Protein AF-A0A1T5C978-F1 (afdb_monomer)

Sequence (504 aa):
MSPKQQILIEYLIKQLGFEDDNFLKQYIDELEKTIPVFTPDRGPDFVMENIIDLLFLELNTMKNRRLESRLIGDFISATDIAAFTYCPVSYAIAKSFVLPKPESAIIGTSLHSKGYILNFTGNNNTLGNEQNSNQHNKKANLDYLINEENELLFDTLKKSELVYADFDGSGKPFKGKRGAFVGKPDYIFRDEVGNFFAVEEKYQYRQYSSSISPNFYDNHVNQIVSYIYGIPKPKIAYGFLVYWKYDFHNNDIYIQECQVKKINKTALNRQNILTVFRAIEHFMNEKLINFDKSSRNPKKCANCVYRLYCGHKTGYFTKIPLPYPPDVASRIKSVKLPKVLEVKNIGHNYNFIQMDVKKTWLCDKNRIFLFKLGDQERFEEVVIANYHQIEDFEKVYGVKFITHKKIVQIANLSKAEHQRDAFIDRTSIMEERLYYEELARQSFSGKDIIDPVYILRQYDDFRIIFWGAESFRKEGKIVFPFECLLPLNNIIMNKDSKFCFIST

Structure (mmCIF, N/CA/C/O backbone):
data_AF-A0A1T5C978-F1
#
_entry.id   AF-A0A1T5C978-F1
#
loop_
_atom_site.group_PDB
_atom_site.id
_atom_site.type_symbol
_atom_site.label_atom_id
_atom_site.label_alt_id
_atom_site.label_comp_id
_atom_site.label_asym_id
_atom_site.label_entity_id
_atom_site.label_seq_id
_atom_site.pdbx_PDB_ins_code
_atom_site.Cartn_x
_atom_site.Cartn_y
_atom_site.Cartn_z
_atom_site.occupancy
_atom_site.B_iso_or_equiv
_atom_site.auth_seq_id
_atom_site.auth_comp_id
_atom_site.auth_asym_id
_atom_site.auth_atom_id
_atom_site.pdbx_PDB_model_num
ATOM 1 N N . MET A 1 1 ? 22.682 17.430 -14.122 1.00 78.31 1 MET A N 1
ATOM 2 C CA . MET A 1 1 ? 22.682 16.231 -14.985 1.00 78.31 1 MET A CA 1
ATOM 3 C C . MET A 1 1 ? 23.484 16.538 -16.241 1.00 78.31 1 MET A C 1
ATOM 5 O O . MET A 1 1 ? 23.304 17.612 -16.801 1.00 78.31 1 MET A O 1
ATOM 9 N N . SER A 1 2 ? 24.417 15.675 -16.643 1.00 88.00 2 SER A N 1
ATOM 10 C CA . SER A 1 2 ? 25.221 15.888 -17.855 1.00 88.00 2 SER A CA 1
ATOM 11 C C 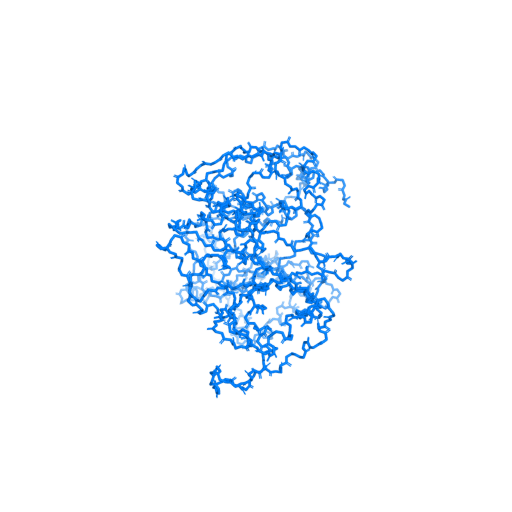. SER A 1 2 ? 24.420 15.561 -19.128 1.00 88.00 2 SER A C 1
ATOM 13 O O . SER A 1 2 ? 23.491 14.751 -19.066 1.00 88.00 2 SER A O 1
ATOM 15 N N . PRO A 1 3 ? 24.801 16.094 -20.307 1.00 89.44 3 PRO A N 1
ATOM 16 C CA . PRO A 1 3 ? 24.158 15.724 -21.571 1.00 89.44 3 PRO A CA 1
ATOM 17 C C . PRO A 1 3 ? 24.171 14.211 -21.841 1.00 89.44 3 PRO A C 1
ATOM 19 O O . PRO A 1 3 ? 23.200 13.659 -22.348 1.00 89.44 3 PRO A O 1
ATOM 22 N N . LYS A 1 4 ? 25.244 13.505 -21.451 1.00 87.38 4 LYS A N 1
ATOM 23 C CA . LYS A 1 4 ? 25.323 12.040 -21.586 1.00 87.38 4 LYS A CA 1
ATOM 24 C C . LYS A 1 4 ? 24.309 11.318 -20.696 1.00 87.38 4 LYS A C 1
ATOM 26 O O . LYS A 1 4 ? 23.701 10.354 -21.148 1.00 87.38 4 LYS A O 1
ATOM 31 N N . GLN A 1 5 ? 24.108 11.784 -19.462 1.00 87.12 5 GLN A N 1
ATOM 32 C CA . GLN A 1 5 ? 23.110 11.214 -18.550 1.00 87.12 5 GLN A CA 1
ATOM 33 C C . GLN A 1 5 ? 21.692 11.374 -19.106 1.00 87.12 5 GLN A C 1
ATOM 35 O O . GLN A 1 5 ? 20.932 10.413 -19.100 1.00 87.12 5 GLN A O 1
ATOM 40 N N . GLN A 1 6 ? 21.364 12.542 -19.662 1.00 87.31 6 GLN A N 1
ATOM 41 C CA . GLN A 1 6 ? 20.062 12.773 -20.292 1.00 87.31 6 GLN A CA 1
ATOM 42 C C . GLN A 1 6 ? 19.820 11.819 -21.473 1.00 87.31 6 GLN A C 1
ATOM 44 O O . GLN A 1 6 ? 18.774 11.178 -21.547 1.00 87.31 6 GLN A O 1
ATOM 49 N N . ILE A 1 7 ? 20.818 11.642 -22.346 1.00 88.56 7 ILE A N 1
ATOM 50 C CA . ILE A 1 7 ? 20.734 10.706 -23.480 1.00 88.56 7 ILE A CA 1
ATOM 51 C C . ILE A 1 7 ? 20.580 9.254 -22.999 1.00 88.56 7 ILE A C 1
ATOM 53 O O . ILE A 1 7 ? 19.856 8.469 -23.615 1.00 88.56 7 ILE A O 1
ATOM 57 N N . LEU A 1 8 ? 21.238 8.884 -21.896 1.00 90.75 8 LEU A N 1
ATOM 58 C CA . LEU A 1 8 ? 21.095 7.560 -21.292 1.00 90.75 8 LEU A CA 1
ATOM 59 C C . LEU A 1 8 ? 19.686 7.348 -20.729 1.00 90.75 8 LEU A C 1
ATOM 61 O O . LEU A 1 8 ? 19.074 6.325 -21.018 1.00 90.75 8 LEU A O 1
ATOM 65 N N . ILE A 1 9 ? 19.136 8.323 -20.006 1.00 88.56 9 ILE A N 1
ATOM 66 C CA . ILE A 1 9 ? 17.759 8.280 -19.495 1.00 88.56 9 ILE A CA 1
ATOM 67 C C . ILE A 1 9 ? 16.768 8.092 -20.646 1.00 88.56 9 ILE A C 1
ATOM 69 O O . ILE A 1 9 ? 15.965 7.160 -20.616 1.00 88.56 9 ILE A O 1
ATOM 73 N N . GLU A 1 10 ? 16.874 8.900 -21.705 1.00 87.75 10 GLU A N 1
ATOM 74 C CA . GLU A 1 10 ? 16.032 8.775 -22.900 1.00 87.75 10 GLU A CA 1
ATOM 75 C C . GLU A 1 10 ? 16.132 7.387 -23.547 1.00 87.75 10 GLU A C 1
ATOM 77 O O . GLU A 1 10 ? 15.128 6.823 -23.987 1.00 87.75 10 GLU A O 1
ATOM 82 N N . TYR A 1 11 ? 17.336 6.817 -23.605 1.00 92.12 11 TYR A N 1
ATOM 83 C CA . TYR A 1 11 ? 17.550 5.466 -24.113 1.00 92.12 11 TYR A CA 1
ATOM 84 C C . TYR A 1 11 ? 16.854 4.403 -23.250 1.00 92.12 11 TYR A C 1
ATOM 86 O O . TYR A 1 11 ? 16.127 3.565 -23.791 1.00 92.12 11 TYR A O 1
ATOM 94 N N . LEU A 1 12 ? 17.030 4.445 -21.926 1.00 91.25 12 LEU A N 1
ATOM 95 C CA . LEU A 1 12 ? 16.429 3.481 -20.995 1.00 91.25 12 LEU A CA 1
ATOM 96 C C . LEU A 1 12 ? 14.898 3.556 -21.031 1.00 91.25 12 LEU A C 1
ATOM 98 O O . LEU A 1 12 ? 14.209 2.540 -21.112 1.00 91.25 12 LEU A O 1
ATOM 102 N N . ILE A 1 13 ? 14.358 4.768 -21.074 1.00 88.75 13 ILE A N 1
ATOM 103 C CA . ILE A 1 13 ? 12.928 5.023 -21.229 1.00 88.75 13 ILE A CA 1
ATOM 104 C C . ILE A 1 13 ? 12.380 4.430 -22.528 1.00 88.75 13 ILE A C 1
ATOM 106 O O . ILE A 1 13 ? 11.337 3.769 -22.522 1.00 88.75 13 ILE A O 1
ATOM 110 N N . LYS A 1 14 ? 13.075 4.646 -23.653 1.00 89.31 14 LYS A N 1
ATOM 111 C CA . LYS A 1 14 ? 12.667 4.074 -24.942 1.00 89.31 14 LYS A CA 1
ATOM 112 C C . LYS A 1 14 ? 12.646 2.548 -24.877 1.00 89.31 14 LYS A C 1
ATOM 114 O O . LYS A 1 14 ? 11.745 1.950 -25.464 1.00 89.31 14 LYS A O 1
ATOM 119 N N . GLN A 1 15 ? 13.573 1.924 -24.141 1.00 91.19 15 GLN A N 1
ATOM 120 C CA . GLN A 1 15 ? 13.543 0.478 -23.900 1.00 91.19 15 GLN A CA 1
ATOM 121 C C . GLN A 1 15 ? 12.337 0.043 -23.060 1.00 91.19 15 GLN A C 1
ATOM 123 O O . GLN A 1 15 ? 11.706 -0.956 -23.402 1.00 91.19 15 GLN A O 1
ATOM 128 N N . LEU A 1 16 ? 11.971 0.797 -22.016 1.00 89.88 16 LEU A N 1
ATOM 129 C CA . LEU A 1 16 ? 10.773 0.522 -21.206 1.00 89.88 16 LEU A CA 1
ATOM 130 C C . LEU A 1 16 ? 9.474 0.614 -22.023 1.00 89.88 16 LEU A C 1
ATOM 132 O O . LEU A 1 16 ? 8.489 -0.037 -21.687 1.00 89.88 16 LEU A O 1
ATOM 136 N N . GLY A 1 17 ? 9.474 1.379 -23.117 1.00 90.31 17 GLY A N 1
ATOM 137 C CA . GLY A 1 17 ? 8.424 1.320 -24.131 1.00 90.31 17 GLY A CA 1
ATOM 138 C C . GLY A 1 17 ? 7.154 2.100 -23.790 1.00 90.31 17 GLY A C 1
ATOM 139 O O . GLY A 1 17 ? 6.068 1.668 -24.172 1.00 90.31 17 GLY A O 1
ATOM 140 N N . PHE A 1 18 ? 7.277 3.241 -23.106 1.00 91.25 18 PHE A N 1
ATOM 141 C CA . PHE A 1 18 ? 6.164 4.175 -22.901 1.00 91.25 18 PHE A CA 1
ATOM 142 C C . PHE A 1 18 ? 5.573 4.654 -24.244 1.00 91.25 18 PHE A C 1
ATOM 144 O O . PHE A 1 18 ? 6.314 4.920 -25.190 1.00 91.25 18 PHE A O 1
ATOM 151 N N . GLU A 1 19 ? 4.240 4.716 -24.339 1.00 90.75 19 GLU A N 1
ATOM 152 C CA . GLU A 1 19 ? 3.497 5.197 -25.522 1.00 90.75 19 GLU A CA 1
ATOM 153 C C . GLU A 1 19 ? 3.153 6.693 -25.456 1.00 90.75 19 GLU A C 1
ATOM 155 O O . GLU A 1 19 ? 2.841 7.297 -26.476 1.00 90.75 19 GLU A O 1
ATOM 160 N N . ASP A 1 20 ? 3.165 7.272 -24.256 1.00 92.06 20 ASP A N 1
ATOM 161 C CA . ASP A 1 20 ? 2.670 8.617 -23.966 1.00 92.06 20 ASP A CA 1
ATOM 162 C C . ASP A 1 20 ? 3.787 9.444 -23.323 1.00 92.06 20 ASP A C 1
ATOM 164 O O . ASP A 1 20 ? 4.120 9.248 -22.149 1.00 92.06 20 ASP A O 1
ATOM 168 N N . ASP A 1 21 ? 4.366 10.352 -24.109 1.00 90.81 21 ASP A N 1
ATOM 169 C CA . ASP A 1 21 ? 5.499 11.187 -23.703 1.00 90.81 21 ASP A CA 1
ATOM 170 C C . ASP A 1 21 ? 5.148 12.133 -22.545 1.00 90.81 21 ASP A C 1
ATOM 172 O O . ASP A 1 21 ? 5.988 12.401 -21.682 1.00 90.81 21 ASP A O 1
ATOM 176 N N . ASN A 1 22 ? 3.901 12.614 -22.475 1.00 94.19 22 ASN A N 1
ATOM 177 C CA . ASN A 1 22 ? 3.467 13.495 -21.393 1.00 94.19 22 ASN A CA 1
ATOM 178 C C . ASN A 1 22 ? 3.338 12.720 -20.077 1.00 94.19 22 ASN A C 1
ATOM 180 O O . ASN A 1 22 ? 3.844 13.163 -19.045 1.00 94.19 22 ASN A O 1
ATOM 184 N N . PHE A 1 23 ? 2.719 11.534 -20.115 1.00 94.62 23 PHE A N 1
ATOM 185 C CA . PHE A 1 23 ? 2.660 10.649 -18.950 1.00 94.62 23 PHE A CA 1
ATOM 186 C C . PHE A 1 23 ? 4.061 10.281 -18.456 1.00 94.62 23 PHE A C 1
ATOM 188 O O . PHE A 1 23 ? 4.332 10.319 -17.258 1.00 94.62 23 PHE A O 1
ATOM 195 N N . LEU A 1 24 ? 4.948 9.925 -19.384 1.00 91.56 24 LEU A N 1
ATOM 196 C CA . LEU A 1 24 ? 6.330 9.570 -19.101 1.00 91.56 24 LEU A CA 1
ATOM 197 C C . LEU A 1 24 ? 7.081 10.707 -18.402 1.00 91.56 24 LEU A C 1
ATOM 199 O O . LEU A 1 24 ? 7.710 10.462 -17.376 1.00 91.56 24 LEU A O 1
ATOM 203 N N . LYS A 1 25 ? 6.996 11.937 -18.923 1.00 92.19 25 LYS A N 1
ATOM 204 C CA . LYS A 1 25 ? 7.634 13.106 -18.305 1.00 92.19 25 LYS A CA 1
ATOM 205 C C . LYS A 1 25 ? 7.176 13.272 -16.856 1.00 92.19 25 LYS A C 1
ATOM 207 O O . LYS A 1 25 ? 7.998 13.320 -15.951 1.00 92.19 25 LYS A O 1
ATOM 212 N N . GLN A 1 26 ? 5.864 13.241 -16.632 1.00 95.00 26 GLN A N 1
ATOM 213 C CA . GLN A 1 26 ? 5.296 13.331 -15.287 1.00 95.00 26 GLN A CA 1
ATOM 214 C C . GLN A 1 26 ? 5.708 12.147 -14.396 1.00 95.00 26 GLN A C 1
ATOM 216 O O . GLN A 1 26 ? 5.871 12.307 -13.193 1.00 95.00 26 GLN A O 1
ATOM 221 N N . TYR A 1 27 ? 5.869 10.947 -14.959 1.00 93.56 27 TYR A N 1
ATOM 222 C CA . TYR A 1 27 ? 6.312 9.768 -14.213 1.00 93.56 27 TYR A CA 1
ATOM 223 C C . TYR A 1 27 ? 7.765 9.901 -13.754 1.00 93.56 27 TYR A C 1
ATOM 225 O O . TYR A 1 27 ? 8.060 9.548 -12.616 1.00 93.56 27 TYR A O 1
ATOM 233 N N . ILE A 1 28 ? 8.648 10.442 -14.597 1.00 91.12 28 ILE A N 1
ATOM 234 C CA . ILE A 1 28 ? 10.043 10.736 -14.239 1.00 91.12 28 ILE A CA 1
ATOM 235 C C . ILE A 1 28 ? 10.093 11.793 -13.139 1.00 91.12 28 ILE A C 1
ATOM 237 O O . ILE A 1 28 ? 10.730 11.550 -12.119 1.00 91.12 28 ILE A O 1
ATOM 241 N N . ASP A 1 29 ? 9.359 12.899 -13.301 1.00 91.69 29 ASP A N 1
ATOM 242 C CA . ASP A 1 29 ? 9.290 13.968 -12.297 1.00 91.69 29 ASP A CA 1
ATOM 243 C C . ASP A 1 29 ? 8.840 13.420 -10.929 1.00 91.69 29 ASP A C 1
ATOM 245 O O . ASP A 1 29 ? 9.310 13.850 -9.878 1.00 91.69 29 ASP A O 1
ATOM 249 N N . GLU A 1 30 ? 7.913 12.457 -10.916 1.00 91.69 30 GLU A N 1
ATOM 250 C CA . GLU A 1 30 ? 7.472 11.796 -9.687 1.00 91.69 30 GLU A CA 1
ATOM 251 C C . GLU A 1 30 ? 8.486 10.771 -9.165 1.00 91.69 30 GLU A C 1
ATOM 253 O O . GLU A 1 30 ? 8.648 10.667 -7.952 1.00 91.69 30 GLU A O 1
ATOM 258 N N . LEU A 1 31 ? 9.196 10.038 -10.030 1.00 88.50 31 LEU A N 1
ATOM 259 C CA . LEU A 1 31 ? 10.268 9.136 -9.600 1.00 88.50 31 LEU A CA 1
ATOM 260 C C . LEU A 1 31 ? 11.404 9.899 -8.923 1.00 88.50 31 LEU A C 1
ATOM 262 O O . LEU A 1 31 ? 11.854 9.466 -7.864 1.00 88.50 31 LEU A O 1
ATOM 266 N N . GLU A 1 32 ? 11.820 11.040 -9.473 1.00 87.88 32 GLU A N 1
ATOM 267 C CA . GLU A 1 32 ? 12.866 11.884 -8.887 1.00 87.88 32 GLU A CA 1
ATOM 268 C C . GLU A 1 32 ? 12.506 12.346 -7.470 1.00 87.88 32 GLU A C 1
ATOM 270 O O . GLU A 1 32 ? 13.364 12.359 -6.594 1.00 87.88 32 GLU A O 1
ATOM 275 N N . LYS A 1 33 ? 11.221 12.614 -7.201 1.00 85.00 33 LYS A N 1
ATOM 276 C CA . LYS A 1 33 ? 10.723 12.936 -5.850 1.00 85.00 33 LYS A CA 1
ATOM 277 C C . LYS A 1 33 ? 10.734 11.740 -4.894 1.00 85.00 33 LYS A C 1
ATOM 279 O O . LYS A 1 33 ? 10.672 11.937 -3.685 1.00 85.00 33 LYS A O 1
ATOM 284 N N . THR A 1 34 ? 10.732 10.512 -5.419 1.00 77.62 34 THR A N 1
ATOM 285 C CA . THR A 1 34 ? 10.756 9.277 -4.613 1.00 77.62 34 THR A CA 1
ATOM 286 C C . THR A 1 34 ? 12.153 8.734 -4.362 1.00 77.62 34 THR A C 1
ATOM 288 O O . THR A 1 34 ? 12.292 7.873 -3.494 1.00 77.62 34 THR A O 1
ATOM 291 N N . ILE A 1 35 ? 13.164 9.195 -5.108 1.00 76.00 35 ILE A N 1
ATOM 292 C CA . ILE A 1 35 ? 14.562 8.903 -4.795 1.00 76.00 35 ILE A CA 1
ATOM 293 C C . ILE A 1 35 ? 14.805 9.529 -3.424 1.00 76.00 35 ILE A C 1
ATOM 295 O O . ILE A 1 35 ? 14.697 10.753 -3.301 1.00 76.00 35 ILE A O 1
ATOM 299 N N . PRO A 1 36 ? 15.048 8.728 -2.374 1.00 61.44 36 PRO A N 1
ATOM 300 C CA . PRO A 1 36 ? 15.348 9.296 -1.078 1.00 61.44 36 PRO A CA 1
ATOM 301 C C . PRO A 1 36 ? 16.567 10.192 -1.269 1.00 61.44 36 PRO A C 1
ATOM 303 O O . PRO A 1 36 ? 17.563 9.755 -1.846 1.00 61.44 36 PRO A O 1
ATOM 306 N N . VAL A 1 37 ? 16.501 11.435 -0.796 1.00 49.41 37 VAL A N 1
ATOM 307 C CA . VAL A 1 37 ? 17.713 12.232 -0.596 1.00 49.41 37 VAL A CA 1
ATOM 308 C C . VAL A 1 37 ? 18.463 11.531 0.533 1.00 49.41 37 VAL A C 1
ATOM 310 O O . VAL A 1 37 ? 18.244 11.820 1.706 1.00 49.41 37 VAL A O 1
ATOM 313 N N . PHE A 1 38 ? 19.234 10.501 0.185 1.00 43.66 38 PHE A N 1
ATOM 314 C CA . PHE A 1 38 ? 19.983 9.714 1.146 1.00 43.66 38 PHE A CA 1
ATOM 315 C C . PHE A 1 38 ? 21.056 10.618 1.737 1.00 43.66 38 PHE A C 1
ATOM 317 O O . PHE A 1 38 ? 21.940 11.112 1.038 1.00 43.66 38 PHE A O 1
ATOM 324 N N . THR A 1 39 ? 20.950 10.857 3.038 1.00 39.38 39 THR A N 1
ATOM 325 C CA . THR A 1 39 ? 22.059 11.373 3.823 1.00 39.38 39 THR A CA 1
ATOM 326 C C . THR A 1 39 ? 23.083 10.238 4.010 1.00 39.38 39 THR A C 1
ATOM 328 O O . THR A 1 39 ? 22.666 9.099 4.235 1.00 39.38 39 THR A O 1
ATOM 331 N N . PRO A 1 40 ? 24.400 10.507 3.918 1.00 38.75 40 PRO A N 1
ATOM 332 C CA . PRO A 1 40 ? 25.479 9.501 3.885 1.00 38.75 40 PRO A CA 1
ATOM 333 C C . PRO A 1 40 ? 25.591 8.535 5.082 1.00 38.75 40 PRO A C 1
ATOM 335 O O . PRO A 1 40 ? 26.489 7.700 5.098 1.00 38.75 40 PRO A O 1
ATOM 338 N N . ASP A 1 41 ? 24.730 8.641 6.093 1.00 45.97 41 ASP A N 1
ATOM 339 C CA . ASP A 1 41 ? 24.922 7.981 7.390 1.00 45.97 41 ASP A CA 1
ATOM 340 C C . ASP A 1 41 ? 24.348 6.563 7.481 1.00 45.97 41 ASP A C 1
ATOM 342 O O . ASP A 1 41 ? 24.579 5.875 8.476 1.00 45.97 41 ASP A O 1
ATOM 346 N N . ARG A 1 42 ? 23.626 6.079 6.467 1.00 44.44 42 ARG A N 1
ATOM 347 C CA . ARG A 1 42 ? 23.206 4.673 6.417 1.00 44.44 42 ARG A CA 1
ATOM 348 C C . ARG A 1 42 ? 24.176 3.894 5.556 1.00 44.44 42 ARG A C 1
ATOM 350 O O . ARG A 1 42 ? 24.495 4.322 4.454 1.00 44.44 42 ARG A O 1
ATOM 357 N N . GLY A 1 43 ? 24.632 2.766 6.090 1.00 42.44 43 GLY A N 1
ATOM 358 C CA . GLY A 1 43 ? 25.649 1.912 5.487 1.00 42.44 43 GLY A CA 1
ATOM 359 C C . GLY A 1 43 ? 25.414 1.538 4.011 1.00 42.44 43 GLY A C 1
ATOM 360 O O . GLY A 1 43 ? 24.338 1.759 3.459 1.00 42.44 43 GLY A O 1
ATOM 361 N N . PRO A 1 44 ? 26.424 0.922 3.377 1.00 39.81 44 PRO A N 1
ATOM 362 C CA . PRO A 1 44 ? 26.616 0.843 1.920 1.00 39.81 44 PRO A CA 1
ATOM 363 C C . PRO A 1 44 ? 25.613 -0.039 1.150 1.00 39.81 44 PRO A C 1
ATOM 365 O O . PRO A 1 44 ? 25.811 -0.326 -0.031 1.00 39.81 44 PRO A O 1
ATOM 368 N N . ASP A 1 45 ? 24.537 -0.488 1.787 1.00 47.47 45 ASP A N 1
ATOM 369 C CA . ASP A 1 45 ? 23.597 -1.434 1.205 1.00 47.47 45 ASP A CA 1
ATOM 370 C C . ASP A 1 45 ? 22.564 -0.696 0.327 1.00 47.47 45 ASP A C 1
ATOM 372 O O . ASP A 1 45 ? 21.467 -0.347 0.751 1.00 47.47 45 ASP A O 1
ATOM 376 N N . PHE A 1 46 ? 22.937 -0.507 -0.943 1.00 48.84 46 PHE A N 1
ATOM 377 C CA . PHE A 1 46 ? 22.072 -0.127 -2.071 1.00 48.84 46 PHE A CA 1
ATOM 378 C C . PHE A 1 46 ? 21.575 1.332 -2.088 1.00 48.84 46 PHE A C 1
ATOM 380 O O . PHE A 1 46 ? 20.382 1.625 -1.982 1.00 48.84 46 PHE A O 1
ATOM 387 N N . VAL A 1 47 ? 22.495 2.269 -2.319 1.00 51.22 47 VAL A N 1
ATOM 388 C CA . VAL A 1 47 ? 22.136 3.663 -2.607 1.00 51.22 47 VAL A CA 1
ATOM 389 C C . VAL A 1 47 ? 21.679 3.761 -4.065 1.00 51.22 47 VAL A C 1
ATOM 391 O O . VAL A 1 47 ? 22.481 3.652 -4.987 1.00 51.22 47 VAL A O 1
ATOM 394 N N . MET A 1 48 ? 20.376 3.943 -4.295 1.00 61.16 48 MET A N 1
ATOM 395 C CA . MET A 1 48 ? 19.908 4.453 -5.588 1.00 61.16 48 MET A CA 1
ATOM 396 C C . MET A 1 48 ? 20.197 5.950 -5.610 1.00 61.16 48 MET A C 1
ATOM 398 O O . MET A 1 48 ? 19.431 6.735 -5.055 1.00 61.16 48 MET A O 1
ATOM 402 N N . GLU A 1 49 ? 21.334 6.329 -6.189 1.00 65.94 49 GLU A N 1
ATOM 403 C CA . GLU A 1 49 ? 21.836 7.703 -6.156 1.00 65.94 49 GLU A CA 1
ATOM 404 C C . GLU A 1 49 ? 21.065 8.609 -7.114 1.00 65.94 49 GLU A C 1
ATOM 406 O O . GLU A 1 49 ? 20.992 9.823 -6.915 1.00 65.94 49 GLU A O 1
ATOM 411 N N . ASN A 1 50 ? 20.498 8.038 -8.179 1.00 82.44 50 ASN A N 1
ATOM 412 C CA . ASN A 1 50 ? 19.829 8.823 -9.202 1.00 82.44 50 ASN A CA 1
ATOM 413 C C . ASN A 1 50 ? 18.782 8.024 -10.014 1.00 82.44 50 ASN A C 1
ATOM 415 O O . ASN A 1 50 ? 18.572 6.820 -9.860 1.00 82.44 50 ASN A O 1
ATOM 419 N N . ILE A 1 51 ? 18.097 8.735 -10.913 1.00 87.56 51 ILE A N 1
ATOM 420 C CA . ILE A 1 51 ? 17.035 8.192 -11.770 1.00 87.56 51 ILE A CA 1
ATOM 421 C C . ILE A 1 51 ? 17.528 7.116 -12.752 1.00 87.56 51 ILE A C 1
ATOM 423 O O . ILE A 1 51 ? 16.761 6.223 -13.111 1.00 87.56 51 ILE A O 1
ATOM 427 N N . ILE A 1 52 ? 18.793 7.160 -13.179 1.00 88.50 52 ILE A N 1
ATOM 428 C CA . ILE A 1 52 ? 19.385 6.154 -14.073 1.00 88.50 52 ILE A CA 1
ATOM 429 C C . ILE A 1 52 ? 19.430 4.799 -13.365 1.00 88.50 52 ILE A C 1
ATOM 431 O O . ILE A 1 52 ? 19.018 3.806 -13.963 1.00 88.50 52 ILE A O 1
ATOM 435 N N . ASP A 1 53 ? 19.821 4.766 -12.089 1.00 85.94 53 ASP A N 1
ATOM 436 C CA . ASP A 1 53 ? 19.883 3.531 -11.294 1.00 85.94 53 ASP A CA 1
ATOM 437 C C . ASP A 1 53 ? 18.495 2.897 -11.158 1.00 85.94 53 ASP A C 1
ATOM 439 O O . ASP A 1 53 ? 18.320 1.695 -11.368 1.00 85.94 53 ASP A O 1
ATOM 443 N N . LEU A 1 54 ? 17.473 3.723 -10.903 1.00 86.69 54 LEU A N 1
ATOM 444 C CA . LEU A 1 54 ? 16.074 3.290 -10.862 1.00 86.69 54 LEU A CA 1
ATOM 445 C C . LEU A 1 54 ? 15.607 2.696 -12.194 1.00 86.69 54 LEU A C 1
ATOM 447 O O . LEU A 1 54 ? 14.952 1.651 -12.209 1.00 86.69 54 LEU A O 1
ATOM 451 N N . LEU A 1 55 ? 15.920 3.357 -13.310 1.00 89.56 55 LEU A N 1
ATOM 452 C CA . LEU A 1 55 ? 15.523 2.904 -14.642 1.00 89.56 55 LEU A CA 1
ATOM 453 C C . LEU A 1 55 ? 16.257 1.620 -15.046 1.00 89.56 55 LEU A C 1
ATOM 455 O O . LEU A 1 55 ? 15.641 0.731 -15.637 1.00 89.56 55 LEU A O 1
ATOM 459 N N . PHE A 1 56 ? 17.540 1.484 -14.701 1.00 89.50 56 PHE A N 1
ATOM 460 C CA . PHE A 1 56 ? 18.282 0.238 -14.885 1.00 89.50 56 PHE A CA 1
ATOM 461 C C . PHE A 1 56 ? 17.712 -0.888 -14.036 1.00 89.50 56 PHE A C 1
ATOM 463 O O . PHE A 1 56 ? 17.486 -1.977 -14.561 1.00 89.50 56 PHE A O 1
ATOM 470 N N . LEU A 1 57 ? 17.436 -0.634 -12.754 1.00 86.75 57 LEU A N 1
ATOM 471 C CA . LEU A 1 57 ? 16.807 -1.609 -11.871 1.00 86.75 57 LEU A CA 1
ATOM 472 C C . LEU A 1 57 ? 15.471 -2.072 -12.450 1.00 86.75 57 LEU A C 1
ATOM 474 O O . LEU A 1 57 ? 15.201 -3.271 -12.496 1.00 86.75 57 LEU A O 1
ATOM 478 N N . GLU A 1 58 ? 14.650 -1.142 -12.935 1.00 88.56 58 GLU A N 1
ATOM 479 C CA . GLU A 1 58 ? 13.372 -1.455 -13.563 1.00 88.56 58 GLU A CA 1
ATOM 480 C C . GLU A 1 58 ? 13.548 -2.309 -14.826 1.00 88.56 58 GLU A C 1
ATOM 482 O O . GLU A 1 58 ? 12.941 -3.376 -14.934 1.00 88.56 58 GLU A O 1
ATOM 487 N N . LEU A 1 59 ? 14.424 -1.902 -15.747 1.00 87.94 59 LEU A N 1
ATOM 488 C CA . LEU A 1 59 ? 14.711 -2.657 -16.969 1.00 87.94 59 LEU A CA 1
ATOM 489 C C . LEU A 1 59 ? 15.260 -4.053 -16.678 1.00 87.94 59 LEU A C 1
ATOM 491 O O . LEU A 1 59 ? 14.809 -5.023 -17.284 1.00 87.94 59 LEU A O 1
ATOM 495 N N . ASN A 1 60 ? 16.210 -4.172 -15.754 1.00 86.50 60 ASN A N 1
ATOM 496 C CA . ASN A 1 60 ? 16.815 -5.445 -15.375 1.00 86.50 60 ASN A CA 1
ATOM 497 C C . ASN A 1 60 ? 15.797 -6.357 -14.686 1.00 86.50 60 ASN A C 1
ATOM 499 O O . ASN A 1 60 ? 15.737 -7.547 -14.998 1.00 86.50 60 ASN A O 1
ATOM 503 N N . THR A 1 61 ? 14.948 -5.794 -13.819 1.00 85.12 61 THR A N 1
ATOM 504 C CA . THR A 1 61 ? 13.846 -6.523 -13.173 1.00 85.12 61 THR A CA 1
ATOM 505 C C . THR A 1 61 ? 12.850 -7.040 -14.202 1.00 85.12 61 THR A C 1
ATOM 507 O O . THR A 1 61 ? 12.360 -8.161 -14.068 1.00 85.12 61 THR A O 1
ATOM 510 N N . MET A 1 62 ? 12.562 -6.259 -15.247 1.00 84.00 62 MET A N 1
ATOM 511 C CA . MET A 1 62 ? 11.722 -6.722 -16.343 1.00 84.00 62 MET A CA 1
ATOM 512 C C . MET A 1 62 ? 12.433 -7.802 -17.175 1.00 84.00 62 MET A C 1
ATOM 514 O O . MET A 1 62 ? 11.828 -8.841 -17.392 1.00 84.00 62 MET A O 1
ATOM 518 N N . LYS A 1 63 ? 13.702 -7.629 -17.583 1.00 82.19 63 LYS A N 1
ATOM 519 C CA . LYS A 1 63 ? 14.442 -8.592 -18.438 1.00 82.19 63 LYS A CA 1
ATOM 520 C C . LYS A 1 63 ? 14.668 -9.952 -17.778 1.00 82.19 63 LYS A C 1
ATOM 522 O O . LYS A 1 63 ? 14.440 -10.983 -18.399 1.00 82.19 63 LYS A O 1
ATOM 527 N N . ASN A 1 64 ? 15.123 -9.959 -16.529 1.00 74.94 64 ASN A N 1
ATOM 528 C CA . ASN A 1 64 ? 15.637 -11.160 -15.861 1.00 74.94 64 ASN A CA 1
ATOM 529 C C . ASN A 1 64 ? 14.616 -11.778 -14.897 1.00 74.94 64 ASN A C 1
ATOM 531 O O . ASN A 1 64 ? 14.971 -12.378 -13.881 1.00 74.94 64 ASN A O 1
ATOM 535 N N . ARG A 1 65 ? 13.325 -11.602 -15.189 1.00 73.38 65 ARG A N 1
ATOM 536 C CA . ARG A 1 65 ? 12.251 -11.871 -14.237 1.00 73.38 65 ARG A CA 1
ATOM 537 C C . ARG A 1 65 ? 12.051 -13.370 -14.004 1.00 73.38 65 ARG A C 1
ATOM 539 O O . ARG A 1 65 ? 11.424 -14.060 -14.801 1.00 73.38 65 ARG A O 1
ATOM 546 N N . ARG A 1 66 ? 12.514 -13.858 -12.852 1.00 80.44 66 ARG A N 1
ATOM 547 C CA . ARG A 1 66 ? 12.116 -15.151 -12.278 1.00 80.44 66 ARG A CA 1
ATOM 548 C C . ARG A 1 66 ? 11.345 -14.888 -10.995 1.00 80.44 66 ARG A C 1
ATOM 550 O O . ARG A 1 66 ? 11.946 -14.616 -9.963 1.00 80.44 66 ARG A O 1
ATOM 557 N N . LEU A 1 67 ? 10.019 -14.908 -11.083 1.00 85.94 67 LEU A N 1
ATOM 558 C CA . LEU A 1 67 ? 9.155 -14.761 -9.917 1.00 85.94 67 LEU A CA 1
ATOM 559 C C . LEU A 1 67 ? 8.487 -16.079 -9.582 1.00 85.94 67 LEU A C 1
ATOM 561 O O . LEU A 1 67 ? 7.973 -16.766 -10.463 1.00 85.94 67 LEU A O 1
ATOM 565 N N . GLU A 1 68 ? 8.445 -16.375 -8.293 1.00 91.75 68 GLU A N 1
ATOM 566 C CA . GLU A 1 68 ? 7.646 -17.466 -7.771 1.00 91.75 68 GLU A CA 1
ATOM 567 C C . GLU A 1 68 ? 6.158 -17.107 -7.875 1.00 91.75 68 GLU A C 1
ATOM 569 O O . GLU A 1 68 ? 5.718 -16.030 -7.453 1.00 91.75 68 GLU A O 1
ATOM 574 N N . SER A 1 69 ? 5.378 -18.004 -8.476 1.00 92.94 69 SER A N 1
ATOM 575 C CA . SER A 1 69 ? 3.929 -17.863 -8.581 1.00 92.94 69 SER A CA 1
ATOM 576 C C . SER A 1 69 ? 3.265 -18.061 -7.223 1.00 92.94 69 SER A C 1
ATOM 578 O O . SER A 1 69 ? 3.611 -18.977 -6.482 1.00 92.94 69 SER A O 1
ATOM 580 N N . ARG A 1 70 ? 2.244 -17.261 -6.932 1.00 94.56 70 ARG A N 1
ATOM 581 C CA . ARG A 1 70 ? 1.393 -17.415 -5.753 1.00 94.56 70 ARG A CA 1
ATOM 582 C C . ARG A 1 70 ? 0.098 -18.133 -6.133 1.00 94.56 70 ARG A C 1
ATOM 584 O O . ARG A 1 70 ? -0.514 -17.819 -7.150 1.00 94.56 70 ARG A O 1
ATOM 591 N N . LEU A 1 71 ? -0.350 -19.058 -5.283 1.00 94.06 71 LEU A N 1
ATOM 592 C CA . LEU A 1 71 ? -1.686 -19.642 -5.398 1.00 94.06 71 LEU A CA 1
ATOM 593 C C . LEU A 1 71 ? -2.748 -18.571 -5.119 1.00 94.06 71 LEU A C 1
ATOM 595 O O . LEU A 1 71 ? -2.747 -17.929 -4.065 1.00 94.06 71 LEU A O 1
ATOM 599 N N . ILE A 1 72 ? -3.659 -18.380 -6.069 1.00 93.62 72 ILE A N 1
ATOM 600 C CA . ILE A 1 72 ? -4.767 -17.433 -5.942 1.00 93.62 72 ILE A CA 1
ATOM 601 C C . ILE A 1 72 ? -5.874 -18.123 -5.144 1.00 93.62 72 ILE A C 1
ATOM 603 O O . ILE A 1 72 ? -6.484 -19.065 -5.635 1.00 93.62 72 ILE A O 1
ATOM 607 N N . GLY A 1 73 ? -6.106 -17.672 -3.910 1.00 91.62 73 GLY A N 1
ATOM 608 C CA . GLY A 1 73 ? -7.187 -18.192 -3.067 1.00 91.62 73 GLY A CA 1
ATOM 609 C C . GLY A 1 73 ? -8.577 -17.696 -3.481 1.00 91.62 73 GLY A C 1
ATOM 610 O O . GLY A 1 73 ? -8.697 -16.661 -4.132 1.00 91.62 73 GLY A O 1
ATOM 611 N N . ASP A 1 74 ? -9.615 -18.396 -3.015 1.00 93.19 74 ASP A N 1
ATOM 612 C CA . ASP A 1 74 ? -11.032 -18.167 -3.366 1.00 93.19 74 ASP A CA 1
ATOM 613 C C . ASP A 1 74 ? -11.763 -17.178 -2.440 1.00 93.19 74 ASP A C 1
ATOM 615 O O . ASP A 1 74 ? -12.990 -17.163 -2.353 1.00 93.19 74 ASP A O 1
ATOM 619 N N . PHE A 1 75 ? -11.018 -16.361 -1.698 1.00 95.69 75 PHE A N 1
ATOM 620 C CA . PHE A 1 75 ? -11.579 -15.361 -0.795 1.00 95.69 75 PHE A CA 1
ATOM 621 C C . PHE A 1 75 ? -11.029 -13.972 -1.102 1.00 95.69 75 PHE A C 1
ATOM 623 O O . PHE A 1 75 ? -9.900 -13.809 -1.573 1.00 95.69 75 PHE A O 1
ATOM 630 N N . ILE A 1 76 ? -11.825 -12.962 -0.761 1.00 97.69 76 ILE A N 1
ATOM 631 C CA . ILE A 1 76 ? -11.458 -11.553 -0.870 1.00 97.69 76 ILE A CA 1
ATOM 632 C C . ILE A 1 76 ? -11.122 -11.038 0.523 1.00 97.69 76 ILE A C 1
ATOM 634 O O . ILE A 1 76 ? -11.959 -11.033 1.425 1.00 97.69 76 ILE A O 1
ATOM 638 N N . SER A 1 77 ? -9.887 -10.597 0.720 1.00 97.88 77 SER A N 1
ATOM 639 C CA . SER A 1 77 ? -9.465 -9.990 1.978 1.00 97.88 77 SER A CA 1
ATOM 640 C C . SER A 1 77 ? -9.711 -8.478 2.031 1.00 97.88 77 SER A C 1
ATOM 642 O O . SER A 1 77 ? -9.882 -7.817 1.006 1.00 97.88 77 SER A O 1
ATOM 644 N N . ALA A 1 78 ? -9.667 -7.890 3.226 1.00 97.88 78 ALA A N 1
ATOM 645 C CA . ALA A 1 78 ? -9.630 -6.433 3.380 1.00 97.88 78 ALA A CA 1
ATOM 646 C C . ALA A 1 78 ? -8.441 -5.793 2.630 1.00 97.88 78 ALA A C 1
ATOM 648 O O . ALA A 1 78 ? -8.587 -4.750 1.990 1.00 97.88 78 ALA A O 1
ATOM 649 N N . THR A 1 79 ? -7.281 -6.456 2.643 1.00 96.81 79 THR A N 1
ATOM 650 C CA . THR A 1 79 ? -6.089 -6.048 1.886 1.00 96.81 79 THR A CA 1
ATOM 651 C C . THR A 1 79 ? -6.325 -6.114 0.379 1.00 96.81 79 THR A C 1
ATOM 653 O O . THR A 1 79 ? -5.842 -5.251 -0.347 1.00 96.81 79 THR A O 1
ATOM 656 N N . ASP A 1 80 ? -7.106 -7.084 -0.104 1.00 98.12 80 ASP A N 1
ATOM 657 C CA . ASP A 1 80 ? -7.471 -7.180 -1.522 1.00 98.12 80 ASP A CA 1
ATOM 658 C C . ASP A 1 80 ? -8.324 -5.998 -1.966 1.00 98.12 80 ASP A C 1
ATOM 660 O O . ASP A 1 80 ? -8.065 -5.408 -3.012 1.00 98.12 80 ASP A O 1
ATOM 664 N N . ILE A 1 81 ? -9.292 -5.603 -1.138 1.00 98.50 81 ILE A N 1
ATOM 665 C CA . ILE A 1 81 ? -10.101 -4.406 -1.371 1.00 98.50 81 ILE A CA 1
ATOM 666 C C . ILE A 1 81 ? -9.206 -3.165 -1.420 1.00 98.50 81 ILE A C 1
ATOM 668 O O . ILE A 1 81 ? -9.346 -2.351 -2.337 1.00 98.50 81 ILE A O 1
ATOM 672 N N . ALA A 1 82 ? -8.271 -3.022 -0.478 1.00 97.81 82 ALA A N 1
ATOM 673 C CA . ALA A 1 82 ? -7.330 -1.908 -0.473 1.00 97.81 82 ALA A CA 1
ATOM 674 C C . ALA A 1 82 ? -6.460 -1.903 -1.746 1.00 97.81 82 ALA A C 1
ATOM 676 O O . ALA A 1 82 ? -6.390 -0.897 -2.452 1.00 97.81 82 ALA A O 1
ATOM 677 N N . ALA A 1 83 ? -5.846 -3.033 -2.094 1.00 97.19 83 ALA A N 1
ATOM 678 C CA . ALA A 1 83 ? -4.985 -3.153 -3.268 1.00 97.19 83 ALA A CA 1
ATOM 679 C C . ALA A 1 83 ? -5.744 -2.883 -4.577 1.00 97.19 83 ALA A C 1
ATOM 681 O O . ALA A 1 83 ? -5.253 -2.149 -5.436 1.00 97.19 83 ALA A O 1
ATOM 682 N N . PHE A 1 84 ? -6.962 -3.413 -4.720 1.00 98.31 84 PHE A N 1
ATOM 683 C CA . PHE A 1 84 ? -7.783 -3.199 -5.910 1.00 98.31 84 PHE A CA 1
ATOM 684 C C . PHE A 1 84 ? -8.270 -1.749 -6.017 1.00 98.31 84 PHE A C 1
ATOM 686 O O . PHE A 1 84 ? -8.199 -1.166 -7.097 1.00 98.31 84 PHE A O 1
ATOM 693 N N . THR A 1 85 ? -8.679 -1.137 -4.895 1.00 97.88 85 THR A N 1
ATOM 694 C CA . THR A 1 85 ? -9.030 0.297 -4.830 1.00 97.88 85 THR A CA 1
ATOM 695 C C . THR A 1 85 ? -7.844 1.173 -5.235 1.00 97.88 85 THR A C 1
ATOM 697 O O . THR A 1 85 ? -8.016 2.179 -5.922 1.00 97.88 85 THR A O 1
ATOM 700 N N . TYR A 1 86 ? -6.629 0.809 -4.814 1.00 97.00 86 TYR A N 1
ATOM 701 C CA . TYR A 1 86 ? -5.423 1.544 -5.181 1.00 97.00 86 TYR A CA 1
ATOM 702 C C . TYR A 1 86 ? -5.153 1.450 -6.688 1.00 97.00 86 TYR A C 1
ATOM 704 O O . TYR A 1 86 ? -5.010 2.481 -7.354 1.00 97.00 86 TYR A O 1
ATOM 712 N N . CYS A 1 87 ? -5.082 0.221 -7.213 1.00 97.81 87 CYS A N 1
ATOM 713 C CA . CYS A 1 87 ? -4.936 -0.072 -8.635 1.00 97.81 87 CYS A CA 1
ATOM 714 C C . CYS A 1 87 ? -5.210 -1.566 -8.924 1.00 97.81 87 CYS A C 1
ATOM 716 O O . CYS A 1 87 ? -4.473 -2.419 -8.412 1.00 97.81 87 CYS A O 1
ATOM 718 N N . PRO A 1 88 ? -6.157 -1.914 -9.817 1.00 98.06 88 PRO A N 1
ATOM 719 C CA . PRO A 1 88 ? -6.443 -3.303 -10.197 1.00 98.06 88 PRO A CA 1
ATOM 720 C C . PRO A 1 88 ? -5.237 -4.078 -10.755 1.00 98.06 88 PRO A C 1
ATOM 722 O O . PRO A 1 88 ? -5.099 -5.277 -10.518 1.00 98.06 88 PRO A O 1
ATOM 725 N N . VAL A 1 89 ? -4.313 -3.394 -11.441 1.00 97.75 89 VAL A N 1
ATOM 726 C CA . VAL A 1 89 ? -3.069 -4.007 -11.944 1.00 97.75 89 VAL A CA 1
ATOM 727 C C . VAL A 1 89 ? -2.151 -4.400 -10.787 1.00 97.75 89 VAL A C 1
ATOM 729 O O . VAL A 1 89 ? -1.576 -5.486 -10.777 1.00 97.75 89 VAL A O 1
ATOM 732 N N . SER A 1 90 ? -2.035 -3.518 -9.793 1.00 96.19 90 SER A N 1
ATOM 733 C CA . SER A 1 90 ? -1.224 -3.739 -8.594 1.00 96.19 90 SER A CA 1
ATOM 734 C C . SER A 1 90 ? -1.749 -4.938 -7.793 1.00 96.19 90 SER A C 1
ATOM 736 O O . SER A 1 90 ? -0.973 -5.799 -7.384 1.00 96.19 90 SER A O 1
ATOM 738 N N . TYR A 1 91 ? -3.078 -5.051 -7.691 1.00 98.00 91 TYR A N 1
ATOM 739 C CA . TYR A 1 91 ? -3.769 -6.201 -7.120 1.00 98.00 91 TYR A CA 1
ATOM 740 C C . TYR A 1 91 ? -3.453 -7.493 -7.886 1.00 98.00 91 TYR A C 1
ATOM 742 O O . TYR A 1 91 ? -3.057 -8.482 -7.271 1.00 98.00 91 TYR A O 1
ATOM 750 N N . ALA A 1 92 ? -3.556 -7.482 -9.221 1.00 97.94 92 ALA A N 1
ATOM 751 C CA . ALA A 1 92 ? -3.271 -8.660 -10.037 1.00 97.94 92 ALA A CA 1
ATOM 752 C C . ALA A 1 92 ? -1.827 -9.149 -9.850 1.00 97.94 92 ALA A C 1
ATOM 754 O O . ALA A 1 92 ? -1.602 -10.341 -9.646 1.00 97.94 92 ALA A O 1
ATOM 755 N N . ILE A 1 93 ? -0.848 -8.237 -9.844 1.00 96.25 93 ILE A N 1
ATOM 756 C CA . ILE A 1 93 ? 0.562 -8.566 -9.585 1.00 96.25 93 ILE A CA 1
ATOM 757 C C . ILE A 1 93 ? 0.722 -9.191 -8.191 1.00 96.25 93 ILE A C 1
ATOM 759 O O . ILE A 1 93 ? 1.306 -10.267 -8.069 1.00 96.25 93 ILE A O 1
ATOM 763 N N . ALA A 1 94 ? 0.161 -8.561 -7.154 1.00 95.62 94 ALA A N 1
ATOM 764 C CA . ALA A 1 94 ? 0.251 -9.027 -5.769 1.00 95.62 94 ALA A CA 1
ATOM 765 C C . ALA A 1 94 ? -0.400 -10.402 -5.544 1.00 95.62 94 ALA A C 1
ATOM 767 O O . ALA A 1 94 ? 0.060 -11.190 -4.714 1.00 95.62 94 ALA A O 1
ATOM 768 N N . LYS A 1 95 ? -1.483 -10.700 -6.268 1.00 96.75 95 LYS A N 1
ATOM 769 C CA . LYS A 1 95 ? -2.150 -12.006 -6.227 1.00 96.75 95 LYS A CA 1
ATOM 770 C C . LYS A 1 95 ? -1.389 -13.094 -6.966 1.00 96.75 95 LYS A C 1
ATOM 772 O O . LYS A 1 95 ? -1.516 -14.253 -6.593 1.00 96.75 95 LYS A O 1
ATOM 777 N N . SER A 1 96 ? -0.613 -12.727 -7.980 1.00 96.81 96 SER A N 1
ATOM 778 C CA . SER A 1 96 ? 0.013 -13.690 -8.890 1.00 96.81 96 SER A CA 1
ATOM 779 C C . SER A 1 96 ? 1.408 -14.115 -8.460 1.00 96.81 96 SER A C 1
ATOM 781 O O . SER A 1 96 ? 1.843 -15.196 -8.846 1.00 96.81 96 SER A O 1
ATOM 783 N N . PHE A 1 97 ? 2.110 -13.298 -7.668 1.00 94.94 97 PHE A N 1
ATOM 784 C CA . PHE A 1 97 ? 3.517 -13.535 -7.345 1.00 94.94 97 PHE A CA 1
ATOM 785 C C . PHE A 1 97 ? 3.842 -13.388 -5.860 1.00 94.94 97 PHE A C 1
ATOM 787 O O . PHE A 1 97 ? 3.244 -12.584 -5.139 1.00 94.94 97 PHE A O 1
ATOM 794 N N . VAL A 1 98 ? 4.858 -14.131 -5.424 1.00 93.25 98 VAL A N 1
ATOM 795 C CA . VAL A 1 98 ? 5.609 -13.845 -4.200 1.00 93.25 98 VAL A CA 1
ATOM 796 C C . VAL A 1 98 ? 6.679 -12.818 -4.556 1.00 93.25 98 VAL A C 1
ATOM 798 O O . VAL A 1 98 ? 7.509 -13.046 -5.433 1.00 93.25 98 VAL A O 1
ATOM 801 N N . LEU A 1 99 ? 6.620 -11.650 -3.919 1.00 89.56 99 LEU A N 1
ATOM 802 C CA . LEU A 1 99 ? 7.509 -10.528 -4.208 1.00 89.56 99 LEU A CA 1
ATOM 803 C C . LEU A 1 99 ? 8.292 -10.124 -2.957 1.00 89.56 99 LEU A C 1
ATOM 805 O O . LEU A 1 99 ? 7.721 -10.172 -1.861 1.00 89.56 99 LEU A O 1
ATOM 809 N N . PRO A 1 100 ? 9.550 -9.666 -3.111 1.00 87.31 100 PRO A N 1
ATOM 810 C CA . PRO A 1 100 ? 10.288 -9.046 -2.020 1.00 87.31 100 PRO A CA 1
ATOM 811 C C . PRO A 1 100 ? 9.490 -7.887 -1.418 1.00 87.31 100 PRO A C 1
ATOM 813 O O . PRO A 1 100 ? 8.881 -7.093 -2.143 1.00 87.31 100 PRO A O 1
ATOM 816 N N . LYS A 1 101 ? 9.484 -7.787 -0.086 1.00 82.94 101 LYS A N 1
ATOM 817 C CA . LYS A 1 101 ? 8.890 -6.634 0.594 1.00 82.94 101 LYS A CA 1
ATOM 818 C C . LYS A 1 101 ? 9.783 -5.412 0.342 1.00 82.94 101 LYS A C 1
ATOM 820 O O . LYS A 1 101 ? 10.985 -5.515 0.575 1.00 82.94 101 LYS A O 1
ATOM 825 N N . PRO A 1 102 ? 9.235 -4.270 -0.107 1.00 82.69 102 PRO A N 1
ATOM 826 C CA . PRO A 1 102 ? 10.018 -3.041 -0.177 1.00 82.69 102 PRO A CA 1
ATOM 827 C C . PRO A 1 102 ? 10.424 -2.594 1.233 1.00 82.69 102 PRO A C 1
ATOM 829 O O . PRO A 1 102 ? 9.719 -2.889 2.202 1.00 82.69 102 PRO A O 1
ATOM 832 N N . GLU A 1 103 ? 11.514 -1.834 1.339 1.00 82.50 103 GLU A N 1
ATOM 833 C CA . GLU A 1 103 ? 12.044 -1.324 2.612 1.00 82.50 103 GLU A CA 1
ATOM 834 C C . GLU A 1 103 ? 10.968 -0.613 3.448 1.00 82.50 103 GLU A C 1
ATOM 836 O O . GLU A 1 103 ? 10.811 -0.897 4.632 1.00 82.50 103 GLU A O 1
ATOM 841 N N . SER A 1 104 ? 10.134 0.221 2.821 1.00 83.56 104 SER A N 1
ATOM 842 C CA . SER A 1 104 ? 9.024 0.907 3.496 1.00 83.56 104 SER A CA 1
ATOM 843 C C . SER A 1 104 ? 8.016 -0.051 4.141 1.00 83.56 104 SER A C 1
ATOM 845 O O . SER A 1 104 ? 7.499 0.232 5.219 1.00 83.56 104 SER A O 1
ATOM 847 N N . ALA A 1 105 ? 7.755 -1.211 3.529 1.00 85.12 105 ALA A N 1
ATOM 848 C CA . ALA A 1 105 ? 6.893 -2.235 4.113 1.00 85.12 105 ALA A CA 1
ATOM 849 C C . ALA A 1 105 ? 7.594 -2.999 5.246 1.00 85.12 105 ALA A C 1
ATOM 851 O O . ALA A 1 105 ? 6.929 -3.401 6.201 1.00 85.12 105 ALA A O 1
ATOM 852 N N . ILE A 1 106 ? 8.915 -3.194 5.163 1.00 88.44 106 ILE A N 1
ATOM 853 C CA . ILE A 1 106 ? 9.721 -3.791 6.240 1.00 88.44 106 ILE A CA 1
ATOM 854 C C . ILE A 1 106 ? 9.713 -2.864 7.460 1.00 88.44 106 ILE A C 1
ATOM 856 O O . ILE A 1 106 ? 9.352 -3.304 8.550 1.00 88.44 106 ILE A O 1
ATOM 860 N N . ILE A 1 107 ? 10.009 -1.577 7.261 1.00 89.88 107 ILE A N 1
ATOM 861 C CA . ILE A 1 107 ? 9.952 -0.543 8.301 1.00 89.88 107 ILE A CA 1
ATOM 862 C C . ILE A 1 107 ? 8.549 -0.465 8.896 1.00 89.88 107 ILE A C 1
ATOM 864 O O . ILE A 1 107 ? 8.404 -0.535 10.111 1.00 89.88 107 ILE A O 1
ATOM 868 N N . GLY A 1 108 ? 7.514 -0.387 8.056 1.00 90.56 108 GLY A N 1
ATOM 869 C CA . GLY A 1 108 ? 6.129 -0.360 8.518 1.00 90.56 108 GLY A CA 1
ATOM 870 C C . GLY A 1 108 ? 5.764 -1.586 9.356 1.00 90.56 108 GLY A C 1
ATOM 871 O O . GLY A 1 108 ? 5.158 -1.428 10.405 1.00 90.56 108 GLY A O 1
ATOM 872 N N . THR A 1 109 ? 6.191 -2.790 8.953 1.00 90.69 109 THR A N 1
ATOM 873 C CA . THR A 1 109 ? 5.975 -4.025 9.736 1.00 90.69 109 THR A CA 1
ATOM 874 C C . THR A 1 109 ? 6.710 -3.963 11.079 1.00 90.69 109 THR A C 1
ATOM 876 O O . THR A 1 109 ? 6.152 -4.334 12.107 1.00 90.69 109 THR A O 1
ATOM 879 N N . SER A 1 110 ? 7.952 -3.471 11.082 1.00 91.50 110 SER A N 1
ATOM 880 C CA . SER A 1 110 ? 8.750 -3.305 12.300 1.00 91.50 110 SER A CA 1
ATOM 881 C C . SER A 1 110 ? 8.105 -2.303 13.263 1.00 91.50 110 SER A C 1
ATOM 883 O O . SER A 1 110 ? 7.948 -2.596 14.445 1.00 91.50 110 SER A O 1
ATOM 885 N N . LEU A 1 111 ? 7.650 -1.150 12.770 1.00 92.25 111 LEU A N 1
ATOM 886 C CA . LEU A 1 111 ? 6.956 -0.154 13.589 1.00 92.25 111 LEU A CA 1
ATOM 887 C C . LEU A 1 111 ? 5.611 -0.662 14.108 1.00 92.25 111 LEU A C 1
ATOM 889 O O . LEU A 1 111 ? 5.311 -0.447 15.277 1.00 92.25 111 LEU A O 1
ATOM 893 N N . HIS A 1 112 ? 4.861 -1.388 13.277 1.00 91.69 112 HIS A N 1
ATOM 894 C CA . HIS A 1 112 ? 3.608 -2.031 13.671 1.00 91.69 112 HIS A CA 1
ATOM 895 C C . HIS A 1 112 ? 3.799 -2.968 14.860 1.00 91.69 112 HIS A C 1
ATOM 897 O O . HIS A 1 112 ? 3.067 -2.897 15.843 1.00 91.69 112 HIS A O 1
ATOM 903 N N . SER A 1 113 ? 4.867 -3.770 14.830 1.00 90.19 113 SER A N 1
ATOM 904 C CA . SER A 1 113 ? 5.195 -4.699 15.916 1.00 90.19 113 SER A CA 1
ATOM 905 C C . SER A 1 113 ? 5.495 -4.027 17.262 1.00 90.19 113 SER A C 1
ATOM 907 O O . SER A 1 113 ? 5.465 -4.696 18.293 1.00 90.19 113 SER A O 1
ATOM 909 N N . LYS A 1 114 ? 5.731 -2.705 17.287 1.00 90.50 114 LYS A N 1
ATOM 910 C CA . LYS A 1 114 ? 5.899 -1.935 18.530 1.00 90.50 114 LYS A CA 1
ATOM 911 C C . LYS A 1 114 ? 4.575 -1.643 19.243 1.00 90.50 114 LYS A C 1
ATOM 913 O O . LYS A 1 114 ? 4.611 -1.193 20.386 1.00 90.50 114 LYS A O 1
ATOM 918 N N . GLY A 1 115 ? 3.427 -1.865 18.595 1.00 89.56 115 GLY A N 1
ATOM 919 C CA . GLY A 1 115 ? 2.107 -1.774 19.219 1.00 89.56 115 GLY A CA 1
ATOM 920 C C . GLY A 1 115 ? 1.788 -0.400 19.813 1.00 89.56 115 GLY A C 1
ATOM 921 O O . GLY A 1 115 ? 1.248 -0.324 20.916 1.00 89.56 115 GLY A O 1
ATOM 922 N N . TYR A 1 116 ? 2.140 0.698 19.129 1.00 91.50 116 TYR A N 1
ATOM 923 C CA . TYR A 1 116 ? 2.057 2.053 19.694 1.00 91.50 116 TYR A CA 1
ATOM 924 C C . TYR A 1 116 ? 0.665 2.421 20.221 1.00 91.50 116 TYR A C 1
ATOM 926 O O . TYR A 1 116 ? 0.569 3.073 21.260 1.00 91.50 116 TYR A O 1
ATOM 934 N N . ILE A 1 117 ? -0.405 1.958 19.567 1.00 93.25 117 ILE A N 1
ATOM 935 C CA . ILE A 1 117 ? -1.792 2.147 20.023 1.00 93.25 117 ILE A CA 1
ATOM 936 C C . ILE A 1 117 ? -2.026 1.600 21.438 1.00 93.25 117 ILE A C 1
ATOM 938 O O . ILE A 1 117 ? -2.756 2.212 22.221 1.00 93.25 117 ILE A O 1
ATOM 942 N N . LEU A 1 118 ? -1.382 0.489 21.804 1.00 91.25 118 LEU A N 1
ATOM 943 C CA . LEU A 1 118 ? -1.570 -0.156 23.105 1.00 91.25 118 LEU A CA 1
ATOM 944 C C . LEU A 1 118 ? -1.040 0.694 24.267 1.00 91.25 118 LEU A C 1
ATOM 946 O O . LEU A 1 118 ? -1.571 0.604 25.376 1.00 91.25 118 LEU A O 1
ATOM 950 N N . ASN A 1 119 ? -0.072 1.586 24.015 1.00 87.81 119 ASN A N 1
ATOM 951 C CA . ASN A 1 119 ? 0.480 2.480 25.039 1.00 87.81 119 ASN A CA 1
ATOM 952 C C . ASN A 1 119 ? -0.567 3.434 25.637 1.00 87.81 119 ASN A C 1
ATOM 954 O O . ASN A 1 119 ? -0.373 3.905 26.762 1.00 87.81 119 ASN A O 1
ATOM 958 N N . PHE A 1 120 ? -1.659 3.684 24.911 1.00 89.25 120 PHE A N 1
ATOM 959 C CA . PHE A 1 120 ? -2.718 4.632 25.266 1.00 89.25 120 PHE A CA 1
ATOM 960 C C . PHE A 1 120 ? -3.967 3.975 25.865 1.00 89.25 120 PHE A C 1
ATOM 962 O O . PHE A 1 120 ? -4.963 4.653 26.116 1.00 89.25 120 PHE A O 1
ATOM 969 N N . THR A 1 121 ? -3.944 2.662 26.086 1.00 88.06 121 THR A N 1
ATOM 970 C CA . THR A 1 121 ? -5.072 1.949 26.695 1.00 88.06 121 THR A CA 1
ATOM 971 C C . THR A 1 121 ? -5.036 2.096 28.218 1.00 88.06 121 THR A C 1
ATOM 973 O O . THR A 1 121 ? -3.972 2.026 28.834 1.00 88.06 121 THR A O 1
ATOM 976 N N . GLY A 1 122 ? -6.195 2.339 28.842 1.00 68.50 122 GLY A N 1
ATOM 977 C CA . GLY A 1 122 ? -6.295 2.579 30.292 1.00 68.50 122 GLY A CA 1
ATOM 978 C C . GLY A 1 122 ? -5.974 1.352 31.154 1.00 68.50 122 GLY A C 1
ATOM 979 O O . GLY A 1 122 ? -5.638 1.485 32.330 1.00 68.50 122 GLY A O 1
ATOM 980 N N . ASN A 1 123 ? -6.013 0.157 30.561 1.00 58.69 123 ASN A N 1
ATOM 981 C CA . ASN A 1 123 ? -5.759 -1.105 31.243 1.00 58.69 123 ASN A CA 1
ATOM 982 C C . ASN A 1 123 ? -4.305 -1.554 31.032 1.00 58.69 123 ASN A C 1
ATOM 984 O O . ASN A 1 123 ? -4.024 -2.418 30.209 1.00 58.69 123 ASN A O 1
ATOM 988 N N . ASN A 1 124 ? -3.377 -1.026 31.839 1.00 51.34 124 ASN A N 1
ATOM 989 C CA . ASN A 1 124 ? -2.006 -1.563 31.966 1.00 51.34 124 ASN A CA 1
ATOM 990 C C . ASN A 1 124 ? -1.957 -2.988 32.572 1.00 51.34 124 ASN A C 1
ATOM 992 O O . ASN A 1 124 ? -0.875 -3.518 32.800 1.00 51.34 124 ASN A O 1
ATOM 996 N N . ASN A 1 125 ? -3.099 -3.618 32.845 1.00 45.31 125 ASN A N 1
ATOM 997 C CA . ASN A 1 125 ? -3.187 -4.935 33.455 1.00 45.31 125 ASN A CA 1
ATOM 998 C C . ASN A 1 125 ? -4.032 -5.839 32.552 1.00 45.31 125 ASN A C 1
ATOM 1000 O O . ASN A 1 125 ? -5.091 -5.417 32.112 1.00 45.31 125 ASN A O 1
ATOM 1004 N N . THR A 1 126 ? -3.586 -7.085 32.370 1.00 46.50 126 THR A N 1
ATOM 1005 C CA . THR A 1 126 ? -4.341 -8.261 31.878 1.00 46.50 126 THR A CA 1
ATOM 1006 C C . THR A 1 126 ? -4.206 -8.739 30.429 1.00 46.50 126 THR A C 1
ATOM 1008 O O . THR A 1 126 ? -5.084 -9.465 29.977 1.00 46.50 126 THR A O 1
ATOM 1011 N N . LEU A 1 127 ? -3.088 -8.507 29.733 1.00 46.41 127 LEU A N 1
ATOM 1012 C CA . LEU A 1 127 ? -2.697 -9.375 28.604 1.00 46.41 127 LEU A CA 1
ATOM 1013 C C . LEU A 1 127 ? -1.202 -9.751 28.665 1.00 46.41 127 LEU A C 1
ATOM 1015 O O . LEU A 1 127 ? -0.391 -9.260 27.894 1.00 46.41 127 LEU A O 1
ATOM 1019 N N . GLY A 1 128 ? -0.863 -10.668 29.581 1.00 42.03 128 GLY A N 1
ATOM 1020 C CA . GLY A 1 128 ? 0.192 -11.670 29.356 1.00 42.03 128 GLY A CA 1
ATOM 1021 C C . GLY A 1 128 ? 1.617 -11.383 29.857 1.00 42.03 128 GLY A C 1
ATOM 1022 O O . GLY A 1 128 ? 2.445 -10.867 29.121 1.00 42.03 128 GLY A O 1
ATOM 1023 N N . ASN A 1 129 ? 1.909 -11.887 31.062 1.00 40.22 129 ASN A N 1
ATOM 1024 C CA . ASN A 1 129 ? 3.146 -12.573 31.485 1.00 40.22 129 ASN A CA 1
ATOM 1025 C C . ASN A 1 129 ? 4.521 -11.896 31.282 1.00 40.22 129 ASN A C 1
ATOM 1027 O O . ASN A 1 129 ? 5.222 -12.133 30.302 1.00 40.22 129 ASN A O 1
ATOM 1031 N N . GLU A 1 130 ? 4.954 -11.157 32.307 1.00 43.56 130 GLU A N 1
ATOM 1032 C CA . GLU A 1 130 ? 6.098 -11.418 33.219 1.00 43.56 130 GLU A CA 1
ATOM 1033 C C . GLU A 1 130 ? 7.343 -12.259 32.826 1.00 43.56 130 GLU A C 1
ATOM 1035 O O . GLU A 1 130 ? 8.149 -12.527 33.711 1.00 43.56 130 GLU A O 1
ATOM 1040 N N . GLN A 1 131 ? 7.617 -12.653 31.576 1.00 40.00 131 GLN A N 1
ATOM 1041 C CA . GLN A 1 131 ? 8.805 -13.496 31.304 1.00 40.00 131 GLN A CA 1
ATOM 1042 C C . GLN A 1 131 ? 9.857 -12.982 30.321 1.00 40.00 131 GLN A C 1
ATOM 1044 O O . GLN A 1 131 ? 10.803 -13.711 30.066 1.00 40.00 131 GLN A O 1
ATOM 1049 N N . ASN A 1 132 ? 9.817 -11.727 29.861 1.00 39.81 132 ASN A N 1
ATOM 1050 C CA . ASN A 1 132 ? 10.955 -11.154 29.107 1.00 39.81 132 ASN A CA 1
ATOM 1051 C C . ASN A 1 132 ? 11.259 -9.676 29.421 1.00 39.81 132 ASN A C 1
ATOM 1053 O O . ASN A 1 132 ? 11.922 -8.981 28.652 1.00 39.81 132 ASN A O 1
ATOM 1057 N N . SER A 1 133 ? 10.808 -9.166 30.568 1.00 38.16 133 SER A N 1
ATOM 1058 C CA . SER A 1 133 ? 10.939 -7.755 30.947 1.00 38.16 133 SER A CA 1
ATOM 1059 C C . SER A 1 133 ? 12.304 -7.400 31.548 1.00 38.16 133 SER A C 1
ATOM 1061 O O . SER A 1 133 ? 12.356 -6.819 32.626 1.00 38.16 133 SER A O 1
ATOM 1063 N N . ASN A 1 134 ? 13.408 -7.727 30.871 1.00 36.62 134 ASN A N 1
ATOM 1064 C CA . ASN A 1 134 ? 14.727 -7.205 31.256 1.00 36.62 134 ASN A CA 1
ATOM 1065 C C . ASN A 1 134 ? 15.497 -6.493 30.141 1.00 36.62 134 ASN A C 1
ATOM 1067 O O . ASN A 1 134 ? 16.582 -5.986 30.402 1.00 36.62 134 ASN A O 1
ATOM 1071 N N . GLN A 1 135 ? 14.931 -6.325 28.943 1.00 38.16 135 GLN A N 1
ATOM 1072 C CA . GLN A 1 135 ? 15.529 -5.465 27.921 1.00 38.16 135 GLN A CA 1
ATOM 1073 C C . GLN A 1 135 ? 14.441 -4.724 27.119 1.00 38.16 135 GLN A C 1
ATOM 1075 O O . GLN A 1 135 ? 13.630 -5.331 26.435 1.00 38.16 135 GLN A O 1
ATOM 1080 N N . HIS A 1 136 ? 14.464 -3.389 27.210 1.00 38.97 136 HIS A N 1
ATOM 1081 C CA . HIS A 1 136 ? 13.962 -2.404 26.231 1.00 38.97 136 HIS A CA 1
ATOM 1082 C C . HIS A 1 136 ? 12.587 -1.721 26.311 1.00 38.97 136 HIS A C 1
ATOM 1084 O O . HIS A 1 136 ? 12.437 -0.711 25.625 1.00 38.97 136 HIS A O 1
ATOM 1090 N N . ASN A 1 137 ? 11.645 -2.059 27.190 1.00 42.09 137 ASN A N 1
ATOM 1091 C CA . ASN A 1 137 ? 10.381 -1.297 27.232 1.00 42.09 137 ASN A CA 1
ATOM 1092 C C . ASN A 1 137 ? 10.430 -0.078 28.170 1.00 42.09 137 ASN A C 1
ATOM 1094 O O . ASN A 1 137 ? 9.649 0.037 29.113 1.00 42.09 137 ASN A O 1
ATOM 1098 N N . LYS A 1 138 ? 11.299 0.900 27.867 1.00 51.06 138 LYS A N 1
ATOM 1099 C CA . LYS A 1 138 ? 10.943 2.291 28.189 1.00 51.06 138 LYS A CA 1
ATOM 1100 C C . LYS A 1 138 ? 9.714 2.593 27.339 1.00 51.06 138 LYS A C 1
ATOM 1102 O O . LYS A 1 138 ? 9.850 2.749 26.129 1.00 51.06 138 LYS A O 1
ATOM 1107 N N . LYS A 1 139 ? 8.526 2.611 27.955 1.00 59.00 139 LYS A N 1
ATOM 1108 C CA . LYS A 1 139 ? 7.281 3.058 27.316 1.00 59.00 139 LYS A CA 1
ATOM 1109 C C . LYS A 1 139 ? 7.600 4.388 26.635 1.00 59.00 139 LYS A C 1
ATOM 1111 O O . LYS A 1 139 ? 7.916 5.358 27.323 1.00 59.00 139 LYS A O 1
ATOM 1116 N N . ALA A 1 140 ? 7.662 4.398 25.303 1.00 64.81 140 ALA A N 1
ATOM 1117 C CA . ALA A 1 140 ? 7.946 5.619 24.569 1.00 64.81 140 ALA A CA 1
ATOM 1118 C C . ALA A 1 140 ? 6.855 6.612 24.972 1.00 64.81 140 ALA A C 1
ATOM 1120 O O . ALA A 1 140 ? 5.673 6.324 24.787 1.00 64.81 140 ALA A O 1
ATOM 1121 N N . ASN A 1 141 ? 7.236 7.719 25.611 1.00 76.62 141 ASN A N 1
ATOM 1122 C CA . ASN A 1 141 ? 6.275 8.759 25.930 1.00 76.62 141 ASN A CA 1
ATOM 1123 C C . ASN A 1 141 ? 5.873 9.397 24.600 1.00 76.62 141 ASN A C 1
ATOM 1125 O O . ASN A 1 141 ? 6.654 10.144 24.017 1.00 76.62 141 ASN A O 1
ATOM 1129 N N . LEU A 1 142 ? 4.696 9.024 24.107 1.00 84.44 142 LEU A N 1
ATOM 1130 C CA . LEU A 1 142 ? 4.119 9.502 22.856 1.00 84.44 142 LEU A CA 1
ATOM 1131 C C . LEU A 1 142 ? 3.004 10.524 23.107 1.00 84.44 142 LEU A C 1
ATOM 1133 O O . LEU A 1 142 ? 2.286 10.874 22.175 1.00 84.44 142 LEU A O 1
ATOM 1137 N N . ASP A 1 143 ? 2.865 11.028 24.337 1.00 88.56 143 ASP A N 1
ATOM 1138 C CA . ASP A 1 143 ? 1.822 11.999 24.685 1.00 88.56 143 ASP A CA 1
ATOM 1139 C C . ASP A 1 143 ? 1.994 13.308 23.898 1.00 88.56 143 ASP A C 1
ATOM 1141 O O . ASP A 1 143 ? 1.013 13.974 23.583 1.00 88.56 143 ASP A O 1
ATOM 1145 N N . TYR A 1 144 ? 3.227 13.631 23.483 1.00 91.12 144 TYR A N 1
ATOM 1146 C CA . TYR A 1 144 ? 3.528 14.780 22.623 1.00 91.12 144 TYR A CA 1
ATOM 1147 C C . TYR A 1 144 ? 2.905 14.690 21.217 1.00 91.12 144 TYR A C 1
ATOM 1149 O O . TYR A 1 144 ? 2.873 15.690 20.504 1.00 91.12 144 TYR A O 1
ATOM 1157 N N . LEU A 1 145 ? 2.440 13.507 20.794 1.00 91.81 145 LEU A N 1
ATOM 1158 C CA . LEU A 1 145 ? 1.753 13.315 19.515 1.00 91.81 145 LEU A CA 1
ATOM 1159 C C . LEU A 1 145 ? 0.252 13.620 19.598 1.00 91.81 145 LEU A C 1
ATOM 1161 O O . LEU A 1 145 ? -0.404 13.653 18.554 1.00 91.81 145 LEU A O 1
ATOM 1165 N N . ILE A 1 146 ? -0.298 13.807 20.803 1.00 94.50 146 ILE A N 1
ATOM 1166 C CA . ILE A 1 146 ? -1.720 14.087 21.008 1.00 94.50 146 ILE A CA 1
ATOM 1167 C C . ILE A 1 146 ? -1.981 15.578 20.776 1.00 94.50 146 ILE A C 1
ATOM 1169 O O . ILE A 1 146 ? -1.316 16.439 21.349 1.00 94.50 146 ILE A O 1
ATOM 1173 N N . ASN A 1 147 ? -2.964 15.881 19.934 1.00 94.50 147 ASN A N 1
ATOM 1174 C CA . ASN A 1 147 ? -3.433 17.229 19.629 1.00 94.50 147 ASN A CA 1
ATOM 1175 C C . ASN A 1 147 ? -4.954 17.226 19.393 1.00 94.50 147 ASN A C 1
ATOM 1177 O O . ASN A 1 147 ? -5.577 16.166 19.340 1.00 94.50 147 ASN A O 1
ATOM 1181 N N . GLU A 1 148 ? -5.551 18.404 19.207 1.00 94.62 148 GLU A N 1
ATOM 1182 C CA . GLU A 1 148 ? -7.004 18.559 19.022 1.00 94.62 148 GLU A CA 1
ATOM 1183 C C . GLU A 1 148 ? -7.573 17.712 17.864 1.00 94.62 148 GLU A C 1
ATOM 1185 O O . GLU A 1 148 ? -8.706 17.236 17.935 1.00 94.62 148 GLU A O 1
ATOM 1190 N N . GLU A 1 149 ? -6.799 17.472 16.798 1.00 93.75 149 GLU A N 1
ATOM 1191 C CA . GLU A 1 149 ? -7.266 16.716 15.628 1.00 93.75 149 GLU A CA 1
ATOM 1192 C C . GLU A 1 149 ? -7.354 15.202 15.882 1.00 93.75 149 GLU A C 1
ATOM 1194 O O . GLU A 1 149 ? -8.116 14.502 15.206 1.00 93.75 149 GLU A O 1
ATOM 1199 N N . ASN A 1 150 ? -6.579 14.671 16.834 1.00 95.69 150 ASN A N 1
ATOM 1200 C CA . ASN A 1 150 ? -6.484 13.234 17.098 1.00 95.69 150 ASN A CA 1
ATOM 1201 C C . ASN A 1 150 ? -6.900 12.814 18.523 1.00 95.69 150 ASN A C 1
ATOM 1203 O O . ASN A 1 150 ? -7.058 11.614 18.771 1.00 95.69 150 ASN A O 1
ATOM 1207 N N . GLU A 1 151 ? -7.162 13.771 19.418 1.00 96.44 151 GLU A N 1
ATOM 1208 C CA . GLU A 1 151 ? -7.537 13.557 20.823 1.00 96.44 151 GLU A CA 1
ATOM 1209 C C . GLU A 1 151 ? -8.713 12.584 20.980 1.00 96.44 151 GLU A C 1
ATOM 1211 O O . GLU A 1 151 ? -8.668 11.686 21.822 1.00 96.44 151 GLU A O 1
ATOM 1216 N N . LEU A 1 152 ? -9.715 12.673 20.094 1.00 97.06 152 LEU A N 1
ATOM 1217 C CA . LEU A 1 152 ? -10.888 11.794 20.115 1.00 97.06 152 LEU A CA 1
ATOM 1218 C C . LEU A 1 152 ? -10.516 10.303 20.131 1.00 97.06 152 LEU A C 1
ATOM 1220 O O . LEU A 1 152 ? -11.165 9.521 20.827 1.00 97.06 152 LEU A O 1
ATOM 1224 N N . LEU A 1 153 ? -9.507 9.882 19.358 1.00 97.00 153 LEU A N 1
ATOM 1225 C CA . LEU A 1 153 ? -9.063 8.486 19.370 1.00 97.00 153 LEU A CA 1
ATOM 1226 C C . LEU A 1 153 ? -8.474 8.129 20.728 1.00 97.00 153 LEU A C 1
ATOM 1228 O O . LEU A 1 153 ? -8.870 7.121 21.306 1.00 97.00 153 LEU A O 1
ATOM 1232 N N . PHE A 1 154 ? -7.541 8.933 21.227 1.00 96.06 154 PHE A N 1
ATOM 1233 C CA . PHE A 1 154 ? -6.810 8.625 22.451 1.00 96.06 154 PHE A CA 1
ATOM 1234 C C . PHE A 1 154 ? -7.723 8.608 23.675 1.00 96.06 154 PHE A C 1
ATOM 1236 O O . PHE A 1 154 ? -7.629 7.696 24.492 1.00 96.06 154 PHE A O 1
ATOM 1243 N N . ASP A 1 155 ? -8.674 9.532 23.764 1.00 95.56 155 ASP A N 1
ATOM 1244 C CA . ASP A 1 155 ? -9.681 9.519 24.823 1.00 95.56 155 ASP A CA 1
ATOM 1245 C C . ASP A 1 155 ? -10.621 8.322 24.729 1.00 95.56 155 ASP A C 1
ATOM 1247 O O . ASP A 1 155 ? -10.981 7.735 25.752 1.00 95.56 155 ASP A O 1
ATOM 1251 N N . THR A 1 156 ? -10.965 7.902 23.508 1.00 96.62 156 THR A N 1
ATOM 1252 C CA . THR A 1 156 ? -11.724 6.665 23.302 1.00 96.62 156 THR A CA 1
ATOM 1253 C C . THR A 1 156 ? -10.904 5.455 23.765 1.00 96.62 156 THR A C 1
ATOM 1255 O O . THR A 1 156 ? -11.419 4.628 24.514 1.00 96.62 156 THR A O 1
ATOM 1258 N N . LEU A 1 157 ? -9.624 5.352 23.386 1.00 96.12 157 LEU A N 1
ATOM 1259 C CA . LEU A 1 157 ? -8.735 4.238 23.751 1.00 96.12 157 LEU A CA 1
ATOM 1260 C C . LEU A 1 157 ? -8.543 4.104 25.267 1.00 96.12 157 LEU A C 1
ATOM 1262 O O . LEU A 1 157 ? -8.615 2.991 25.787 1.00 96.12 157 LEU A O 1
ATOM 1266 N N . LYS A 1 158 ? -8.366 5.220 25.988 1.00 94.88 158 LYS A N 1
ATOM 1267 C CA . LYS A 1 158 ? -8.227 5.229 27.457 1.00 94.88 158 LYS A CA 1
ATOM 1268 C C . LYS A 1 158 ? -9.425 4.588 28.163 1.00 94.88 158 LYS A C 1
ATOM 1270 O O . LYS A 1 158 ? -9.257 3.987 29.220 1.00 94.88 158 LYS A O 1
ATOM 1275 N N . LYS A 1 159 ? -10.619 4.710 27.577 1.00 95.56 159 LYS A N 1
ATOM 1276 C CA . LYS A 1 159 ? -11.895 4.223 28.126 1.00 95.56 159 LYS A CA 1
ATOM 1277 C C . LYS A 1 159 ? -12.379 2.916 27.492 1.00 95.56 159 LYS A C 1
ATOM 1279 O O . LYS A 1 159 ? -13.505 2.496 27.746 1.00 95.56 159 LYS A O 1
ATOM 1284 N N . SER A 1 160 ? -11.569 2.299 26.635 1.00 96.31 160 SER A N 1
ATOM 1285 C CA . SER A 1 160 ? -11.958 1.111 25.876 1.00 96.31 160 SER A CA 1
ATOM 1286 C C . SER A 1 160 ? -11.251 -0.151 26.359 1.00 96.31 160 SER A C 1
ATOM 1288 O O . SER A 1 160 ? -10.120 -0.123 26.838 1.00 96.31 160 SER A O 1
ATOM 1290 N N . GLU A 1 161 ? -11.913 -1.287 26.164 1.00 95.69 161 GLU A N 1
ATOM 1291 C CA . GLU A 1 161 ? -11.375 -2.628 26.382 1.00 95.69 161 GLU A CA 1
ATOM 1292 C C . GLU A 1 161 ? -10.791 -3.169 25.066 1.00 95.69 161 GLU A C 1
ATOM 1294 O O . GLU A 1 161 ? -11.455 -3.128 24.028 1.00 95.69 161 GLU A O 1
ATOM 1299 N N . LEU A 1 162 ? -9.558 -3.687 25.084 1.00 95.94 162 LEU A N 1
ATOM 1300 C CA . LEU A 1 162 ? -8.972 -4.375 23.930 1.00 95.94 162 LEU A CA 1
ATOM 1301 C C . LEU A 1 162 ? -9.619 -5.758 23.760 1.00 95.94 162 LEU A C 1
ATOM 1303 O O . LEU A 1 162 ? -9.582 -6.582 24.666 1.00 95.94 162 LEU A O 1
ATOM 1307 N N . VAL A 1 163 ? -10.175 -6.025 22.579 1.00 96.31 163 VAL A N 1
ATOM 1308 C CA . VAL A 1 163 ? -10.887 -7.277 22.256 1.00 96.31 163 VAL A CA 1
ATOM 1309 C C . VAL A 1 163 ? -10.065 -8.165 21.323 1.00 96.31 163 VAL A C 1
ATOM 1311 O O . VAL A 1 163 ? -10.161 -9.390 21.370 1.00 96.31 163 VAL A O 1
ATOM 1314 N N . TYR A 1 164 ? -9.282 -7.553 20.437 1.00 96.25 164 TYR A N 1
ATOM 1315 C CA . TYR A 1 164 ? -8.456 -8.239 19.449 1.00 96.25 164 TYR A CA 1
ATOM 1316 C C . TYR A 1 164 ? -7.241 -7.379 19.103 1.00 96.25 164 TYR A C 1
ATOM 1318 O O . TYR A 1 164 ? -7.388 -6.164 18.969 1.00 96.25 164 TYR A O 1
ATOM 1326 N N . ALA A 1 165 ? -6.087 -8.010 18.882 1.00 94.69 165 ALA A N 1
ATOM 1327 C CA . ALA A 1 165 ? -4.884 -7.366 18.370 1.00 94.69 165 ALA A CA 1
ATOM 1328 C C . ALA A 1 165 ? -4.117 -8.299 17.415 1.00 94.69 165 ALA A C 1
ATOM 1330 O O . ALA A 1 165 ? -4.122 -9.516 17.600 1.00 94.69 165 ALA A O 1
ATOM 1331 N N . ASP A 1 166 ? -3.461 -7.722 16.409 1.00 93.12 166 ASP A N 1
ATOM 1332 C CA . ASP A 1 166 ? -2.609 -8.410 15.430 1.00 93.12 166 ASP A CA 1
ATOM 1333 C C . ASP A 1 166 ? -1.331 -7.613 15.116 1.00 93.12 166 ASP A C 1
ATOM 1335 O O . ASP A 1 166 ? -0.925 -7.461 13.966 1.00 93.12 166 ASP A O 1
ATOM 1339 N N . PHE A 1 167 ? -0.686 -7.060 16.141 1.00 83.69 167 PHE A N 1
ATOM 1340 C CA . PHE A 1 167 ? 0.550 -6.291 15.955 1.00 83.69 167 PHE A CA 1
ATOM 1341 C C . PHE A 1 167 ? 1.781 -7.188 15.729 1.00 83.69 167 PHE A C 1
ATOM 1343 O O . PHE A 1 167 ? 2.723 -6.795 15.045 1.00 83.69 167 PHE A O 1
ATOM 1350 N N . ASP A 1 168 ? 1.757 -8.422 16.240 1.00 82.62 168 ASP A N 1
ATOM 1351 C CA . ASP A 1 168 ? 2.818 -9.430 16.098 1.00 82.62 168 ASP A CA 1
ATOM 1352 C C . ASP A 1 168 ? 2.553 -10.444 14.964 1.00 82.62 168 ASP A C 1
ATOM 1354 O O . ASP A 1 168 ? 3.339 -11.364 14.732 1.00 82.62 168 ASP A O 1
ATOM 1358 N N . GLY A 1 169 ? 1.438 -10.289 14.242 1.00 85.00 169 GLY A N 1
ATOM 1359 C CA . GLY A 1 169 ? 1.009 -11.188 13.172 1.00 85.00 169 GLY A CA 1
ATOM 1360 C C . GLY A 1 169 ? 0.305 -12.470 13.639 1.00 85.00 169 GLY A C 1
ATOM 1361 O O . GLY A 1 169 ? -0.139 -13.248 12.783 1.00 85.00 169 GLY A O 1
ATOM 1362 N N . SER A 1 170 ? 0.162 -12.699 14.949 1.00 87.88 170 SER A N 1
ATOM 1363 C CA . SER A 1 170 ? -0.434 -13.915 15.525 1.00 87.88 170 SER A CA 1
ATOM 1364 C C . SER A 1 170 ? -1.970 -13.930 15.518 1.00 87.88 170 SER A C 1
ATOM 1366 O O . SER A 1 170 ? -2.588 -14.985 15.709 1.00 87.88 170 SER A O 1
ATOM 1368 N N . GLY A 1 171 ? -2.605 -12.785 15.262 1.00 89.56 171 GLY A N 1
ATOM 1369 C CA . GLY A 1 171 ? -4.050 -12.622 15.292 1.00 89.56 171 GLY A CA 1
ATOM 1370 C C . GLY A 1 171 ? -4.761 -13.551 14.306 1.00 89.56 171 GLY A C 1
ATOM 1371 O O . GLY A 1 171 ? -4.319 -13.781 13.178 1.00 89.56 171 GLY A O 1
ATOM 1372 N N . LYS A 1 172 ? -5.898 -14.123 14.712 1.00 95.00 172 LYS A N 1
ATOM 1373 C CA . LYS A 1 172 ? -6.702 -14.970 13.818 1.00 95.00 172 LYS A CA 1
ATOM 1374 C C . LYS A 1 172 ? -7.590 -14.103 12.924 1.00 95.00 172 LYS A C 1
ATOM 1376 O O . LYS A 1 172 ? -8.335 -13.276 13.441 1.00 95.00 172 LYS A O 1
ATOM 1381 N N . PRO A 1 173 ? -7.608 -14.331 11.601 1.00 96.44 173 PRO A N 1
ATOM 1382 C CA . PRO A 1 173 ? -8.458 -13.552 10.720 1.00 96.44 173 PRO A CA 1
ATOM 1383 C C . PRO A 1 173 ? -9.945 -13.858 10.951 1.00 96.44 173 PRO A C 1
ATOM 1385 O O . PRO A 1 173 ? -10.353 -15.008 11.141 1.00 96.44 173 PRO A O 1
ATOM 1388 N N . PHE A 1 174 ? -10.773 -12.825 10.851 1.00 97.25 174 PHE A N 1
ATOM 1389 C CA . PHE A 1 174 ? -12.225 -12.915 10.863 1.00 97.25 174 PHE A CA 1
ATOM 1390 C C . PHE A 1 174 ? -12.738 -13.326 9.488 1.00 97.25 174 PHE A C 1
ATOM 1392 O O . PHE A 1 174 ? -12.350 -12.761 8.466 1.00 97.25 174 PHE A O 1
ATOM 1399 N N . LYS A 1 175 ? -13.661 -14.287 9.459 1.00 96.31 175 LYS A N 1
ATOM 1400 C CA . LYS A 1 175 ? -14.317 -14.733 8.228 1.00 96.31 175 LYS A CA 1
ATOM 1401 C C . LYS A 1 175 ? -15.714 -14.130 8.133 1.00 96.31 175 LYS A C 1
ATOM 1403 O O . LYS A 1 175 ? -16.492 -14.178 9.087 1.00 96.31 175 LYS A O 1
ATOM 1408 N N . GLY A 1 176 ? -16.027 -13.567 6.971 1.00 92.62 176 GLY A N 1
ATOM 1409 C CA . GLY A 1 176 ? -17.360 -13.083 6.637 1.00 92.62 176 GLY A CA 1
ATOM 1410 C C . GLY A 1 176 ? -18.372 -14.221 6.494 1.00 92.62 176 GLY A C 1
ATOM 1411 O O . GLY A 1 176 ? -18.048 -15.410 6.591 1.00 92.62 176 GLY A O 1
ATOM 1412 N N . LYS A 1 177 ? -19.631 -13.865 6.214 1.00 84.44 177 LYS A N 1
ATOM 1413 C CA . LYS A 1 177 ? -20.676 -14.861 5.926 1.00 84.44 177 LYS A CA 1
ATOM 1414 C C . LYS A 1 177 ? -20.243 -15.736 4.743 1.00 84.44 177 LYS A C 1
ATOM 1416 O O . LYS A 1 177 ? -19.848 -15.211 3.708 1.00 84.44 177 LYS A O 1
ATOM 1421 N N . ARG A 1 178 ? -20.335 -17.062 4.904 1.00 82.56 178 ARG A N 1
ATOM 1422 C CA . ARG A 1 178 ? -19.924 -18.076 3.908 1.00 82.56 178 ARG A CA 1
ATOM 1423 C C . ARG A 1 178 ? -18.427 -18.074 3.545 1.00 82.56 178 ARG A C 1
ATOM 1425 O O . ARG A 1 178 ? -18.051 -18.740 2.595 1.00 82.56 178 ARG A O 1
ATOM 1432 N N . GLY A 1 179 ? -17.573 -17.353 4.278 1.00 84.88 179 GLY A N 1
ATOM 1433 C CA . GLY A 1 179 ? -16.119 -17.368 4.063 1.00 84.88 179 GLY A CA 1
ATOM 1434 C C . GLY A 1 179 ? -15.608 -16.604 2.835 1.00 84.88 179 GLY A C 1
ATOM 1435 O O . GLY A 1 179 ? -14.400 -16.568 2.635 1.00 84.88 179 GLY A O 1
ATOM 1436 N N . ALA A 1 180 ? -16.481 -15.948 2.063 1.00 91.50 180 ALA A N 1
ATOM 1437 C CA . ALA A 1 180 ? -16.094 -15.189 0.865 1.00 91.50 180 ALA A CA 1
ATOM 1438 C C . ALA A 1 180 ? -15.243 -13.941 1.175 1.00 91.50 180 ALA A C 1
ATOM 1440 O O . ALA A 1 180 ? -14.494 -13.465 0.324 1.00 91.50 180 ALA A O 1
ATOM 1441 N N . PHE A 1 181 ? -15.347 -13.419 2.402 1.00 97.00 181 PHE A N 1
ATOM 1442 C CA . PHE A 1 181 ? -14.560 -12.291 2.892 1.00 97.00 181 PHE A CA 1
ATOM 1443 C C . PHE A 1 181 ? -13.659 -12.698 4.060 1.00 97.00 181 PHE A C 1
ATOM 1445 O O . PHE A 1 181 ? -14.089 -13.454 4.936 1.00 97.00 181 PHE A O 1
ATOM 1452 N N . VAL A 1 182 ? -12.448 -12.137 4.113 1.00 97.62 182 VAL A N 1
ATOM 1453 C CA . VAL A 1 182 ? -11.506 -12.306 5.228 1.00 97.62 182 VAL A CA 1
ATOM 1454 C C . VAL A 1 182 ? -10.966 -10.950 5.699 1.00 97.62 182 VAL A C 1
ATOM 1456 O O . VAL A 1 182 ? -10.323 -10.222 4.949 1.00 97.62 182 VAL A O 1
ATOM 1459 N N . GLY A 1 183 ? -11.196 -10.605 6.963 1.00 97.06 183 GLY A N 1
ATOM 1460 C CA . GLY A 1 183 ? -10.696 -9.375 7.580 1.00 97.06 183 GLY A CA 1
ATOM 1461 C C . GLY A 1 183 ? -9.711 -9.679 8.701 1.00 97.06 183 GLY A C 1
ATOM 1462 O O . GLY A 1 183 ? -9.978 -10.541 9.531 1.00 97.06 183 GLY A O 1
ATOM 1463 N N . LYS A 1 184 ? -8.591 -8.963 8.749 1.00 97.38 184 LYS A N 1
ATOM 1464 C CA . LYS A 1 184 ? -7.603 -9.051 9.828 1.00 97.38 184 LYS A CA 1
ATOM 1465 C C . LYS A 1 184 ? -7.227 -7.614 10.229 1.00 97.38 184 LYS A C 1
ATOM 1467 O O . LYS A 1 184 ? -6.248 -7.106 9.701 1.00 97.38 184 LYS A O 1
ATOM 1472 N N . PRO A 1 185 ? -8.088 -6.914 10.995 1.00 97.56 185 PRO A N 1
ATOM 1473 C CA . PRO A 1 185 ? -7.784 -5.559 11.457 1.00 97.56 185 PRO A CA 1
ATOM 1474 C C . PRO A 1 185 ? -6.580 -5.594 12.393 1.00 97.56 185 PRO A C 1
ATOM 1476 O O . PRO A 1 185 ? -6.338 -6.630 13.001 1.00 97.56 185 PRO A O 1
ATOM 1479 N N . ASP A 1 186 ? -5.884 -4.477 12.571 1.00 97.44 186 ASP A N 1
ATOM 1480 C CA . ASP A 1 186 ? -4.769 -4.437 13.521 1.00 97.44 186 ASP A CA 1
ATOM 1481 C C . ASP A 1 186 ? -5.261 -4.547 14.965 1.00 97.44 186 ASP A C 1
ATOM 1483 O O . ASP A 1 186 ? -4.704 -5.303 15.759 1.00 97.44 186 ASP A O 1
ATOM 1487 N N . TYR A 1 187 ? -6.358 -3.854 15.288 1.00 98.00 187 TYR A N 1
ATOM 1488 C CA . TYR A 1 187 ? -7.006 -3.952 16.594 1.00 98.00 187 TYR A CA 1
ATOM 1489 C C . TYR A 1 187 ? -8.525 -3.894 16.486 1.00 98.00 187 TYR A C 1
ATOM 1491 O O . TYR A 1 187 ? -9.092 -3.269 15.583 1.00 98.00 187 TYR A O 1
ATOM 1499 N N . ILE A 1 188 ? -9.189 -4.497 17.469 1.00 98.31 188 ILE A N 1
ATOM 1500 C CA . ILE A 1 188 ? -10.593 -4.238 17.778 1.00 98.31 188 ILE A CA 1
ATOM 1501 C C . ILE A 1 188 ? -10.689 -3.906 19.258 1.00 98.31 188 ILE A C 1
ATOM 1503 O O . ILE A 1 188 ? -10.205 -4.654 20.106 1.00 98.31 188 ILE A O 1
ATOM 1507 N N . PHE A 1 189 ? -11.378 -2.816 19.547 1.00 98.06 189 PHE A N 1
ATOM 1508 C CA . PHE A 1 189 ? -11.691 -2.362 20.890 1.00 98.06 189 PHE A CA 1
ATOM 1509 C C . PHE A 1 189 ? -13.197 -2.374 21.114 1.00 98.06 189 PHE A C 1
ATOM 1511 O O . PHE A 1 189 ? -13.980 -2.377 20.160 1.00 98.06 189 PHE A O 1
ATOM 1518 N N . ARG A 1 190 ? -13.595 -2.356 22.380 1.00 98.12 190 ARG A N 1
ATOM 1519 C CA . ARG A 1 190 ? -14.960 -2.123 22.837 1.00 98.12 190 ARG A CA 1
ATOM 1520 C C . ARG A 1 190 ? -14.980 -0.843 23.667 1.00 98.12 190 ARG A C 1
ATOM 1522 O O . ARG A 1 190 ? -14.276 -0.771 24.668 1.00 98.12 190 ARG A O 1
ATOM 1529 N N . ASP A 1 191 ? -15.764 0.143 23.242 1.00 97.31 191 ASP A N 1
ATOM 1530 C CA . ASP A 1 191 ? -15.896 1.416 23.956 1.00 97.31 191 ASP A CA 1
ATOM 1531 C C . ASP A 1 191 ? -16.737 1.299 25.238 1.00 97.31 191 ASP A C 1
ATOM 1533 O O . ASP A 1 191 ? -17.349 0.262 25.514 1.00 97.31 191 ASP A O 1
ATOM 1537 N N . GLU A 1 192 ? -16.775 2.380 26.022 1.00 96.12 192 GLU A N 1
ATOM 1538 C CA . GLU A 1 192 ? -17.488 2.455 27.306 1.00 96.12 192 GLU A CA 1
ATOM 1539 C C . GLU A 1 192 ? -19.003 2.199 27.190 1.00 96.12 192 GLU A C 1
ATOM 1541 O O . GLU A 1 192 ? -19.641 1.769 28.149 1.00 96.12 192 GLU A O 1
ATOM 1546 N N . VAL A 1 193 ? -19.577 2.396 25.997 1.00 96.81 193 VAL A N 1
ATOM 1547 C CA . VAL A 1 193 ? -21.001 2.162 25.697 1.00 96.81 193 VAL A CA 1
ATOM 1548 C C . VAL A 1 193 ? -21.232 0.742 25.146 1.00 96.81 193 VAL A C 1
ATOM 1550 O O . VAL A 1 193 ? -22.365 0.325 24.909 1.00 96.81 193 VAL A O 1
ATOM 1553 N N . GLY A 1 194 ? -20.169 -0.045 24.963 1.00 97.38 194 GLY A N 1
ATOM 1554 C CA . GLY A 1 194 ? -20.223 -1.425 24.491 1.00 97.38 194 GLY A CA 1
ATOM 1555 C C . GLY A 1 194 ? -20.201 -1.586 22.969 1.00 97.38 194 GLY A C 1
ATOM 1556 O O . GLY A 1 194 ? -20.414 -2.699 22.479 1.00 97.38 194 GLY A O 1
ATOM 1557 N N . ASN A 1 195 ? -19.933 -0.525 22.202 1.00 98.38 195 ASN A N 1
ATOM 1558 C CA . ASN A 1 195 ? -19.749 -0.650 20.759 1.00 98.38 195 ASN A CA 1
ATOM 1559 C C . ASN A 1 195 ? -18.342 -1.146 20.439 1.00 98.38 195 ASN A C 1
ATOM 1561 O O . ASN A 1 195 ? -17.357 -0.692 21.013 1.00 98.38 195 ASN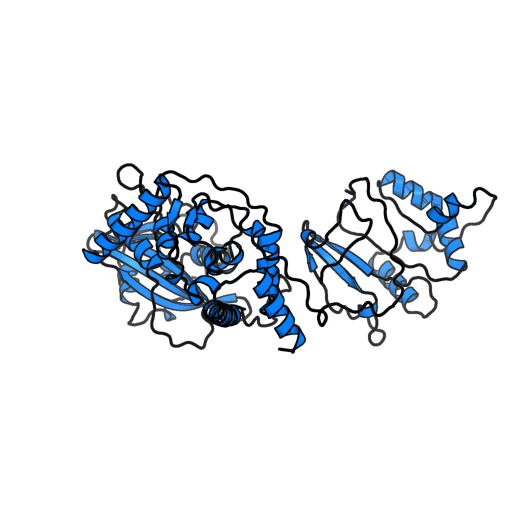 A O 1
ATOM 1565 N N . PHE A 1 196 ? -18.239 -2.028 19.447 1.00 98.69 196 PHE A N 1
ATOM 1566 C CA . PHE A 1 196 ? -16.944 -2.454 18.931 1.00 98.69 196 PHE A CA 1
ATOM 1567 C C . PHE A 1 196 ? -16.455 -1.503 17.843 1.00 98.69 196 PHE A C 1
ATOM 1569 O O . PHE A 1 196 ? -17.232 -1.140 16.956 1.00 98.69 196 PHE A O 1
ATOM 1576 N N . PHE A 1 197 ? -15.172 -1.163 17.838 1.00 98.75 197 PHE A N 1
ATOM 1577 C CA . PHE A 1 197 ? -14.552 -0.397 16.762 1.00 98.75 197 PHE A CA 1
ATOM 1578 C C . PHE A 1 197 ? -13.207 -0.987 16.352 1.00 98.75 197 PHE A C 1
ATOM 1580 O O . PHE A 1 197 ? -12.488 -1.550 17.173 1.00 98.75 197 PHE A O 1
ATOM 1587 N N . ALA A 1 198 ? -12.892 -0.886 15.062 1.00 98.50 198 ALA A N 1
ATOM 1588 C CA . ALA A 1 198 ? -11.622 -1.355 14.515 1.00 98.50 198 ALA A CA 1
ATOM 1589 C C . ALA A 1 198 ? -10.611 -0.205 14.438 1.00 98.50 198 ALA A C 1
ATOM 1591 O O . ALA A 1 198 ? -10.994 0.931 14.155 1.00 98.50 198 ALA A O 1
ATOM 1592 N N . VAL A 1 199 ? -9.332 -0.498 14.632 1.00 98.50 199 VAL A N 1
ATOM 1593 C CA . VAL A 1 199 ? -8.229 0.447 14.412 1.00 98.50 199 VAL A CA 1
ATOM 1594 C C . VAL A 1 199 ? -7.274 -0.175 13.399 1.00 98.50 199 VAL A C 1
ATOM 1596 O O . VAL A 1 199 ? -6.979 -1.363 13.497 1.00 98.50 199 VAL A O 1
ATOM 1599 N N . GLU A 1 200 ? -6.833 0.616 12.423 1.00 98.12 200 GLU A N 1
ATOM 1600 C CA . GLU A 1 200 ? -5.803 0.233 11.451 1.00 98.12 200 GLU A CA 1
ATOM 1601 C C . GLU A 1 200 ? -4.699 1.298 11.442 1.00 98.12 200 GLU A C 1
ATOM 1603 O O . GLU A 1 200 ? -4.977 2.491 11.270 1.00 98.12 200 GLU A O 1
ATOM 1608 N N . GLU A 1 201 ? -3.454 0.862 11.602 1.00 97.38 201 GLU A N 1
ATOM 1609 C CA . GLU A 1 201 ? -2.254 1.692 11.602 1.00 97.38 201 GLU A CA 1
ATOM 1610 C C . GLU A 1 201 ? -1.596 1.684 10.214 1.00 97.38 201 GLU A C 1
ATOM 1612 O O . GLU A 1 201 ? -1.492 0.662 9.537 1.00 97.38 201 GLU A O 1
ATOM 1617 N N . LYS A 1 202 ? -1.111 2.842 9.760 1.00 95.81 202 LYS A N 1
ATOM 1618 C CA . LYS A 1 202 ? -0.240 2.961 8.585 1.00 95.81 202 LYS A CA 1
ATOM 1619 C C . LYS A 1 202 ? 0.940 3.856 8.918 1.00 95.81 202 LYS A C 1
ATOM 1621 O O . LYS A 1 202 ? 0.766 4.969 9.405 1.00 95.81 202 LYS A O 1
ATOM 1626 N N . TYR A 1 203 ? 2.133 3.403 8.564 1.00 94.75 203 TYR A N 1
ATOM 1627 C CA . TYR A 1 203 ? 3.368 4.156 8.751 1.00 94.75 203 TYR A CA 1
ATOM 1628 C C . TYR A 1 203 ? 3.779 4.802 7.437 1.00 94.75 203 TYR A C 1
ATOM 1630 O O . TYR A 1 203 ? 3.823 4.144 6.396 1.00 94.75 203 TYR A O 1
ATOM 1638 N N . GLN A 1 204 ? 4.038 6.104 7.472 1.00 91.38 204 GLN A N 1
ATOM 1639 C CA . GLN A 1 204 ? 4.369 6.883 6.286 1.00 91.38 204 GLN A CA 1
ATOM 1640 C C . GLN A 1 204 ? 5.617 7.705 6.544 1.00 91.38 204 GLN A C 1
ATOM 1642 O O . GLN A 1 204 ? 5.657 8.510 7.472 1.00 91.38 204 GLN A O 1
ATOM 1647 N N . TYR A 1 205 ? 6.613 7.521 5.686 1.00 88.50 205 TYR A N 1
ATOM 1648 C CA . TYR A 1 205 ? 7.787 8.372 5.688 1.00 88.50 205 TYR A CA 1
ATOM 1649 C C . TYR A 1 205 ? 7.385 9.809 5.322 1.00 88.50 205 TYR A C 1
ATOM 1651 O O . TYR A 1 205 ? 6.678 10.017 4.329 1.00 88.50 205 TYR A O 1
ATOM 1659 N N . ARG A 1 206 ? 7.814 10.791 6.117 1.00 82.38 206 ARG A N 1
ATOM 1660 C CA . ARG A 1 206 ? 7.616 12.219 5.844 1.00 82.38 206 ARG A CA 1
ATOM 1661 C C . ARG A 1 206 ? 8.929 12.950 6.079 1.00 82.38 206 ARG A C 1
ATOM 1663 O O . ARG A 1 206 ? 9.419 12.996 7.196 1.00 82.38 206 ARG A O 1
ATOM 1670 N N . GLN A 1 207 ? 9.456 13.563 5.026 1.00 65.88 207 GLN A N 1
ATOM 1671 C CA . GLN A 1 207 ? 10.577 14.488 5.148 1.00 65.88 207 GLN A CA 1
ATOM 1672 C C . GLN A 1 207 ? 10.050 15.854 5.632 1.00 65.88 207 GLN A C 1
ATOM 1674 O O . GLN A 1 207 ? 8.993 16.304 5.178 1.00 65.88 207 GLN A O 1
ATOM 1679 N N . TYR A 1 208 ? 10.782 16.485 6.554 1.00 56.34 208 TYR A N 1
ATOM 1680 C CA . TYR A 1 208 ? 10.411 17.609 7.440 1.00 56.34 208 TYR A CA 1
ATOM 1681 C C . TYR A 1 208 ? 9.718 18.871 6.850 1.00 56.34 208 TYR A C 1
ATOM 1683 O O . TYR A 1 208 ? 9.438 19.795 7.607 1.00 56.34 208 TYR A O 1
ATOM 1691 N N . SER A 1 209 ? 9.409 18.983 5.552 1.00 52.59 209 SER A N 1
ATOM 1692 C CA . SER A 1 209 ? 9.097 20.281 4.913 1.00 52.59 209 SER A CA 1
ATOM 1693 C C . SER A 1 209 ? 7.715 20.453 4.272 1.00 52.59 209 SER A C 1
ATOM 1695 O O . SER A 1 209 ? 7.426 21.527 3.747 1.00 52.59 209 SER A O 1
ATOM 1697 N N . SER A 1 210 ? 6.829 19.457 4.291 1.00 56.09 210 SER A N 1
ATOM 1698 C CA . SER A 1 210 ? 5.540 19.577 3.591 1.00 56.09 210 SER A CA 1
ATOM 1699 C C . SER A 1 210 ? 4.383 19.774 4.565 1.00 56.09 210 SER A C 1
ATOM 1701 O O . SER A 1 210 ? 3.895 18.803 5.120 1.00 56.09 210 SER A O 1
ATOM 1703 N N . SER A 1 211 ? 3.908 21.003 4.789 1.00 50.53 211 SER A N 1
ATOM 1704 C CA . SER A 1 211 ? 2.674 21.314 5.539 1.00 50.53 211 SER A CA 1
ATOM 1705 C C . SER A 1 211 ? 1.424 20.936 4.730 1.00 50.53 211 SER A C 1
ATOM 1707 O O . SER A 1 211 ? 0.653 21.779 4.282 1.00 50.53 211 SER A O 1
ATOM 1709 N N . ILE A 1 212 ? 1.233 19.642 4.473 1.00 60.44 212 ILE A N 1
ATOM 1710 C CA . ILE A 1 212 ? 0.078 19.155 3.718 1.00 60.44 212 ILE A CA 1
ATOM 1711 C C . ILE A 1 212 ? -0.985 18.680 4.707 1.00 60.44 212 ILE A C 1
ATOM 1713 O O . ILE A 1 212 ? -0.709 17.843 5.568 1.00 60.44 212 ILE A O 1
ATOM 1717 N N . SER A 1 213 ? -2.197 19.220 4.543 1.00 61.19 213 SER A N 1
ATOM 1718 C CA . SER A 1 213 ? -3.428 18.763 5.197 1.00 61.19 213 SER A CA 1
ATOM 1719 C C . SER A 1 213 ? -3.533 17.227 5.181 1.00 61.19 213 SER A C 1
ATOM 1721 O O . SER A 1 213 ? -3.125 16.605 4.191 1.00 61.19 213 SER A O 1
ATOM 1723 N N . PRO A 1 214 ? -4.054 16.589 6.245 1.00 69.38 214 PRO A N 1
ATOM 1724 C CA . PRO A 1 214 ? -4.146 15.136 6.337 1.00 69.38 214 PRO A CA 1
ATOM 1725 C C . PRO A 1 214 ? -4.994 14.542 5.200 1.00 69.38 214 PRO A C 1
ATOM 1727 O O . PRO A 1 214 ? -6.220 14.459 5.262 1.00 69.38 214 PRO A O 1
ATOM 1730 N N . ASN A 1 215 ? -4.323 14.069 4.149 1.00 86.19 215 ASN A N 1
ATOM 1731 C CA . ASN A 1 215 ? -4.950 13.353 3.046 1.00 86.19 215 ASN A CA 1
ATOM 1732 C C . ASN A 1 215 ? -4.933 11.849 3.329 1.00 86.19 215 ASN A C 1
ATOM 1734 O O . ASN A 1 215 ? -3.934 11.156 3.122 1.00 86.19 215 ASN A O 1
ATOM 1738 N N . PHE A 1 216 ? -6.066 11.332 3.802 1.00 93.44 216 PHE A N 1
ATOM 1739 C CA . PHE A 1 216 ? -6.283 9.894 3.948 1.00 93.44 216 PHE A CA 1
ATOM 1740 C C . PHE A 1 216 ? -6.574 9.261 2.588 1.00 93.44 216 PHE A C 1
ATOM 1742 O O . PHE A 1 216 ? -7.371 9.780 1.813 1.00 93.44 216 PHE A O 1
ATOM 1749 N N . TYR A 1 217 ? -5.944 8.121 2.310 1.00 94.56 217 TYR A N 1
ATOM 1750 C CA . TYR A 1 217 ? -6.060 7.458 1.019 1.00 94.56 217 TYR A CA 1
ATOM 1751 C C . TYR A 1 217 ? -7.300 6.564 0.996 1.00 94.56 217 TYR A C 1
ATOM 1753 O O . TYR A 1 217 ? -7.516 5.774 1.920 1.00 94.56 217 TYR A O 1
ATOM 1761 N N . ASP A 1 218 ? -8.084 6.641 -0.080 1.00 96.06 218 ASP A N 1
ATOM 1762 C CA . ASP A 1 218 ? -9.343 5.897 -0.211 1.00 96.06 218 ASP A CA 1
ATOM 1763 C C . ASP A 1 218 ? -9.165 4.382 -0.091 1.00 96.06 218 ASP A C 1
ATOM 1765 O O . ASP A 1 218 ? -10.028 3.702 0.454 1.00 96.06 218 ASP A O 1
ATOM 1769 N N . ASN A 1 219 ? -8.031 3.831 -0.534 1.00 97.06 219 ASN A N 1
ATOM 1770 C CA . ASN A 1 219 ? -7.745 2.409 -0.364 1.00 97.06 219 ASN A CA 1
ATOM 1771 C C . ASN A 1 219 ? -7.610 2.004 1.111 1.00 97.06 219 ASN A C 1
ATOM 1773 O O . ASN A 1 219 ? -8.065 0.924 1.480 1.00 97.06 219 ASN A O 1
ATOM 1777 N N . HIS A 1 220 ? -7.037 2.858 1.962 1.00 97.75 220 HIS A N 1
ATOM 1778 C CA . HIS A 1 220 ? -6.938 2.595 3.401 1.00 97.75 220 HIS A CA 1
ATOM 1779 C C . HIS A 1 220 ? -8.286 2.804 4.100 1.00 97.75 220 HIS A C 1
ATOM 1781 O O . HIS A 1 220 ? -8.666 2.016 4.964 1.00 97.75 220 HIS A O 1
ATOM 1787 N N . VAL A 1 221 ? -9.055 3.815 3.679 1.00 98.12 221 VAL A N 1
ATOM 1788 C CA . VAL A 1 221 ? -10.435 4.012 4.150 1.00 98.12 221 VAL A CA 1
ATOM 1789 C C . VAL A 1 221 ? -11.288 2.787 3.812 1.00 98.12 221 VAL A C 1
ATOM 1791 O O . VAL A 1 221 ? -11.948 2.241 4.694 1.00 98.12 221 VAL A O 1
ATOM 1794 N N . ASN A 1 222 ? -11.232 2.303 2.568 1.00 98.38 222 ASN A N 1
ATOM 1795 C CA . ASN A 1 222 ? -11.974 1.123 2.127 1.00 98.38 222 ASN A CA 1
ATOM 1796 C C . ASN A 1 222 ? -11.555 -0.145 2.879 1.00 98.38 222 ASN A C 1
ATOM 1798 O O . ASN A 1 222 ? -12.411 -0.987 3.148 1.00 98.38 222 ASN A O 1
ATOM 1802 N N . GLN A 1 223 ? -10.288 -0.269 3.284 1.00 98.44 223 GLN A N 1
ATOM 1803 C CA . GLN A 1 223 ? -9.842 -1.370 4.139 1.00 98.44 223 GLN A CA 1
ATOM 1804 C C . GLN A 1 223 ? -10.623 -1.389 5.462 1.00 98.44 223 GLN A C 1
ATOM 1806 O O . GLN A 1 223 ? -11.224 -2.406 5.807 1.00 98.44 223 GLN A O 1
ATOM 1811 N N . ILE A 1 224 ? -10.731 -0.252 6.152 1.00 98.50 224 ILE A N 1
ATOM 1812 C CA . ILE A 1 224 ? -11.480 -0.164 7.416 1.00 98.50 224 ILE A CA 1
ATOM 1813 C C . ILE A 1 224 ? -12.982 -0.325 7.196 1.00 98.50 224 ILE A C 1
ATOM 1815 O O . ILE A 1 224 ? -13.645 -1.049 7.938 1.00 98.50 224 ILE A O 1
ATOM 1819 N N . VAL A 1 225 ? -13.535 0.300 6.153 1.00 98.56 225 VAL A N 1
ATOM 1820 C CA . VAL A 1 225 ? -14.947 0.124 5.779 1.00 98.56 225 VAL A CA 1
ATOM 1821 C C . VAL A 1 225 ? -15.261 -1.358 5.546 1.00 98.56 225 VAL A C 1
ATOM 1823 O O . VAL A 1 225 ? -16.331 -1.829 5.941 1.00 98.56 225 VAL A O 1
ATOM 1826 N N . SER A 1 226 ? -14.324 -2.122 4.978 1.00 98.25 226 SER A N 1
ATOM 1827 C CA . SER A 1 226 ? -14.484 -3.566 4.820 1.00 98.25 226 SER A CA 1
ATOM 1828 C C . SER A 1 226 ? -14.544 -4.310 6.154 1.00 98.25 226 SER A C 1
ATOM 1830 O O . SER A 1 226 ? -15.334 -5.239 6.271 1.00 98.25 226 SER A O 1
ATOM 1832 N N . TYR A 1 227 ? -13.824 -3.883 7.196 1.00 98.44 227 TYR A N 1
ATOM 1833 C CA . TYR A 1 227 ? -13.990 -4.453 8.538 1.00 98.44 227 TYR A CA 1
ATOM 1834 C C . TYR A 1 227 ? -15.356 -4.104 9.131 1.00 98.44 227 TYR A C 1
ATOM 1836 O O . TYR A 1 227 ? -16.054 -4.986 9.633 1.00 98.44 227 TYR A O 1
ATOM 1844 N N . ILE A 1 228 ? -15.767 -2.836 9.003 1.00 98.38 228 ILE A N 1
ATOM 1845 C CA . ILE A 1 228 ? -17.041 -2.305 9.514 1.00 98.38 228 ILE A CA 1
ATOM 1846 C C . ILE A 1 228 ? -18.249 -3.111 9.002 1.00 98.38 228 ILE A C 1
ATOM 1848 O O . ILE A 1 228 ? -19.217 -3.327 9.740 1.00 98.38 228 ILE A O 1
ATOM 1852 N N . TYR A 1 229 ? -18.212 -3.538 7.737 1.00 97.69 229 TYR A N 1
ATOM 1853 C CA . TYR A 1 229 ? -19.314 -4.264 7.096 1.00 97.69 229 TYR A CA 1
ATOM 1854 C C . TYR A 1 229 ? -19.073 -5.768 6.918 1.00 97.69 229 TYR A C 1
ATOM 1856 O O . TYR A 1 229 ? -20.041 -6.524 6.825 1.00 97.69 229 TYR A O 1
ATOM 1864 N N . GLY A 1 230 ? -17.817 -6.201 6.845 1.00 96.50 230 GLY A N 1
ATOM 1865 C CA . GLY A 1 230 ? -17.424 -7.565 6.494 1.00 96.50 230 GLY A CA 1
ATOM 1866 C C . GLY A 1 230 ? -17.202 -8.490 7.689 1.00 96.50 230 GLY A C 1
ATOM 1867 O O . GLY A 1 230 ? -17.341 -9.702 7.528 1.00 96.50 230 GLY A O 1
ATOM 1868 N N . ILE A 1 231 ? -16.915 -7.955 8.883 1.00 97.00 231 ILE A N 1
ATOM 1869 C CA . ILE A 1 231 ? -16.753 -8.752 10.110 1.00 97.00 231 ILE A CA 1
ATOM 1870 C C . ILE A 1 231 ? -18.121 -8.907 10.798 1.00 97.00 231 ILE A C 1
ATOM 1872 O O . ILE A 1 231 ? -18.684 -7.922 11.283 1.00 97.00 231 ILE A O 1
ATOM 1876 N N . PRO A 1 232 ? -18.700 -10.125 10.851 1.00 94.88 232 PRO A N 1
ATOM 1877 C CA . PRO A 1 232 ? -20.036 -10.323 11.408 1.00 94.88 232 PRO A CA 1
ATOM 1878 C C . PRO A 1 232 ? -20.048 -10.356 12.942 1.00 94.88 232 PRO A C 1
ATOM 1880 O O . PRO A 1 232 ? -21.059 -9.996 13.546 1.00 94.88 232 PRO A O 1
ATOM 1883 N N . LYS A 1 233 ? -18.954 -10.811 13.570 1.00 95.25 233 LYS A N 1
ATOM 1884 C CA . LYS A 1 233 ? -18.806 -10.914 15.025 1.00 95.25 233 LYS A CA 1
ATOM 1885 C C . LYS A 1 233 ? -17.333 -10.680 15.422 1.00 95.25 233 LYS A C 1
ATOM 1887 O O . LYS A 1 233 ? -16.490 -11.429 14.933 1.00 95.25 233 LYS A O 1
ATOM 1892 N N . PRO A 1 234 ? -17.033 -9.705 16.302 1.00 96.50 234 PRO A N 1
ATOM 1893 C CA . PRO A 1 234 ? -17.963 -8.697 16.821 1.00 96.50 234 PRO A CA 1
ATOM 1894 C C . PRO A 1 234 ? -18.481 -7.762 15.712 1.00 96.50 234 PRO A C 1
ATOM 1896 O O . PRO A 1 234 ? -17.836 -7.583 14.683 1.00 96.50 234 PRO A O 1
ATOM 1899 N N . LYS A 1 235 ? -19.671 -7.175 15.901 1.00 97.25 235 LYS A N 1
ATOM 1900 C CA . LYS A 1 235 ? -20.243 -6.225 14.933 1.00 97.25 235 LYS A CA 1
ATOM 1901 C C . LYS A 1 235 ? -19.584 -4.860 15.121 1.00 97.25 235 LYS A C 1
ATOM 1903 O O . LYS A 1 235 ? -19.963 -4.110 16.014 1.00 97.25 235 LYS A O 1
ATOM 1908 N N . ILE A 1 236 ? -18.645 -4.534 14.244 1.00 98.38 236 ILE A N 1
ATOM 1909 C CA . ILE A 1 236 ? -17.908 -3.267 14.263 1.00 98.38 236 ILE A CA 1
ATOM 1910 C C . ILE A 1 236 ? -18.856 -2.102 13.943 1.00 98.38 236 ILE A C 1
ATOM 1912 O O . ILE A 1 236 ? -19.540 -2.126 12.919 1.00 98.38 236 ILE A O 1
ATOM 1916 N N . ALA A 1 237 ? -18.951 -1.101 14.816 1.00 98.38 237 ALA A N 1
ATOM 1917 C CA . ALA A 1 237 ? -19.827 0.063 14.691 1.00 98.38 237 ALA A CA 1
ATOM 1918 C C . ALA A 1 237 ? -19.189 1.193 13.868 1.00 98.38 237 ALA A C 1
ATOM 1920 O O . ALA A 1 237 ? -19.858 1.773 13.012 1.00 98.38 237 ALA A O 1
ATOM 1921 N N . TYR A 1 238 ? -17.902 1.454 14.090 1.00 98.75 238 TYR A N 1
ATOM 1922 C CA . TYR A 1 238 ? -17.075 2.450 13.403 1.00 98.75 238 TYR A CA 1
ATOM 1923 C C . TYR A 1 238 ? -15.609 1.986 13.405 1.00 98.75 238 TYR A C 1
ATOM 1925 O O . TYR A 1 238 ? -15.294 0.923 13.940 1.00 98.75 238 TYR A O 1
ATOM 1933 N N . GLY A 1 239 ? -14.706 2.750 12.798 1.00 98.69 239 GLY A N 1
ATOM 1934 C CA . GLY A 1 239 ? -13.275 2.477 12.907 1.00 98.69 239 GLY A CA 1
ATOM 1935 C C . GLY A 1 239 ? -12.415 3.730 12.844 1.00 98.69 239 GLY A C 1
ATOM 1936 O O . GLY A 1 239 ? -12.897 4.793 12.456 1.00 98.69 239 GLY A O 1
ATOM 1937 N N . PHE A 1 240 ? -11.149 3.595 13.219 1.00 98.69 240 PHE A N 1
ATOM 1938 C CA . PHE A 1 240 ? -10.143 4.646 13.130 1.00 98.69 240 PHE A CA 1
ATOM 1939 C C . PHE A 1 240 ? -9.024 4.235 12.176 1.00 98.69 240 PHE A C 1
ATOM 1941 O O . PHE A 1 240 ? -8.480 3.137 12.279 1.00 98.69 240 PHE A O 1
ATOM 1948 N N . LEU A 1 241 ? -8.687 5.136 11.254 1.00 98.44 241 LEU A N 1
ATOM 1949 C CA . LEU A 1 241 ? -7.469 5.059 10.456 1.00 98.44 241 LEU A CA 1
ATOM 1950 C C . LEU A 1 241 ? -6.409 5.930 11.109 1.00 98.44 241 LEU A C 1
ATOM 1952 O O . LEU A 1 241 ? -6.642 7.128 11.270 1.00 98.44 241 LEU A O 1
ATOM 1956 N N . VAL A 1 242 ? -5.267 5.342 11.445 1.00 97.88 242 VAL A N 1
ATOM 1957 C CA . VAL A 1 242 ? -4.172 6.028 12.129 1.00 97.88 242 VAL A CA 1
ATOM 1958 C C . VAL A 1 242 ? -2.965 6.066 11.210 1.00 97.88 242 VAL A C 1
ATOM 1960 O O . VAL A 1 242 ? -2.459 5.030 10.789 1.00 97.88 242 VAL A O 1
ATOM 1963 N N . TYR A 1 243 ? -2.516 7.263 10.854 1.00 96.88 243 TYR A N 1
ATOM 1964 C CA . TYR A 1 243 ? -1.294 7.479 10.093 1.00 96.88 243 TYR A CA 1
ATOM 1965 C C . TYR A 1 243 ? -0.203 7.998 11.017 1.00 96.88 243 TYR A C 1
ATOM 1967 O O . TYR A 1 243 ? -0.239 9.151 11.442 1.00 96.88 243 TYR A O 1
ATOM 1975 N N . TRP A 1 244 ? 0.803 7.167 11.249 1.00 95.62 244 TRP A N 1
ATOM 1976 C CA . TRP A 1 244 ? 2.022 7.557 11.939 1.00 95.62 244 TRP A CA 1
ATOM 1977 C C . TRP A 1 244 ? 3.025 8.079 10.917 1.00 95.62 244 TRP A C 1
ATOM 1979 O O . TRP A 1 244 ? 3.489 7.334 10.045 1.00 95.62 244 TRP A O 1
ATOM 1989 N N . LYS A 1 245 ? 3.349 9.369 10.998 1.00 93.56 245 LYS A N 1
ATOM 1990 C CA . LYS A 1 245 ? 4.411 9.964 10.187 1.00 93.56 245 LYS A CA 1
ATOM 1991 C C . LYS A 1 245 ? 5.731 9.746 10.892 1.00 93.56 245 LYS A C 1
ATOM 1993 O O . LYS A 1 245 ? 5.858 10.080 12.070 1.00 93.56 245 LYS A O 1
ATOM 1998 N N . TYR A 1 246 ? 6.691 9.190 10.174 1.00 92.44 246 TYR A N 1
ATOM 1999 C CA . TYR A 1 246 ? 8.015 8.948 10.712 1.00 92.44 246 TYR A CA 1
ATOM 2000 C C . TYR A 1 246 ? 9.092 9.555 9.827 1.00 92.44 246 TYR A C 1
ATOM 2002 O O . TYR A 1 246 ? 8.919 9.707 8.615 1.00 92.44 246 TYR A O 1
ATOM 2010 N N . ASP A 1 247 ? 10.217 9.838 10.459 1.00 90.56 247 ASP A N 1
ATOM 2011 C CA . ASP A 1 247 ? 11.464 10.226 9.817 1.00 90.56 247 ASP A CA 1
ATOM 2012 C C . ASP A 1 247 ? 12.619 9.518 10.529 1.00 90.56 247 ASP A C 1
ATOM 2014 O O . ASP A 1 247 ? 12.404 8.705 11.435 1.00 90.56 247 ASP A O 1
ATOM 2018 N N . PHE A 1 248 ? 13.842 9.804 10.108 1.00 86.12 248 PHE A N 1
ATOM 2019 C CA . PHE A 1 248 ? 15.041 9.236 10.686 1.00 86.12 248 PHE A CA 1
ATOM 2020 C C . PHE A 1 248 ? 15.888 10.322 11.331 1.00 86.12 248 PHE A C 1
ATOM 2022 O O . PHE A 1 248 ? 16.236 11.316 10.698 1.00 86.12 248 PHE A O 1
ATOM 2029 N N . HIS A 1 249 ? 16.254 10.105 12.589 1.00 83.50 249 HIS A N 1
ATOM 2030 C CA . HIS A 1 249 ? 17.160 10.961 13.337 1.00 83.50 249 HIS A CA 1
ATOM 2031 C C . HIS A 1 249 ? 18.329 10.106 13.824 1.00 83.50 249 HIS A C 1
ATOM 2033 O O . HIS A 1 249 ? 18.114 9.154 14.564 1.00 83.50 249 HIS A O 1
ATOM 2039 N N . ASN A 1 250 ? 19.553 10.406 13.379 1.00 82.50 250 ASN A N 1
ATOM 2040 C CA . ASN A 1 250 ? 20.749 9.596 13.665 1.00 82.50 250 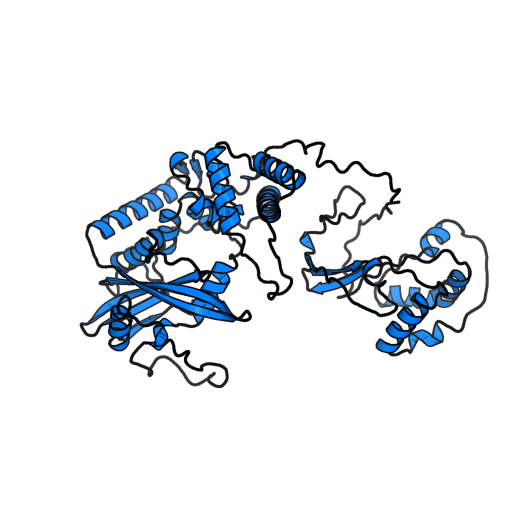ASN A CA 1
ATOM 2041 C C . ASN A 1 250 ? 20.557 8.102 13.332 1.00 82.50 250 ASN A C 1
ATOM 2043 O O . ASN A 1 250 ? 20.907 7.234 14.122 1.00 82.50 250 ASN A O 1
ATOM 2047 N N . ASN A 1 251 ? 19.962 7.809 12.169 1.00 81.00 251 ASN A N 1
ATOM 2048 C CA . ASN A 1 251 ? 19.568 6.468 11.702 1.00 81.00 251 ASN A CA 1
ATOM 2049 C C . ASN A 1 251 ? 18.452 5.762 12.487 1.00 81.00 251 ASN A C 1
ATOM 2051 O O . ASN A 1 251 ? 17.945 4.745 12.012 1.00 81.00 251 ASN A O 1
ATOM 2055 N N . ASP A 1 252 ? 17.994 6.324 13.601 1.00 83.88 252 ASP A N 1
ATOM 2056 C CA . ASP A 1 252 ? 16.859 5.794 14.343 1.00 83.88 252 ASP A CA 1
ATOM 2057 C C . ASP A 1 252 ? 15.539 6.318 13.783 1.00 83.88 252 ASP A C 1
ATOM 2059 O O . ASP A 1 252 ? 15.396 7.494 13.441 1.00 83.88 252 ASP A O 1
ATOM 2063 N N . ILE A 1 253 ? 14.542 5.436 13.705 1.00 88.62 253 ILE A N 1
ATOM 2064 C CA . ILE A 1 253 ? 13.199 5.820 13.273 1.00 88.62 253 ILE A CA 1
ATOM 2065 C C . ILE A 1 253 ? 12.488 6.554 14.409 1.00 88.62 253 ILE A C 1
ATOM 2067 O O . ILE A 1 253 ? 12.285 5.995 15.491 1.00 88.62 253 ILE A O 1
ATOM 2071 N N . TYR A 1 254 ? 12.027 7.766 14.120 1.00 89.94 254 TYR A N 1
ATOM 2072 C CA . TYR A 1 254 ? 11.311 8.629 15.048 1.00 89.94 254 TYR A CA 1
ATOM 2073 C C . TYR A 1 254 ? 9.911 8.964 14.520 1.00 89.94 254 TYR A C 1
ATOM 2075 O O . TYR A 1 254 ? 9.755 9.357 13.364 1.00 89.94 254 TYR A O 1
ATOM 2083 N N . ILE A 1 255 ? 8.886 8.817 15.368 1.00 92.81 255 ILE A N 1
ATOM 2084 C CA . ILE A 1 255 ? 7.503 9.192 15.039 1.00 92.81 255 ILE A CA 1
ATOM 2085 C C . ILE A 1 255 ? 7.322 10.686 15.310 1.00 92.81 255 ILE A C 1
ATOM 2087 O O . ILE A 1 255 ? 7.441 11.138 16.447 1.00 92.81 255 ILE A O 1
ATOM 2091 N N . GLN A 1 256 ? 7.016 11.444 14.264 1.00 92.00 256 GLN A N 1
ATOM 2092 C CA . GLN A 1 256 ? 6.879 12.899 14.318 1.00 92.00 256 GLN A CA 1
ATOM 2093 C C . GLN A 1 256 ? 5.441 13.349 14.547 1.00 92.00 256 GLN A C 1
ATOM 2095 O O . GLN A 1 256 ? 5.206 14.377 15.172 1.00 92.00 256 GLN A O 1
ATOM 2100 N N . GLU A 1 257 ? 4.479 12.609 14.000 1.00 92.94 257 GLU A N 1
ATOM 2101 C CA . GLU A 1 257 ? 3.088 13.048 13.944 1.00 92.94 257 GLU A CA 1
ATOM 2102 C C . GLU A 1 257 ? 2.142 11.853 13.868 1.00 92.94 257 GLU A C 1
ATOM 2104 O O . GLU A 1 257 ? 2.453 10.821 13.265 1.00 92.94 257 GLU A O 1
ATOM 2109 N N . CYS A 1 258 ? 0.958 12.025 14.449 1.00 94.88 258 CYS A N 1
ATOM 2110 C CA . CYS A 1 258 ? -0.150 11.092 14.359 1.00 94.88 258 CYS A CA 1
ATOM 2111 C C . CYS A 1 258 ? -1.363 11.789 13.738 1.00 94.88 258 CYS A C 1
ATOM 2113 O O . CYS A 1 258 ? -1.900 12.735 14.311 1.00 94.88 258 CYS A O 1
ATOM 2115 N N . GLN A 1 259 ? -1.807 11.311 12.576 1.00 95.56 259 GLN A N 1
ATOM 2116 C CA . GLN A 1 259 ? -3.038 11.776 11.936 1.00 95.56 259 GLN A CA 1
ATOM 2117 C C . GLN A 1 259 ? -4.112 10.703 12.072 1.00 95.56 259 GLN A C 1
ATOM 2119 O O . GLN A 1 259 ? -3.870 9.534 11.767 1.00 95.56 259 GLN A O 1
ATOM 2124 N N . VAL A 1 260 ? -5.320 11.097 12.472 1.00 97.00 260 VAL A N 1
ATOM 2125 C CA . VAL A 1 260 ? -6.416 10.158 12.726 1.00 97.00 260 VAL A CA 1
ATOM 2126 C C . VAL A 1 260 ? -7.653 10.514 11.910 1.00 97.00 260 VAL A C 1
ATOM 2128 O O . VAL A 1 260 ? -8.034 11.675 11.800 1.00 97.00 260 VAL A O 1
ATOM 2131 N N . LYS A 1 261 ? -8.324 9.498 11.358 1.00 97.75 261 LYS A N 1
ATOM 2132 C CA . LYS A 1 261 ? -9.649 9.640 10.741 1.00 97.75 261 LYS A CA 1
ATOM 2133 C C . LYS A 1 261 ? -10.628 8.638 11.323 1.00 97.75 261 LYS A C 1
ATOM 2135 O O . LYS A 1 261 ? -10.473 7.432 11.135 1.00 97.75 261 LYS A O 1
ATOM 2140 N N . LYS A 1 262 ? -11.686 9.142 11.962 1.00 98.25 262 LYS A N 1
ATOM 2141 C CA . LYS A 1 262 ? -12.848 8.332 12.348 1.00 98.25 262 LYS A CA 1
ATOM 2142 C C . LYS A 1 262 ? -13.714 8.046 11.121 1.00 98.25 262 LYS A C 1
ATOM 2144 O O . LYS A 1 262 ? -14.084 8.950 10.375 1.00 98.25 262 LYS A O 1
ATOM 2149 N N . ILE A 1 263 ? -14.059 6.781 10.919 1.00 98.56 263 ILE A N 1
ATOM 2150 C CA . ILE A 1 263 ? -14.858 6.294 9.796 1.00 98.56 263 ILE A CA 1
ATOM 2151 C C . ILE A 1 263 ? -16.147 5.694 10.350 1.00 98.56 263 ILE A C 1
ATOM 2153 O O . ILE A 1 263 ? -16.142 4.653 11.009 1.00 98.56 263 ILE A O 1
ATOM 2157 N N . ASN A 1 264 ? -17.265 6.353 10.054 1.00 98.31 264 ASN A N 1
ATOM 2158 C CA . ASN A 1 264 ? -18.594 5.926 10.479 1.00 98.31 264 ASN A CA 1
ATOM 2159 C C . ASN A 1 264 ? -19.287 5.061 9.414 1.00 98.31 264 ASN A C 1
ATOM 2161 O O . ASN A 1 264 ? -18.974 5.107 8.216 1.00 98.31 264 ASN A O 1
ATOM 2165 N N . LYS A 1 265 ? -20.300 4.308 9.851 1.00 97.44 265 LYS A N 1
ATOM 2166 C CA . LYS A 1 265 ? -21.241 3.645 8.946 1.00 97.44 265 LYS A CA 1
ATOM 2167 C C . LYS A 1 265 ? -22.080 4.672 8.204 1.00 97.44 265 LYS A C 1
ATOM 2169 O O . LYS A 1 265 ? -22.862 5.398 8.804 1.00 97.44 265 LYS A O 1
ATOM 2174 N N . THR A 1 266 ? -21.957 4.677 6.885 1.00 97.94 266 THR A N 1
ATOM 2175 C CA . THR A 1 266 ? -22.823 5.445 5.989 1.00 97.94 266 THR A CA 1
ATOM 2176 C C . THR A 1 266 ? -23.274 4.572 4.821 1.00 97.94 266 THR A C 1
ATOM 2178 O O . THR A 1 266 ? -22.585 3.614 4.443 1.00 97.94 266 THR A O 1
ATOM 2181 N N . ALA A 1 267 ? -24.427 4.903 4.233 1.00 97.88 267 ALA A N 1
ATOM 2182 C CA . ALA A 1 267 ? -24.927 4.228 3.035 1.00 97.88 267 ALA A CA 1
ATOM 2183 C C . ALA A 1 267 ? -23.939 4.349 1.862 1.00 97.88 267 ALA A C 1
ATOM 2185 O O . ALA A 1 267 ? -23.704 3.367 1.162 1.00 97.88 267 ALA A O 1
ATOM 2186 N N . LEU A 1 268 ? -23.295 5.514 1.717 1.00 97.19 268 LEU A N 1
ATOM 2187 C CA . LEU A 1 268 ? -22.261 5.759 0.711 1.00 97.19 268 LEU A CA 1
ATOM 2188 C C . LEU A 1 268 ? -21.063 4.813 0.882 1.00 97.19 268 LEU A C 1
ATOM 2190 O O . LEU A 1 268 ? -20.699 4.116 -0.060 1.00 97.19 268 LEU A O 1
ATOM 2194 N N . ASN A 1 269 ? -20.510 4.704 2.097 1.00 97.00 269 ASN A N 1
ATOM 2195 C CA . ASN A 1 269 ? -19.394 3.791 2.379 1.00 97.00 269 ASN A CA 1
ATOM 2196 C C . ASN A 1 269 ? -19.772 2.334 2.079 1.00 97.00 269 ASN A C 1
ATOM 2198 O O . ASN A 1 269 ? -18.982 1.584 1.505 1.00 97.00 269 ASN A O 1
ATOM 2202 N N . ARG A 1 270 ? -21.002 1.934 2.429 1.00 97.25 270 ARG A N 1
ATOM 2203 C CA . ARG A 1 270 ? -21.510 0.590 2.135 1.00 97.25 270 ARG A CA 1
ATOM 2204 C C . ARG A 1 270 ? -21.624 0.341 0.633 1.00 97.25 270 ARG A C 1
ATOM 2206 O O . ARG A 1 270 ? -21.270 -0.737 0.169 1.00 97.25 270 ARG A O 1
ATOM 2213 N N . GLN A 1 271 ? -22.134 1.305 -0.125 1.00 97.69 271 GLN A N 1
ATOM 2214 C CA . GLN A 1 271 ? -22.275 1.152 -1.567 1.00 97.69 271 GLN A CA 1
ATOM 2215 C C . GLN A 1 271 ? -20.905 1.075 -2.246 1.00 97.69 271 GLN A C 1
ATOM 2217 O O . GLN A 1 271 ? -20.680 0.176 -3.053 1.00 97.69 271 GLN A O 1
ATOM 2222 N N . ASN A 1 272 ? -19.971 1.947 -1.859 1.00 96.38 272 ASN A N 1
ATOM 2223 C CA . ASN A 1 272 ? -18.613 1.963 -2.399 1.00 96.38 272 ASN A CA 1
ATOM 2224 C C . ASN A 1 272 ? -17.909 0.617 -2.187 1.00 96.38 272 ASN A C 1
ATOM 2226 O O . ASN A 1 272 ? -17.369 0.051 -3.138 1.00 96.38 272 ASN A O 1
ATOM 2230 N N . ILE A 1 273 ? -17.971 0.059 -0.973 1.00 96.81 273 ILE A N 1
ATOM 2231 C CA . ILE A 1 273 ? -17.298 -1.212 -0.684 1.00 96.81 273 ILE A CA 1
ATOM 2232 C C . ILE A 1 273 ? -17.937 -2.396 -1.416 1.00 96.81 273 ILE A C 1
ATOM 2234 O O . ILE A 1 273 ? -17.224 -3.288 -1.869 1.00 96.81 273 ILE A O 1
ATOM 2238 N N . LEU A 1 274 ? -19.263 -2.396 -1.590 1.00 97.12 274 LEU A N 1
ATOM 2239 C CA . LEU A 1 274 ? -19.959 -3.432 -2.358 1.00 97.12 274 LEU A CA 1
ATOM 2240 C C . LEU A 1 274 ? -19.601 -3.377 -3.845 1.00 97.12 274 LEU A C 1
ATOM 2242 O O . LEU A 1 274 ? -19.447 -4.429 -4.462 1.00 97.12 274 LEU A O 1
ATOM 2246 N N . THR A 1 275 ? -19.442 -2.181 -4.413 1.00 98.00 275 THR A N 1
ATOM 2247 C CA . THR A 1 275 ? -18.979 -2.011 -5.797 1.00 98.00 275 THR A CA 1
ATOM 2248 C C . THR A 1 275 ? -17.574 -2.582 -5.977 1.00 98.00 275 THR A C 1
ATOM 2250 O O . THR A 1 275 ? -17.358 -3.374 -6.891 1.00 98.00 275 THR A O 1
ATOM 2253 N N . VAL A 1 276 ? -16.636 -2.245 -5.082 1.00 98.19 276 VAL A N 1
ATOM 2254 C CA . VAL A 1 276 ? -15.259 -2.771 -5.135 1.00 98.19 276 VAL A CA 1
ATOM 2255 C C . VAL A 1 276 ? -15.244 -4.290 -4.966 1.00 98.19 276 VAL A C 1
ATOM 2257 O O . VAL A 1 276 ? -14.606 -4.983 -5.752 1.00 98.19 276 VAL A O 1
ATOM 2260 N N . PHE A 1 277 ? -15.979 -4.819 -3.986 1.00 97.94 277 PHE A N 1
ATOM 2261 C CA . PHE A 1 277 ? -16.049 -6.258 -3.733 1.00 97.94 277 PHE A CA 1
ATOM 2262 C C . PHE A 1 277 ? -16.560 -7.026 -4.958 1.00 97.94 277 PHE A C 1
ATOM 2264 O O . PHE A 1 277 ? -15.904 -7.961 -5.406 1.00 97.94 277 PHE A O 1
ATOM 2271 N N . ARG A 1 278 ? -17.667 -6.577 -5.566 1.00 97.88 278 ARG A N 1
ATOM 2272 C CA . ARG A 1 278 ? -18.225 -7.193 -6.782 1.00 97.88 278 ARG A CA 1
ATOM 2273 C C . ARG A 1 278 ? -17.282 -7.098 -7.978 1.00 97.88 278 ARG A C 1
ATOM 2275 O O . ARG A 1 278 ? -17.227 -8.025 -8.777 1.00 97.88 278 ARG A O 1
ATOM 2282 N N . ALA A 1 279 ? -16.544 -5.995 -8.111 1.00 98.31 279 ALA A N 1
ATOM 2283 C CA . ALA A 1 279 ? -15.542 -5.851 -9.165 1.00 98.31 279 ALA A CA 1
ATOM 2284 C C . ALA A 1 279 ? -14.393 -6.858 -8.992 1.00 98.31 279 ALA A C 1
ATOM 2286 O O . ALA A 1 279 ? -13.941 -7.442 -9.977 1.00 98.31 279 ALA A O 1
ATOM 2287 N N . ILE A 1 280 ? -13.963 -7.109 -7.750 1.00 98.38 280 ILE A N 1
ATOM 2288 C CA . ILE A 1 280 ? -12.971 -8.146 -7.445 1.00 98.38 280 ILE A CA 1
ATOM 2289 C C . ILE A 1 280 ? -13.546 -9.537 -7.723 1.00 98.38 280 ILE A C 1
ATOM 2291 O O . ILE A 1 280 ? -12.877 -10.316 -8.390 1.00 98.38 280 ILE A O 1
ATOM 2295 N N . GLU A 1 281 ? -14.769 -9.847 -7.276 1.00 97.62 281 GLU A N 1
ATOM 2296 C CA . GLU A 1 281 ? -15.423 -11.137 -7.566 1.00 97.62 281 GLU A CA 1
ATOM 2297 C C . GLU A 1 281 ? -15.504 -11.391 -9.072 1.00 97.62 281 GLU A C 1
ATOM 2299 O O . GLU A 1 281 ? -15.101 -12.448 -9.552 1.00 97.62 281 GLU A O 1
ATOM 2304 N N . HIS A 1 282 ? -15.965 -10.396 -9.834 1.00 97.88 282 HIS A N 1
ATOM 2305 C CA . HIS A 1 282 ? -16.023 -10.477 -11.287 1.00 97.88 282 HIS A CA 1
ATOM 2306 C C . HIS A 1 282 ? -14.636 -10.728 -11.888 1.00 97.88 282 HIS A C 1
ATOM 2308 O O . HIS A 1 282 ? -14.477 -11.645 -12.685 1.00 97.88 282 HIS A O 1
ATOM 2314 N N . PHE A 1 283 ? -13.608 -9.990 -11.461 1.00 98.31 283 PHE A N 1
ATOM 2315 C CA . PHE A 1 283 ? -12.253 -10.196 -11.969 1.00 98.31 283 PHE A CA 1
ATOM 2316 C C . PHE A 1 283 ? -11.673 -11.567 -11.586 1.00 98.31 283 PHE A C 1
ATOM 2318 O O . PHE A 1 283 ? -11.010 -12.217 -12.395 1.00 98.31 283 PHE A O 1
ATOM 2325 N N . MET A 1 284 ? -11.944 -12.039 -10.368 1.00 97.25 284 MET A N 1
ATOM 2326 C CA . MET A 1 284 ? -11.551 -13.370 -9.915 1.00 97.25 284 MET A CA 1
ATOM 2327 C C . MET A 1 284 ? -12.250 -14.481 -10.700 1.00 97.25 284 MET A C 1
ATOM 2329 O O . MET A 1 284 ? -11.646 -15.540 -10.850 1.00 97.25 284 MET A O 1
ATOM 2333 N N . ASN A 1 285 ? -13.454 -14.250 -11.224 1.00 97.00 285 ASN A N 1
ATOM 2334 C CA . ASN A 1 285 ? -14.185 -15.217 -12.043 1.00 97.00 285 ASN A CA 1
ATOM 2335 C C . ASN A 1 285 ? -13.751 -15.176 -13.513 1.00 97.00 285 ASN A C 1
ATOM 2337 O O . ASN A 1 285 ? -13.361 -16.202 -14.060 1.00 97.00 285 ASN A O 1
ATOM 2341 N N . GLU A 1 286 ? -13.747 -13.994 -14.131 1.00 98.00 286 GLU A N 1
ATOM 2342 C CA . GLU A 1 286 ? -13.417 -13.829 -15.554 1.00 98.00 286 GLU A CA 1
ATOM 2343 C C . GLU A 1 286 ? -11.923 -13.990 -15.848 1.00 98.00 286 GLU A C 1
ATOM 2345 O O . GLU A 1 286 ? -11.531 -14.204 -16.993 1.00 98.00 286 GLU A O 1
ATOM 2350 N N . LYS A 1 287 ? -11.064 -13.830 -14.830 1.00 97.94 287 LYS A N 1
ATOM 2351 C CA . LYS A 1 287 ? -9.593 -13.859 -14.942 1.00 97.94 287 LYS A CA 1
ATOM 2352 C C . LYS A 1 287 ? -9.007 -12.809 -15.896 1.00 97.94 287 LYS A C 1
ATOM 2354 O O . LYS A 1 287 ? -7.800 -12.801 -16.145 1.00 97.94 287 LYS A O 1
ATOM 2359 N N . LEU A 1 288 ? -9.830 -11.899 -16.412 1.00 97.88 288 LEU A N 1
ATOM 2360 C CA . LEU A 1 288 ? -9.449 -10.873 -17.370 1.00 97.88 288 LEU A CA 1
ATOM 2361 C C . LEU A 1 288 ? -10.432 -9.701 -17.299 1.00 97.88 288 LEU A C 1
ATOM 2363 O O . LEU A 1 288 ? -11.634 -9.895 -17.441 1.00 97.88 288 LEU A O 1
ATOM 2367 N N . ILE A 1 289 ? -9.928 -8.480 -17.131 1.00 98.06 289 ILE A N 1
ATOM 2368 C CA . ILE A 1 289 ? -10.737 -7.250 -17.214 1.00 98.06 289 ILE A CA 1
ATOM 2369 C C . ILE A 1 289 ? -10.081 -6.224 -18.133 1.00 98.06 289 ILE A C 1
ATOM 2371 O O . ILE A 1 289 ? -8.874 -6.271 -18.375 1.00 98.06 289 ILE A O 1
ATOM 2375 N N . ASN A 1 290 ? -10.871 -5.279 -18.641 1.00 98.00 290 ASN A N 1
ATOM 2376 C CA . ASN A 1 290 ? -10.348 -4.153 -19.411 1.00 98.00 290 ASN A CA 1
ATOM 2377 C C . ASN A 1 290 ? -9.593 -3.171 -18.497 1.00 98.00 290 ASN A C 1
ATOM 2379 O O . ASN A 1 290 ? -9.965 -2.961 -17.343 1.00 98.00 290 ASN A O 1
ATOM 2383 N N . PHE A 1 291 ? -8.542 -2.555 -19.035 1.00 96.94 291 PHE A N 1
ATOM 2384 C CA . PHE A 1 291 ? -7.785 -1.480 -18.405 1.00 96.94 291 PHE A CA 1
ATOM 2385 C C . PHE A 1 291 ? -7.961 -0.189 -19.196 1.00 96.94 291 PHE A C 1
ATOM 2387 O O . PHE A 1 291 ? -7.617 -0.120 -20.378 1.00 96.94 291 PHE A O 1
ATOM 2394 N N . ASP A 1 292 ? -8.461 0.839 -18.522 1.00 96.00 292 ASP A N 1
ATOM 2395 C CA . ASP A 1 292 ? -8.537 2.182 -19.073 1.00 96.00 292 ASP A CA 1
ATOM 2396 C C . ASP A 1 292 ? -7.165 2.865 -18.978 1.00 96.00 292 ASP A C 1
ATOM 2398 O O . ASP A 1 292 ? -6.695 3.228 -17.900 1.00 96.00 292 ASP A O 1
ATOM 2402 N N . LYS A 1 293 ? -6.514 3.073 -20.128 1.00 94.69 293 LYS A N 1
ATOM 2403 C CA . LYS A 1 293 ? -5.216 3.760 -20.200 1.00 94.69 293 LYS A CA 1
ATOM 2404 C C . LYS A 1 293 ? -5.278 5.187 -19.642 1.00 94.69 293 LYS A C 1
ATOM 2406 O O . LYS A 1 293 ? -4.242 5.695 -19.206 1.00 94.69 293 LYS A O 1
ATOM 2411 N N . SER A 1 294 ? -6.444 5.835 -19.660 1.00 94.88 294 SER A N 1
ATOM 2412 C CA . SER A 1 294 ? -6.625 7.189 -19.128 1.00 94.88 294 SER A CA 1
ATOM 2413 C C . SER A 1 294 ? -6.650 7.223 -17.597 1.00 94.88 294 SER A C 1
ATOM 2415 O O . SER A 1 294 ? -6.329 8.247 -16.999 1.00 94.88 294 SER A O 1
ATOM 2417 N N . SER A 1 295 ? -6.907 6.085 -16.940 1.00 94.50 295 SER A N 1
ATOM 2418 C CA . SER A 1 295 ? -6.883 5.977 -15.479 1.00 94.50 295 SER A CA 1
ATOM 2419 C C . SER A 1 295 ? -5.464 5.886 -14.900 1.00 94.50 295 SER A C 1
ATOM 2421 O O . SER A 1 295 ? -5.296 5.766 -13.680 1.00 94.50 295 SER A O 1
ATOM 2423 N N . ARG A 1 296 ? -4.425 5.869 -15.748 1.00 95.44 296 ARG A N 1
ATOM 2424 C CA . ARG A 1 296 ? -3.030 5.898 -15.298 1.00 95.44 296 ARG A CA 1
ATOM 2425 C C . ARG A 1 296 ? -2.766 7.214 -14.568 1.00 95.44 296 ARG A C 1
ATOM 2427 O O . ARG A 1 296 ? -3.169 8.282 -15.009 1.00 95.44 296 ARG A O 1
ATOM 2434 N N . ASN A 1 297 ? -2.037 7.141 -13.460 1.00 96.38 297 ASN A N 1
ATOM 2435 C CA . ASN A 1 297 ? -1.653 8.314 -12.684 1.00 96.38 297 ASN A CA 1
ATOM 2436 C C . ASN A 1 297 ? -0.144 8.247 -12.393 1.00 96.38 297 ASN A C 1
ATOM 2438 O O . ASN A 1 297 ? 0.270 7.317 -11.695 1.00 96.38 297 ASN A O 1
ATOM 2442 N N . PRO A 1 298 ? 0.675 9.188 -12.901 1.00 96.12 298 PRO A N 1
ATOM 2443 C CA . PRO A 1 298 ? 2.132 9.120 -12.780 1.00 96.12 298 PRO A CA 1
ATOM 2444 C C . PRO A 1 298 ? 2.609 9.037 -11.330 1.00 96.12 298 PRO A C 1
ATOM 2446 O O . PRO A 1 298 ? 3.405 8.162 -10.995 1.00 96.12 298 PRO A O 1
ATOM 2449 N N . LYS A 1 299 ? 2.021 9.854 -10.447 1.00 94.38 299 LYS A N 1
ATOM 2450 C CA . LYS A 1 299 ? 2.317 9.863 -9.010 1.00 94.38 299 LYS A CA 1
ATOM 2451 C C . LYS A 1 299 ? 2.017 8.518 -8.358 1.00 94.38 299 LYS A C 1
ATOM 2453 O O . LYS A 1 299 ? 2.861 7.985 -7.639 1.00 94.38 299 LYS A O 1
ATOM 2458 N N . LYS A 1 300 ? 0.846 7.923 -8.624 1.00 93.88 300 LYS A N 1
ATOM 2459 C CA . LYS A 1 300 ? 0.524 6.572 -8.129 1.00 93.88 300 LYS A CA 1
ATOM 2460 C C . LYS A 1 300 ? 1.497 5.536 -8.693 1.00 93.88 300 LYS A C 1
ATOM 2462 O O . LYS A 1 300 ? 1.989 4.706 -7.943 1.00 93.88 300 LYS A O 1
ATOM 2467 N N . CYS A 1 301 ? 1.806 5.580 -9.987 1.00 95.31 301 CYS A N 1
ATOM 2468 C CA . CYS A 1 301 ? 2.713 4.621 -10.615 1.00 95.31 301 CYS A CA 1
ATOM 2469 C C . CYS A 1 301 ? 4.139 4.693 -10.044 1.00 95.31 301 CYS A C 1
ATOM 2471 O O . CYS A 1 301 ? 4.709 3.641 -9.765 1.00 95.31 301 CYS A O 1
ATOM 2473 N N . ALA A 1 302 ? 4.688 5.891 -9.824 1.00 92.06 302 ALA A N 1
ATOM 2474 C CA . ALA A 1 302 ? 6.025 6.091 -9.253 1.00 92.06 302 ALA A CA 1
ATOM 2475 C C . ALA A 1 302 ? 6.115 5.606 -7.793 1.00 92.06 302 ALA A C 1
ATOM 2477 O O . ALA A 1 302 ? 7.088 4.962 -7.394 1.00 92.06 302 ALA A O 1
ATOM 2478 N N . ASN A 1 303 ? 5.049 5.825 -7.017 1.00 89.25 303 ASN A N 1
ATOM 2479 C CA . ASN A 1 303 ? 4.954 5.413 -5.613 1.00 89.25 303 ASN A CA 1
ATOM 2480 C C . ASN A 1 303 ? 4.450 3.969 -5.418 1.00 89.25 303 ASN A C 1
ATOM 2482 O O . ASN A 1 303 ? 4.320 3.501 -4.287 1.00 89.25 303 ASN A O 1
ATOM 2486 N N . CYS A 1 304 ? 4.131 3.245 -6.493 1.00 91.81 304 CYS A N 1
ATOM 2487 C CA . CYS A 1 304 ? 3.602 1.892 -6.384 1.00 91.81 304 CYS A CA 1
ATOM 2488 C C . CYS A 1 304 ? 4.711 0.908 -5.998 1.00 91.81 304 CYS A C 1
ATOM 2490 O O . CYS A 1 304 ? 5.709 0.766 -6.704 1.00 91.81 304 CYS A O 1
ATOM 2492 N N . VAL A 1 305 ? 4.478 0.124 -4.944 1.00 90.00 305 VAL A N 1
ATOM 2493 C CA . VAL A 1 305 ? 5.390 -0.951 -4.503 1.00 90.00 305 VAL A CA 1
ATOM 2494 C C . VAL A 1 305 ? 5.615 -2.037 -5.564 1.00 90.00 305 VAL A C 1
ATOM 2496 O O . VAL A 1 305 ? 6.591 -2.776 -5.503 1.00 90.00 305 VAL A O 1
ATOM 2499 N N . TYR A 1 306 ? 4.734 -2.117 -6.565 1.00 92.25 306 TYR A N 1
ATOM 2500 C CA . TYR A 1 306 ? 4.822 -3.059 -7.678 1.00 92.25 306 TYR A CA 1
ATOM 2501 C C . TYR A 1 306 ? 5.281 -2.410 -8.989 1.00 92.25 306 TYR A C 1
ATOM 2503 O O . TYR A 1 306 ? 5.156 -3.032 -10.047 1.00 92.25 306 TYR A O 1
ATOM 2511 N N . ARG A 1 307 ? 5.808 -1.173 -8.957 1.00 91.94 307 ARG A N 1
ATOM 2512 C CA . ARG A 1 307 ? 6.191 -0.432 -10.173 1.00 91.94 307 ARG A CA 1
ATOM 2513 C C . ARG A 1 307 ? 7.149 -1.220 -11.058 1.00 91.94 307 ARG A C 1
ATOM 2515 O O . ARG A 1 307 ? 6.909 -1.294 -12.258 1.00 91.94 307 ARG A O 1
ATOM 2522 N N . LEU A 1 308 ? 8.146 -1.888 -10.473 1.00 90.06 308 LEU A N 1
ATOM 2523 C CA . LEU A 1 308 ? 9.183 -2.623 -11.210 1.00 90.06 308 LEU A CA 1
ATOM 2524 C C . LEU A 1 308 ? 8.618 -3.816 -11.999 1.00 90.06 308 LEU A C 1
ATOM 2526 O O . LEU A 1 308 ? 9.228 -4.298 -12.945 1.00 90.06 308 LEU A O 1
ATOM 2530 N N . TYR A 1 309 ? 7.418 -4.265 -11.631 1.00 90.19 309 TYR A N 1
ATOM 2531 C CA . TYR A 1 309 ? 6.748 -5.437 -12.187 1.00 90.19 309 TYR A CA 1
ATOM 2532 C C . TYR A 1 309 ? 5.568 -5.081 -13.102 1.00 90.19 309 TYR A C 1
ATOM 2534 O O . TYR A 1 309 ? 4.957 -5.961 -13.714 1.00 90.19 309 TYR A O 1
ATOM 2542 N N . CYS A 1 310 ? 5.206 -3.799 -13.175 1.00 93.25 310 CYS A N 1
ATOM 2543 C CA 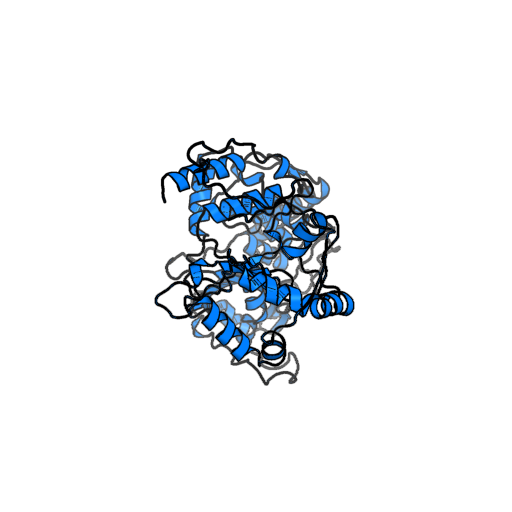. CYS A 1 310 ? 4.011 -3.327 -13.859 1.00 93.25 310 CYS A CA 1
ATOM 2544 C C . CYS A 1 310 ? 4.343 -2.783 -15.252 1.00 93.25 310 CYS A C 1
ATOM 2546 O O . CYS A 1 310 ? 5.008 -1.757 -15.385 1.00 93.25 310 CYS A O 1
ATOM 2548 N N . GLY A 1 311 ? 3.810 -3.427 -16.292 1.00 92.19 311 GLY A N 1
ATOM 2549 C CA . GLY A 1 311 ? 3.886 -2.932 -17.671 1.00 92.19 311 GLY A CA 1
ATOM 2550 C C . GLY A 1 311 ? 2.793 -1.925 -18.014 1.00 92.19 311 GLY A C 1
ATOM 2551 O O . GLY A 1 311 ? 2.967 -1.113 -18.907 1.00 92.19 311 GLY A O 1
ATOM 2552 N N . HIS A 1 312 ? 1.669 -1.915 -17.294 1.00 94.38 312 HIS A N 1
ATOM 2553 C CA . HIS A 1 312 ? 0.511 -1.081 -17.644 1.00 94.38 312 HIS A CA 1
ATOM 2554 C C . HIS A 1 312 ? 0.800 0.424 -17.582 1.00 94.38 312 HIS A C 1
ATOM 2556 O O . HIS A 1 312 ? 0.169 1.200 -18.295 1.00 94.38 312 HIS A O 1
ATOM 2562 N N . LYS A 1 313 ? 1.789 0.845 -16.783 1.00 93.75 313 LYS A N 1
ATOM 2563 C CA . LYS A 1 313 ? 2.215 2.249 -16.719 1.00 93.75 313 LYS A CA 1
ATOM 25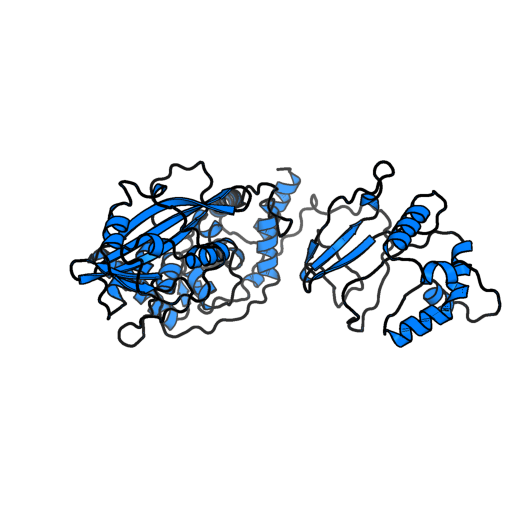64 C C . LYS A 1 313 ? 2.762 2.774 -18.052 1.00 93.75 313 LYS A C 1
ATOM 2566 O O . LYS A 1 313 ? 2.613 3.959 -18.329 1.00 93.75 313 LYS A O 1
ATOM 2571 N N . THR A 1 314 ? 3.286 1.901 -18.917 1.00 92.75 314 THR A N 1
ATOM 2572 C CA . THR A 1 314 ? 3.783 2.298 -20.244 1.00 92.75 314 THR A CA 1
ATOM 2573 C C . THR A 1 314 ? 2.659 2.752 -21.174 1.00 92.75 314 THR A C 1
ATOM 2575 O O . THR A 1 314 ? 2.913 3.449 -22.149 1.00 92.75 314 THR A O 1
ATOM 2578 N N . GLY A 1 315 ? 1.408 2.400 -20.863 1.00 92.88 315 GLY A N 1
ATOM 2579 C CA . GLY A 1 315 ? 0.250 2.673 -21.708 1.00 92.88 315 GLY A CA 1
ATOM 2580 C C . GLY A 1 315 ? -0.036 1.572 -22.715 1.00 92.88 315 GLY A C 1
ATOM 2581 O O . GLY A 1 315 ? -1.126 1.551 -23.253 1.00 92.88 315 GLY A O 1
ATOM 2582 N N . TYR A 1 316 ? 0.853 0.601 -22.913 1.00 89.88 316 TYR A N 1
ATOM 2583 C CA . TYR A 1 316 ? 0.689 -0.404 -23.965 1.00 89.88 316 TYR A CA 1
ATOM 2584 C C . TYR A 1 316 ? -0.491 -1.370 -23.738 1.00 89.88 316 TYR A C 1
ATOM 2586 O O . TYR A 1 316 ? -1.143 -1.823 -24.678 1.00 89.88 316 TYR A O 1
ATOM 2594 N N . PHE A 1 317 ? -0.795 -1.689 -22.480 1.00 91.94 317 PHE A N 1
ATOM 2595 C CA . PHE A 1 317 ? -1.775 -2.715 -22.124 1.00 91.94 317 PHE A CA 1
ATOM 2596 C C . PHE A 1 317 ? -3.183 -2.133 -21.971 1.00 91.94 317 PHE A C 1
ATOM 2598 O O . PHE A 1 317 ? -3.366 -1.095 -21.345 1.00 91.94 317 PHE A O 1
ATOM 2605 N N . THR A 1 318 ? -4.181 -2.836 -22.505 1.00 95.31 318 THR A N 1
ATOM 2606 C CA . THR A 1 318 ? -5.617 -2.505 -22.387 1.00 95.31 318 THR A CA 1
ATOM 2607 C C . THR A 1 318 ? -6.409 -3.559 -21.620 1.00 95.31 318 THR A C 1
ATOM 2609 O O . THR A 1 318 ? -7.627 -3.456 -21.503 1.00 95.31 318 THR A O 1
ATOM 2612 N N . LYS A 1 319 ? -5.738 -4.595 -21.109 1.00 96.75 319 LYS A N 1
ATOM 2613 C CA . LYS A 1 319 ? -6.353 -5.687 -20.357 1.00 96.75 319 LYS A CA 1
ATOM 2614 C C . LYS A 1 319 ? -5.460 -6.117 -19.207 1.00 96.75 319 LYS A C 1
ATOM 2616 O O . LYS A 1 319 ? -4.250 -6.223 -19.385 1.00 96.75 319 LYS A O 1
ATOM 2621 N N . ILE A 1 320 ? -6.081 -6.448 -18.082 1.00 97.25 320 ILE A N 1
ATOM 2622 C CA . ILE A 1 320 ? -5.428 -6.957 -16.879 1.00 97.25 320 ILE A CA 1
ATOM 2623 C C . ILE A 1 320 ? -5.795 -8.434 -16.736 1.00 97.25 320 ILE A C 1
ATOM 2625 O O . ILE A 1 320 ? -6.959 -8.726 -16.460 1.00 97.25 320 ILE A O 1
ATOM 2629 N N . PRO A 1 321 ? -4.858 -9.373 -16.936 1.00 97.06 321 PRO A N 1
ATOM 2630 C CA . PRO A 1 321 ? -5.101 -10.782 -16.662 1.00 97.06 321 PRO A CA 1
ATOM 2631 C C . PRO A 1 321 ? -4.821 -11.121 -15.188 1.00 97.06 321 PRO A C 1
ATOM 2633 O O . PRO A 1 321 ? -4.028 -10.452 -14.516 1.00 97.06 321 PRO A O 1
ATOM 2636 N N . LEU A 1 322 ? -5.459 -12.183 -14.702 1.00 97.00 322 LEU A N 1
ATOM 2637 C CA . LEU A 1 322 ? -5.245 -12.797 -13.394 1.00 97.00 322 LEU A CA 1
ATOM 2638 C C . LEU A 1 322 ? -5.173 -14.330 -13.583 1.00 97.00 322 LEU A C 1
ATOM 2640 O O . LEU A 1 322 ? -6.206 -14.945 -13.816 1.00 97.00 322 LEU A O 1
ATOM 2644 N N . PRO A 1 323 ? -3.998 -14.977 -13.486 1.00 96.38 323 PRO A N 1
ATOM 2645 C CA . PRO A 1 323 ? -2.736 -14.414 -13.030 1.00 96.38 323 PRO A CA 1
ATOM 2646 C C . PRO A 1 323 ? -2.151 -13.380 -13.998 1.00 96.38 323 PRO A C 1
ATOM 2648 O O . PRO A 1 323 ? -2.297 -13.456 -15.217 1.00 96.38 323 PRO A O 1
ATOM 2651 N N . TYR A 1 324 ? -1.462 -12.404 -13.421 1.00 95.31 324 TYR A N 1
ATOM 2652 C CA . TYR A 1 324 ? -0.670 -11.426 -14.142 1.00 95.31 324 TYR A CA 1
ATOM 2653 C C . TYR A 1 324 ? 0.514 -12.137 -14.813 1.00 95.31 324 TYR A C 1
ATOM 2655 O O . TYR A 1 324 ? 1.111 -13.016 -14.188 1.00 95.31 324 TYR A O 1
ATOM 2663 N N . PRO A 1 325 ? 0.903 -11.792 -16.052 1.00 91.19 325 PRO A N 1
ATOM 2664 C CA . PRO A 1 325 ? 1.890 -12.571 -16.777 1.00 91.19 325 PRO A CA 1
ATOM 2665 C C . PRO A 1 325 ? 3.283 -12.315 -16.183 1.00 91.19 325 PRO A C 1
ATOM 2667 O O . PRO A 1 325 ? 3.617 -11.161 -15.870 1.00 91.19 325 PRO A O 1
ATOM 2670 N N . PRO A 1 326 ? 4.133 -13.347 -16.044 1.00 81.56 326 PRO A N 1
ATOM 2671 C CA . PRO A 1 326 ? 5.528 -13.135 -15.670 1.00 81.56 326 PRO A CA 1
ATOM 2672 C C . PRO A 1 326 ? 6.267 -12.391 -16.792 1.00 81.56 326 PRO A C 1
ATOM 2674 O O . PRO A 1 326 ? 7.014 -11.451 -16.520 1.00 81.56 326 PRO A O 1
ATOM 2677 N N . ASP A 1 327 ? 5.961 -12.729 -18.048 1.00 73.25 327 ASP A N 1
ATOM 2678 C CA . ASP A 1 327 ? 6.642 -12.245 -19.249 1.00 73.25 327 ASP A CA 1
ATOM 2679 C C . ASP A 1 327 ? 6.033 -10.958 -19.840 1.00 73.25 327 ASP A C 1
ATOM 2681 O O . ASP A 1 327 ? 5.689 -10.850 -21.018 1.00 73.25 327 ASP A O 1
ATOM 2685 N N . VAL A 1 328 ? 5.920 -9.927 -19.006 1.00 69.00 328 VAL A N 1
ATOM 2686 C CA . VAL A 1 328 ? 5.786 -8.549 -19.518 1.00 69.00 328 VAL A CA 1
ATOM 2687 C C . VAL A 1 328 ? 7.092 -8.107 -20.215 1.00 69.00 328 VAL A C 1
ATOM 2689 O O . VAL A 1 328 ? 7.086 -7.178 -21.021 1.00 69.00 328 VAL A O 1
ATOM 2692 N N . ALA A 1 329 ? 8.194 -8.812 -19.926 1.00 56.88 329 ALA A N 1
ATOM 2693 C CA . ALA A 1 329 ? 9.549 -8.611 -20.433 1.00 56.88 329 ALA A CA 1
ATOM 2694 C C . ALA A 1 329 ? 9.669 -8.724 -21.955 1.00 56.88 329 ALA A C 1
ATOM 2696 O O . ALA A 1 329 ? 10.422 -7.962 -22.559 1.00 56.88 329 ALA A O 1
ATOM 2697 N N . SER A 1 330 ? 8.880 -9.613 -22.572 1.00 57.25 330 SER A N 1
ATOM 2698 C CA . SER A 1 330 ? 8.773 -9.807 -24.026 1.00 57.25 330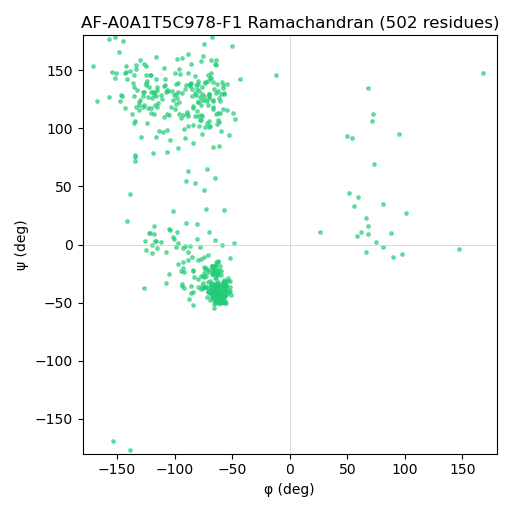 SER A CA 1
ATOM 2699 C C . SER A 1 330 ? 8.505 -8.524 -24.812 1.00 57.25 330 SER A C 1
ATOM 2701 O O . SER A 1 330 ? 8.593 -8.517 -26.039 1.00 57.25 330 SER A O 1
ATOM 2703 N N . ARG A 1 331 ? 8.162 -7.429 -24.127 1.00 66.31 331 ARG A N 1
ATOM 2704 C CA . ARG A 1 331 ? 7.787 -6.156 -24.738 1.00 66.31 331 ARG A CA 1
ATOM 2705 C C . ARG A 1 331 ? 8.717 -4.996 -24.398 1.00 66.31 331 ARG A C 1
ATOM 2707 O O . ARG A 1 331 ? 8.409 -3.866 -24.773 1.00 66.31 331 ARG A O 1
ATOM 2714 N N . ILE A 1 332 ? 9.862 -5.260 -23.761 1.00 76.25 332 ILE A N 1
ATOM 2715 C CA . ILE A 1 332 ? 10.977 -4.304 -23.736 1.00 76.25 332 ILE A CA 1
ATOM 2716 C C . ILE A 1 332 ? 11.413 -4.077 -25.181 1.00 76.25 332 ILE A C 1
ATOM 2718 O O . ILE A 1 332 ? 11.741 -5.020 -25.904 1.00 76.25 332 ILE A O 1
ATOM 2722 N N . LYS A 1 333 ? 11.404 -2.819 -25.623 1.00 81.12 333 LYS A N 1
ATOM 2723 C CA . LYS A 1 333 ? 11.802 -2.484 -26.989 1.00 81.12 333 LYS A CA 1
ATOM 2724 C C . LYS A 1 333 ? 13.308 -2.683 -27.126 1.00 81.12 333 LYS A C 1
ATOM 2726 O O . LYS A 1 333 ? 14.092 -2.145 -26.344 1.00 81.12 333 LYS A O 1
ATOM 2731 N N . SER A 1 334 ? 13.716 -3.409 -28.163 1.00 85.06 334 SER A N 1
ATOM 2732 C CA . SER A 1 334 ? 15.108 -3.396 -28.606 1.00 85.06 334 SER A CA 1
ATOM 2733 C C . SER A 1 334 ? 15.401 -2.030 -29.224 1.00 85.06 334 SER A C 1
ATOM 2735 O O . SER A 1 334 ? 14.982 -1.727 -30.340 1.00 85.06 334 SER A O 1
ATOM 2737 N N . VAL A 1 335 ? 16.060 -1.168 -28.455 1.00 89.06 335 VAL A N 1
ATOM 2738 C CA . VAL A 1 335 ? 16.503 0.158 -28.895 1.00 89.06 335 VAL A CA 1
ATOM 2739 C C . VAL A 1 335 ? 18.010 0.090 -29.054 1.00 89.06 335 VAL A C 1
ATOM 2741 O O . VAL A 1 335 ? 18.701 -0.394 -28.158 1.00 89.06 335 VAL A O 1
ATOM 2744 N N . LYS A 1 336 ? 18.529 0.571 -30.184 1.00 91.62 336 LYS A N 1
ATOM 2745 C CA . LYS A 1 336 ? 19.974 0.657 -30.403 1.00 91.62 336 LYS A CA 1
ATOM 2746 C C . LYS A 1 336 ? 20.588 1.663 -29.426 1.00 91.62 336 LYS A C 1
ATOM 2748 O O . LYS A 1 336 ? 20.061 2.766 -29.279 1.00 91.62 336 LYS A O 1
ATOM 2753 N N . LEU A 1 337 ? 21.700 1.294 -28.789 1.00 90.56 337 LEU A N 1
ATOM 2754 C CA . LEU A 1 337 ? 22.445 2.201 -27.916 1.00 90.56 337 LEU A CA 1
ATOM 2755 C C . LEU A 1 337 ? 22.911 3.433 -28.724 1.00 90.56 337 LEU A C 1
ATOM 2757 O O . LEU A 1 337 ? 23.468 3.268 -29.812 1.00 90.56 337 LEU A O 1
ATOM 2761 N N . PRO A 1 338 ? 22.667 4.671 -28.255 1.00 91.62 338 PRO A N 1
ATOM 2762 C CA . PRO A 1 338 ? 23.161 5.869 -28.922 1.00 91.62 338 PRO A CA 1
ATOM 2763 C C . PRO A 1 338 ? 24.688 5.859 -29.066 1.00 91.62 338 PRO A C 1
ATOM 2765 O O . PRO A 1 338 ? 25.397 5.631 -28.091 1.00 91.62 338 PRO A O 1
ATOM 2768 N N . LYS A 1 339 ? 25.208 6.213 -30.251 1.00 91.44 339 LYS A N 1
ATOM 2769 C CA . LYS A 1 339 ? 26.659 6.242 -30.545 1.00 91.44 339 LYS A CA 1
ATOM 2770 C C . LYS A 1 339 ? 27.494 7.076 -29.565 1.00 91.44 339 LYS A C 1
ATOM 2772 O O . LYS A 1 339 ? 28.669 6.813 -29.375 1.00 91.44 339 LYS A O 1
ATOM 2777 N N . VAL A 1 340 ? 26.904 8.105 -28.959 1.00 90.56 340 VAL A N 1
ATOM 2778 C CA . VAL A 1 340 ? 27.573 8.959 -27.958 1.00 90.56 340 VAL A CA 1
ATOM 2779 C C . VAL A 1 340 ? 27.783 8.257 -26.607 1.00 90.56 340 VAL A C 1
ATOM 2781 O O . VAL A 1 340 ? 28.628 8.682 -25.819 1.00 90.56 340 VAL A O 1
ATOM 2784 N N . LEU A 1 341 ? 27.007 7.199 -26.347 1.00 86.44 341 LEU A N 1
ATOM 2785 C CA . LEU A 1 341 ? 27.125 6.318 -25.186 1.00 86.44 341 LEU A CA 1
ATOM 2786 C C . LEU A 1 341 ? 27.924 5.050 -25.500 1.00 86.44 341 LEU A C 1
ATOM 2788 O O . LEU A 1 341 ? 28.365 4.380 -24.573 1.00 86.44 341 LEU A O 1
ATOM 2792 N N . GLU A 1 342 ? 28.121 4.718 -26.781 1.00 87.19 342 GLU A N 1
ATOM 2793 C CA . GLU A 1 342 ? 29.073 3.682 -27.174 1.00 87.19 342 GLU A CA 1
ATOM 2794 C C . GLU A 1 342 ? 30.460 4.128 -26.694 1.00 87.19 342 GLU A C 1
ATOM 2796 O O . GLU A 1 342 ? 31.013 5.134 -27.151 1.00 87.19 342 GLU A O 1
ATOM 2801 N N . VAL A 1 343 ? 31.019 3.396 -25.728 1.00 72.31 343 VAL A N 1
ATOM 2802 C CA . VAL A 1 343 ? 32.417 3.568 -25.352 1.00 72.31 343 VAL A CA 1
ATOM 2803 C C . VAL A 1 343 ? 33.210 3.211 -26.600 1.00 72.31 343 VAL A C 1
ATOM 2805 O O . VAL A 1 343 ? 33.275 2.047 -26.994 1.00 72.31 343 VAL A O 1
ATOM 2808 N N . LYS A 1 344 ? 33.785 4.217 -27.272 1.00 55.12 344 LYS A N 1
ATOM 2809 C CA . LYS A 1 344 ? 34.868 3.948 -28.215 1.00 55.12 344 LYS A CA 1
ATOM 2810 C C . LYS A 1 344 ? 35.885 3.176 -27.397 1.00 55.12 344 LYS A C 1
ATOM 2812 O O . LYS A 1 344 ? 36.381 3.737 -26.427 1.00 55.12 344 LYS A O 1
ATOM 2817 N N . ASN A 1 345 ? 36.142 1.919 -27.748 1.00 43.69 345 ASN A N 1
ATOM 2818 C CA . ASN A 1 345 ? 37.286 1.187 -27.227 1.00 43.69 345 ASN A CA 1
ATOM 2819 C C . ASN A 1 345 ? 38.513 2.062 -27.495 1.00 43.69 345 ASN A C 1
ATOM 2821 O O . ASN A 1 345 ? 39.042 2.090 -28.605 1.00 43.69 345 ASN A O 1
ATOM 2825 N N . ILE A 1 346 ? 38.902 2.863 -26.504 1.00 37.66 346 ILE A N 1
ATOM 2826 C CA . ILE A 1 346 ? 40.193 3.523 -26.476 1.00 37.66 346 ILE A CA 1
ATOM 2827 C C . ILE A 1 346 ? 41.136 2.334 -26.389 1.00 37.66 346 ILE A C 1
ATOM 2829 O O . ILE A 1 346 ? 41.028 1.568 -25.437 1.00 37.66 346 ILE A O 1
ATOM 2833 N N . GLY A 1 347 ? 41.911 2.097 -27.448 1.00 32.22 347 GLY A N 1
ATOM 2834 C CA . GLY A 1 347 ? 42.690 0.881 -27.690 1.00 32.22 347 GLY A CA 1
ATOM 2835 C C . GLY A 1 347 ? 43.809 0.631 -26.679 1.00 32.22 347 GLY A C 1
ATOM 2836 O O . GLY A 1 347 ? 44.969 0.507 -27.055 1.00 32.22 347 GLY A O 1
ATOM 2837 N N . HIS A 1 348 ? 43.479 0.547 -25.397 1.00 31.27 348 HIS A N 1
ATOM 2838 C CA . HIS A 1 348 ? 44.314 -0.065 -24.390 1.00 31.27 348 HIS A CA 1
ATOM 2839 C C . HIS A 1 348 ? 44.160 -1.575 -24.556 1.00 31.27 348 HIS A C 1
ATOM 2841 O O . HIS A 1 348 ? 43.084 -2.138 -24.356 1.00 31.27 348 HIS A O 1
ATOM 2847 N N . ASN A 1 349 ? 45.243 -2.212 -24.999 1.00 28.22 349 ASN A N 1
ATOM 2848 C CA . ASN A 1 349 ? 45.383 -3.659 -25.084 1.00 28.22 349 ASN A CA 1
ATOM 2849 C C . ASN A 1 349 ? 45.271 -4.270 -23.682 1.00 28.22 349 ASN A C 1
ATOM 2851 O O . ASN A 1 349 ? 46.272 -4.528 -23.018 1.00 28.22 349 ASN A O 1
ATOM 2855 N N . TYR A 1 350 ? 44.049 -4.511 -23.223 1.00 29.03 350 TYR A N 1
ATOM 2856 C CA . TYR A 1 350 ? 43.814 -5.456 -22.146 1.00 29.03 350 TYR A CA 1
ATOM 2857 C C . TYR A 1 350 ? 43.941 -6.862 -22.743 1.00 29.03 350 TYR A C 1
ATOM 2859 O O . TYR A 1 350 ? 43.118 -7.283 -23.555 1.00 29.03 350 TYR A O 1
ATOM 2867 N N . ASN A 1 351 ? 44.998 -7.588 -22.372 1.00 25.45 351 ASN A N 1
ATOM 2868 C CA . ASN A 1 351 ? 45.094 -9.020 -22.641 1.00 25.45 351 ASN A CA 1
ATOM 2869 C C . ASN A 1 351 ? 44.147 -9.744 -21.679 1.00 25.45 351 ASN A C 1
ATOM 2871 O O . ASN A 1 351 ? 44.452 -9.918 -20.500 1.00 25.45 351 ASN A O 1
ATOM 2875 N N . PHE A 1 352 ? 42.978 -10.140 -22.173 1.00 27.44 352 PHE A N 1
ATOM 2876 C CA . PHE A 1 352 ? 42.024 -10.928 -21.403 1.00 27.44 352 PHE A CA 1
ATOM 2877 C C . PHE A 1 352 ? 42.480 -12.391 -21.350 1.00 27.44 352 PHE A C 1
ATOM 2879 O O . PHE A 1 352 ? 42.619 -13.046 -22.383 1.00 27.44 352 PHE A O 1
ATOM 2886 N N . ILE A 1 353 ? 42.710 -12.911 -20.143 1.00 27.70 353 ILE A N 1
ATOM 2887 C CA . ILE A 1 353 ? 43.078 -14.315 -19.932 1.00 27.70 353 ILE A CA 1
ATOM 2888 C C . ILE A 1 353 ? 41.814 -15.175 -19.996 1.00 27.70 353 ILE A C 1
ATOM 2890 O O . ILE A 1 353 ? 40.862 -14.987 -19.242 1.00 27.70 353 ILE A O 1
ATOM 2894 N N . GLN A 1 354 ? 41.823 -16.139 -20.908 1.00 23.91 354 GLN A N 1
ATOM 2895 C CA . GLN A 1 354 ? 40.746 -17.092 -21.131 1.00 23.91 354 GLN A CA 1
ATOM 2896 C C . GLN A 1 354 ? 40.801 -18.215 -20.080 1.00 23.91 354 GLN A C 1
ATOM 2898 O O . GLN A 1 354 ? 41.799 -18.930 -20.007 1.00 23.91 354 GLN A O 1
ATOM 2903 N N . MET A 1 355 ? 39.728 -18.432 -19.312 1.00 27.67 355 MET A N 1
ATOM 2904 C CA . MET A 1 355 ? 39.628 -19.565 -18.375 1.00 27.67 355 MET A CA 1
ATOM 2905 C C . MET A 1 355 ? 38.511 -20.534 -18.784 1.00 27.67 355 MET A C 1
ATOM 2907 O O . MET A 1 355 ? 37.402 -20.116 -19.111 1.00 27.67 355 MET A O 1
ATOM 2911 N N . ASP A 1 356 ? 38.812 -21.837 -18.786 1.00 26.58 356 ASP A N 1
ATOM 2912 C CA . ASP A 1 356 ? 37.861 -22.919 -19.078 1.00 26.58 356 ASP A CA 1
ATOM 2913 C C . ASP A 1 356 ? 37.306 -23.489 -17.762 1.00 26.58 356 ASP A C 1
ATOM 2915 O O . ASP A 1 356 ? 38.040 -24.072 -16.961 1.00 26.58 356 ASP A O 1
ATOM 2919 N N . VAL A 1 357 ? 36.014 -23.285 -17.505 1.00 33.91 357 VAL A N 1
ATOM 2920 C CA . VAL A 1 357 ? 35.347 -23.635 -16.239 1.00 33.91 357 VAL A CA 1
ATOM 2921 C C . VAL A 1 357 ? 34.243 -24.660 -16.488 1.00 33.91 357 VAL A C 1
ATOM 2923 O O . VAL A 1 357 ? 33.056 -24.351 -16.522 1.00 33.91 357 VAL A O 1
ATOM 2926 N N . LYS A 1 358 ? 34.648 -25.926 -16.649 1.00 25.91 358 LYS A N 1
ATOM 2927 C CA . LYS A 1 358 ? 33.740 -27.088 -16.747 1.00 25.91 358 LYS A CA 1
ATOM 2928 C C . LYS A 1 358 ? 33.544 -27.877 -15.444 1.00 25.91 358 LYS A C 1
ATOM 2930 O O . LYS A 1 358 ? 32.944 -28.947 -15.474 1.00 25.91 358 LYS A O 1
ATOM 2935 N N . LYS A 1 359 ? 34.001 -27.386 -14.289 1.00 29.08 359 LYS A N 1
ATOM 2936 C CA . LYS A 1 359 ? 33.690 -28.001 -12.985 1.00 29.08 359 LYS A CA 1
ATOM 2937 C C . LYS A 1 359 ? 33.310 -26.945 -11.959 1.00 29.08 359 LYS A C 1
ATOM 2939 O O . LYS A 1 359 ? 33.954 -25.907 -11.882 1.00 29.08 359 LYS A O 1
ATOM 2944 N N . THR A 1 360 ? 32.246 -27.227 -11.213 1.00 30.19 360 THR A N 1
ATOM 2945 C CA . THR A 1 360 ? 31.716 -26.416 -10.117 1.00 30.19 360 THR A CA 1
ATOM 2946 C C . THR A 1 360 ? 32.766 -26.292 -9.019 1.00 30.19 360 THR A C 1
ATOM 2948 O O . THR A 1 360 ? 33.278 -27.304 -8.542 1.00 30.19 360 THR A O 1
ATOM 2951 N N . TRP A 1 361 ? 33.088 -25.060 -8.635 1.00 33.78 361 TRP A N 1
ATOM 2952 C CA . TRP A 1 361 ? 33.991 -24.770 -7.528 1.00 33.78 361 TRP A CA 1
ATOM 2953 C C . TRP A 1 361 ? 33.148 -24.608 -6.267 1.00 33.78 361 TRP A C 1
ATOM 2955 O O . TRP A 1 361 ? 32.366 -23.670 -6.149 1.00 33.78 361 TRP A O 1
ATOM 2965 N N . LEU A 1 362 ? 33.292 -25.555 -5.352 1.00 36.12 362 LEU A N 1
ATOM 2966 C CA . LEU A 1 362 ? 32.889 -25.436 -3.958 1.00 36.12 362 LEU A CA 1
ATOM 2967 C C . LEU A 1 362 ? 34.111 -25.867 -3.156 1.00 36.12 362 LEU A C 1
ATOM 2969 O O . LEU A 1 362 ? 34.295 -27.059 -2.938 1.00 36.12 362 LEU A O 1
ATOM 2973 N N . CYS A 1 363 ? 34.955 -24.908 -2.779 1.00 30.31 363 CYS A N 1
ATOM 2974 C CA . CYS A 1 363 ? 35.974 -25.099 -1.752 1.00 30.31 363 CYS A CA 1
ATOM 2975 C C . CYS A 1 363 ? 35.984 -23.872 -0.828 1.00 30.31 363 CYS A C 1
ATOM 2977 O O . CYS A 1 363 ? 35.818 -22.745 -1.283 1.00 30.31 363 CYS A O 1
ATOM 2979 N N . ASP A 1 364 ? 36.125 -24.196 0.452 1.00 32.12 364 ASP A N 1
ATOM 2980 C CA . ASP A 1 364 ? 35.987 -23.476 1.718 1.00 32.12 364 ASP A CA 1
ATOM 2981 C C . ASP A 1 364 ? 35.860 -21.942 1.812 1.00 32.12 364 ASP A C 1
ATOM 2983 O O . ASP A 1 364 ? 36.463 -21.143 1.096 1.00 32.12 364 ASP A O 1
ATOM 2987 N N . LYS A 1 365 ? 35.070 -21.550 2.815 1.00 35.09 365 LYS A N 1
ATOM 2988 C CA . LYS A 1 365 ? 34.603 -20.193 3.110 1.00 35.09 365 LYS A CA 1
ATOM 2989 C C . LYS A 1 365 ? 35.777 -19.252 3.407 1.00 35.09 365 LYS A C 1
ATOM 2991 O O . LYS A 1 365 ? 36.331 -19.293 4.503 1.00 35.09 365 LYS A O 1
ATOM 2996 N N . ASN A 1 366 ? 36.120 -18.375 2.455 1.00 34.31 366 ASN A N 1
ATOM 2997 C CA . ASN A 1 366 ? 36.305 -16.920 2.656 1.00 34.31 366 ASN A CA 1
ATOM 2998 C C . ASN A 1 366 ? 37.375 -16.232 1.786 1.00 34.31 366 ASN A C 1
ATOM 3000 O O . ASN A 1 366 ? 37.518 -15.014 1.918 1.00 34.31 366 ASN A O 1
ATOM 3004 N N . ARG A 1 367 ? 38.167 -16.909 0.940 1.00 38.66 367 ARG A N 1
ATOM 3005 C CA . ARG A 1 367 ? 39.334 -16.236 0.318 1.00 38.66 367 ARG A CA 1
ATOM 3006 C C . ARG A 1 367 ? 39.647 -16.712 -1.107 1.00 38.66 367 ARG A C 1
ATOM 3008 O O . ARG A 1 367 ? 39.829 -17.902 -1.330 1.00 38.66 367 ARG A O 1
ATOM 3015 N N . ILE A 1 368 ? 39.787 -15.767 -2.044 1.00 37.44 368 ILE A N 1
ATOM 3016 C CA . ILE A 1 368 ? 40.390 -15.977 -3.373 1.00 37.44 368 ILE A CA 1
ATOM 3017 C C . ILE A 1 368 ? 41.420 -14.861 -3.599 1.00 37.44 368 ILE A C 1
ATOM 3019 O O . ILE A 1 368 ? 41.072 -13.683 -3.560 1.00 37.44 368 ILE A O 1
ATOM 3023 N N . PHE A 1 369 ? 42.681 -15.219 -3.852 1.00 35.75 369 PHE A N 1
ATOM 3024 C CA . PHE A 1 369 ? 43.753 -14.260 -4.143 1.00 35.75 369 PHE A CA 1
ATOM 3025 C C . PHE A 1 369 ? 44.170 -14.332 -5.617 1.00 35.75 369 PHE A C 1
ATOM 3027 O O . PHE A 1 369 ? 44.340 -15.423 -6.161 1.00 35.75 369 PHE A O 1
ATOM 3034 N N . LEU A 1 370 ? 44.363 -13.171 -6.250 1.00 37.03 370 LEU A N 1
ATOM 3035 C CA . LEU A 1 370 ? 44.874 -13.032 -7.616 1.00 37.03 370 LEU A CA 1
ATOM 3036 C C . LEU A 1 370 ? 46.160 -12.200 -7.580 1.00 37.03 370 LEU A C 1
ATOM 3038 O O . LEU A 1 370 ? 46.129 -11.010 -7.275 1.00 37.03 370 LEU A O 1
ATOM 3042 N N . PHE A 1 371 ? 47.291 -12.823 -7.903 1.00 37.12 371 PHE A N 1
ATOM 3043 C CA . PHE A 1 371 ? 48.593 -12.155 -7.945 1.00 37.12 371 PHE A CA 1
ATOM 3044 C C . PHE A 1 371 ? 49.070 -11.983 -9.387 1.00 37.12 371 PHE A C 1
ATOM 3046 O O . PHE A 1 371 ? 48.924 -12.896 -10.202 1.00 37.12 371 PHE A O 1
ATOM 3053 N N . LYS A 1 372 ? 49.707 -10.844 -9.678 1.00 38.59 372 LYS A N 1
ATOM 3054 C CA . LYS A 1 372 ? 50.639 -10.712 -10.799 1.00 38.59 372 LYS A CA 1
ATOM 3055 C C . LYS A 1 372 ? 52.047 -10.839 -10.217 1.00 38.59 372 LYS A C 1
ATOM 3057 O O . LYS A 1 372 ? 52.414 -10.080 -9.324 1.00 38.59 372 LYS A O 1
ATOM 3062 N N . LEU A 1 373 ? 52.813 -11.824 -10.677 1.00 36.69 373 LEU A N 1
ATOM 3063 C CA . LEU A 1 373 ? 54.233 -11.907 -10.339 1.00 36.69 373 LEU A CA 1
ATOM 3064 C C . LEU A 1 373 ? 54.988 -10.912 -11.226 1.00 36.69 373 LEU A C 1
ATOM 3066 O O . LEU A 1 373 ? 54.714 -10.830 -12.423 1.00 36.69 373 LEU A O 1
ATOM 3070 N N . GLY A 1 374 ? 55.865 -10.115 -10.617 1.00 36.41 374 GLY A N 1
ATOM 3071 C CA . GLY A 1 374 ? 56.737 -9.192 -11.341 1.00 36.41 374 GLY A CA 1
ATOM 3072 C C . GLY A 1 374 ? 57.790 -9.935 -12.168 1.00 36.41 374 GLY A C 1
ATOM 3073 O O . GLY A 1 374 ? 58.109 -11.087 -11.883 1.00 36.41 374 GLY A O 1
ATOM 3074 N N . ASP A 1 375 ? 58.342 -9.258 -13.172 1.00 36.25 375 ASP A N 1
ATOM 3075 C CA . ASP A 1 375 ? 59.200 -9.821 -14.229 1.00 36.25 375 ASP A CA 1
ATOM 3076 C C . ASP A 1 375 ? 60.637 -10.222 -13.778 1.00 36.25 375 ASP A C 1
ATOM 3078 O O . ASP A 1 375 ? 61.571 -10.120 -14.569 1.00 36.25 375 ASP A O 1
ATOM 3082 N N . GLN A 1 376 ? 60.878 -10.638 -12.522 1.00 38.28 376 GLN A N 1
ATOM 3083 C CA . GLN A 1 376 ? 62.239 -10.929 -12.012 1.00 38.28 376 GLN A CA 1
ATOM 3084 C C . GLN A 1 376 ? 62.517 -12.422 -11.728 1.00 38.28 376 GLN A C 1
ATOM 3086 O O . GLN A 1 376 ? 61.853 -13.034 -10.891 1.00 38.28 376 GLN A O 1
ATOM 3091 N N . GLU A 1 377 ? 63.590 -12.955 -12.337 1.00 40.78 377 GLU A N 1
ATOM 3092 C CA . GLU A 1 377 ? 64.062 -14.362 -12.282 1.00 40.78 377 GLU A CA 1
ATOM 3093 C C . GLU A 1 377 ? 64.222 -14.943 -10.861 1.00 40.78 377 GLU A C 1
ATOM 3095 O O . GLU A 1 377 ? 63.895 -16.101 -10.615 1.00 40.78 377 GLU A O 1
ATOM 3100 N N . ARG A 1 378 ? 64.661 -14.150 -9.875 1.00 39.16 378 ARG A N 1
ATOM 3101 C CA . ARG A 1 378 ? 64.961 -14.641 -8.509 1.00 39.16 378 ARG A CA 1
ATOM 3102 C C . ARG A 1 378 ? 63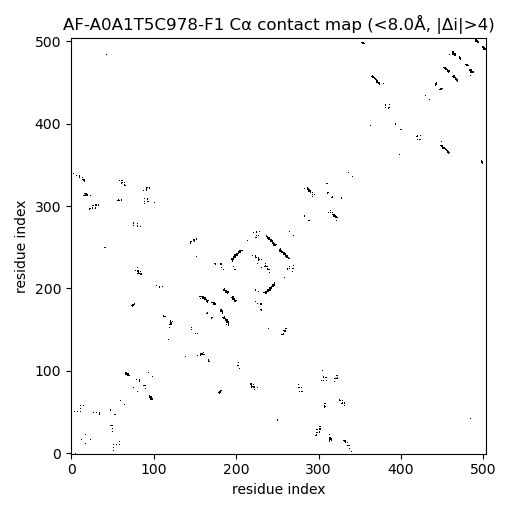.753 -15.182 -7.727 1.00 39.16 378 ARG A C 1
ATOM 3104 O O . ARG A 1 378 ? 63.924 -15.875 -6.730 1.00 39.16 378 ARG A O 1
ATOM 3111 N N . PHE A 1 379 ? 62.525 -14.847 -8.131 1.00 41.56 379 PHE A N 1
ATOM 3112 C CA . PHE A 1 379 ? 61.310 -15.333 -7.460 1.00 41.56 379 PHE A CA 1
ATOM 3113 C C . PHE A 1 379 ? 60.814 -16.669 -8.006 1.00 41.56 379 PHE A C 1
ATOM 3115 O O . PHE A 1 379 ? 60.015 -17.339 -7.348 1.00 41.56 379 PHE A O 1
ATOM 3122 N N . GLU A 1 380 ? 61.325 -17.098 -9.162 1.00 40.06 380 GLU A N 1
ATOM 3123 C CA . GLU A 1 380 ? 61.081 -18.445 -9.670 1.00 40.06 380 GLU A CA 1
ATOM 3124 C C . GLU A 1 380 ? 61.768 -19.501 -8.795 1.00 40.06 380 GLU A C 1
ATOM 3126 O O . GLU A 1 380 ? 61.153 -20.523 -8.488 1.00 40.06 380 GLU A O 1
ATOM 3131 N N . GLU A 1 381 ? 62.982 -19.240 -8.302 1.00 42.09 381 GLU A N 1
ATOM 3132 C CA . GLU A 1 381 ? 63.779 -20.194 -7.511 1.00 42.09 381 GLU A CA 1
ATOM 3133 C C . GLU A 1 381 ? 63.102 -20.586 -6.180 1.00 42.09 381 GLU A C 1
ATOM 3135 O O . GLU A 1 381 ? 63.019 -21.768 -5.830 1.00 42.09 381 GLU A O 1
ATOM 3140 N N . VAL A 1 382 ? 62.509 -19.616 -5.476 1.00 41.75 382 VAL A N 1
ATOM 3141 C CA . VAL A 1 382 ? 61.832 -19.812 -4.178 1.00 41.75 382 VAL A CA 1
ATOM 3142 C C . VAL A 1 382 ? 60.559 -20.658 -4.308 1.00 41.75 382 VAL A C 1
ATOM 3144 O O . VAL A 1 382 ? 60.314 -21.564 -3.504 1.00 41.75 382 VAL A O 1
ATOM 3147 N N . VAL A 1 383 ? 59.751 -20.401 -5.342 1.00 41.47 383 VAL A N 1
ATOM 3148 C CA . VAL A 1 383 ? 58.514 -21.153 -5.624 1.00 41.47 383 VAL A CA 1
ATOM 3149 C C . VAL A 1 383 ? 58.835 -22.568 -6.118 1.00 41.47 383 VAL A C 1
ATOM 3151 O O . VAL A 1 383 ? 58.102 -23.520 -5.832 1.00 41.47 383 VAL A O 1
ATOM 3154 N N . ILE A 1 384 ? 59.954 -22.741 -6.825 1.00 42.59 384 ILE A N 1
ATOM 3155 C CA . ILE A 1 384 ? 60.458 -24.051 -7.245 1.00 42.59 384 ILE A CA 1
ATOM 3156 C C . ILE A 1 384 ? 60.888 -24.897 -6.036 1.00 42.59 384 ILE A C 1
ATOM 3158 O O . ILE A 1 384 ? 60.522 -26.075 -5.983 1.00 42.59 384 ILE A O 1
ATOM 3162 N N . ALA A 1 385 ? 61.580 -24.313 -5.054 1.00 44.78 385 ALA A N 1
ATOM 3163 C CA . ALA A 1 385 ? 62.118 -25.019 -3.886 1.00 44.78 385 ALA A CA 1
ATOM 3164 C C . ALA A 1 385 ? 61.055 -25.626 -2.941 1.00 44.78 385 ALA A C 1
ATOM 3166 O O . ALA A 1 385 ? 61.351 -26.578 -2.214 1.00 44.78 385 ALA A O 1
ATOM 3167 N N . ASN A 1 386 ? 59.813 -25.126 -2.975 1.00 45.84 386 ASN A N 1
ATOM 3168 C CA . ASN A 1 386 ? 58.758 -25.455 -2.000 1.00 45.84 386 ASN A CA 1
ATOM 3169 C C . ASN A 1 386 ? 57.533 -26.151 -2.620 1.00 45.84 386 ASN A C 1
ATOM 3171 O O . ASN A 1 386 ? 56.470 -26.275 -2.016 1.00 45.84 386 ASN A O 1
ATOM 3175 N N . TYR A 1 387 ? 57.709 -26.663 -3.837 1.00 45.88 387 TYR A N 1
ATOM 3176 C CA . TYR A 1 387 ? 56.656 -27.226 -4.678 1.00 45.88 387 TYR A CA 1
ATOM 3177 C C . TYR A 1 387 ? 55.929 -28.445 -4.076 1.00 45.88 387 TYR A C 1
ATOM 3179 O O . TYR A 1 387 ? 54.709 -28.527 -4.176 1.00 45.88 387 TYR A O 1
ATOM 3187 N N . HIS A 1 388 ? 56.642 -29.358 -3.407 1.00 44.84 388 HIS A N 1
ATOM 3188 C CA . HIS A 1 388 ? 56.022 -30.543 -2.793 1.00 44.84 388 HIS A CA 1
ATOM 3189 C C . HIS A 1 388 ? 55.117 -30.202 -1.603 1.00 44.84 388 HIS A C 1
ATOM 3191 O O . HIS A 1 388 ? 54.065 -30.808 -1.450 1.00 44.84 388 HIS A O 1
ATOM 3197 N N . GLN A 1 389 ? 55.471 -29.188 -0.809 1.00 47.44 389 GLN A N 1
ATOM 3198 C CA . GLN A 1 389 ? 54.631 -28.739 0.305 1.00 47.44 389 GLN A CA 1
ATOM 3199 C C . GLN A 1 389 ? 53.322 -28.118 -0.198 1.00 47.44 389 GLN A C 1
ATOM 3201 O O . GLN A 1 389 ? 52.277 -28.301 0.415 1.00 47.44 389 GLN A O 1
ATOM 3206 N N . ILE A 1 390 ? 53.363 -27.430 -1.344 1.00 44.59 390 ILE A N 1
ATOM 3207 C CA . ILE A 1 390 ? 52.179 -26.852 -1.991 1.00 44.59 390 ILE A CA 1
ATOM 3208 C C . ILE A 1 390 ? 51.291 -27.958 -2.578 1.00 44.59 390 ILE A C 1
ATOM 3210 O O . ILE A 1 390 ? 50.076 -27.896 -2.436 1.00 44.59 390 ILE A O 1
ATOM 3214 N N . GLU A 1 391 ? 51.870 -28.992 -3.192 1.00 44.97 391 GLU A N 1
ATOM 3215 C CA . GLU A 1 391 ? 51.119 -30.115 -3.770 1.00 44.97 391 GLU A CA 1
ATOM 3216 C C . GLU A 1 391 ? 50.476 -31.008 -2.694 1.00 44.97 391 GLU A C 1
ATOM 3218 O O . GLU A 1 391 ? 49.315 -31.395 -2.825 1.00 44.97 391 GLU A O 1
ATOM 3223 N N . ASP A 1 392 ? 51.177 -31.268 -1.587 1.00 46.62 392 ASP A N 1
ATOM 3224 C CA . ASP A 1 392 ? 50.606 -31.961 -0.429 1.00 46.62 392 ASP A CA 1
ATOM 3225 C C . ASP A 1 392 ? 49.479 -31.135 0.207 1.00 46.62 392 ASP A C 1
ATOM 3227 O O . ASP A 1 392 ? 48.438 -31.682 0.569 1.00 46.62 392 ASP A O 1
ATOM 3231 N N . PHE A 1 393 ? 49.618 -29.808 0.247 1.00 41.66 393 PHE A N 1
ATOM 3232 C CA . PHE A 1 393 ? 48.559 -28.899 0.686 1.00 41.66 393 PHE A CA 1
ATOM 3233 C C . PHE A 1 393 ? 47.337 -28.930 -0.256 1.00 41.66 393 PHE A C 1
ATOM 3235 O O . PHE A 1 393 ? 46.199 -29.032 0.203 1.00 41.66 393 PHE A O 1
ATOM 3242 N N . GLU A 1 394 ? 47.535 -28.930 -1.579 1.00 42.91 394 GLU A N 1
ATOM 3243 C CA . GLU A 1 394 ? 46.455 -29.105 -2.566 1.00 42.91 394 GLU A CA 1
ATOM 3244 C C . GLU A 1 394 ? 45.716 -30.441 -2.383 1.00 42.91 394 GLU A C 1
ATOM 3246 O O . GLU A 1 394 ? 44.489 -30.509 -2.494 1.00 42.91 394 GLU A O 1
ATOM 3251 N N . LYS A 1 395 ? 46.460 -31.508 -2.080 1.00 44.62 395 LYS A N 1
ATOM 3252 C CA . LYS A 1 395 ? 45.943 -32.875 -1.957 1.00 44.62 395 LYS A CA 1
ATOM 3253 C C . LYS A 1 395 ? 45.210 -33.115 -0.638 1.00 44.62 395 LYS A C 1
ATOM 3255 O O . LYS A 1 395 ? 44.187 -33.795 -0.636 1.00 44.62 395 LYS A O 1
ATOM 3260 N N . VAL A 1 396 ? 45.715 -32.550 0.459 1.00 40.38 396 VAL A N 1
ATOM 3261 C CA . VAL A 1 396 ? 45.112 -32.648 1.797 1.00 40.38 396 VAL A CA 1
ATOM 3262 C C . VAL A 1 396 ? 43.862 -31.773 1.907 1.00 40.38 396 VAL A C 1
ATOM 3264 O O . VAL A 1 396 ? 42.887 -32.193 2.526 1.00 40.38 396 VAL A O 1
ATOM 3267 N N . TYR A 1 397 ? 43.850 -30.595 1.275 1.00 38.72 397 TYR A N 1
ATOM 3268 C CA . TYR A 1 397 ? 42.780 -29.605 1.459 1.00 38.72 397 TYR A CA 1
ATOM 3269 C C . TYR A 1 397 ? 41.884 -29.395 0.227 1.00 38.72 397 TYR A C 1
ATOM 3271 O O . TYR A 1 397 ? 40.970 -28.574 0.261 1.00 38.72 397 TYR A O 1
ATOM 3279 N N . GLY A 1 398 ? 42.107 -30.128 -0.869 1.00 35.97 398 GLY A N 1
ATOM 3280 C CA . GLY A 1 398 ? 41.256 -30.076 -2.064 1.00 35.97 398 GLY A CA 1
ATOM 3281 C C . GLY A 1 398 ? 41.293 -28.739 -2.816 1.00 35.97 398 GLY A C 1
ATOM 3282 O O . GLY A 1 398 ? 40.354 -28.413 -3.545 1.00 35.97 398 GLY A O 1
ATOM 3283 N N . VAL A 1 399 ? 42.360 -27.954 -2.647 1.00 36.47 399 VAL A N 1
ATOM 3284 C CA . VAL A 1 399 ? 42.559 -26.644 -3.292 1.00 36.47 399 VAL A CA 1
ATOM 3285 C C . VAL A 1 399 ? 43.421 -26.821 -4.547 1.00 36.47 399 VAL A C 1
ATOM 3287 O O . VAL A 1 399 ? 44.234 -27.735 -4.609 1.00 36.47 399 VAL A O 1
ATOM 3290 N N . LYS A 1 400 ? 43.262 -25.971 -5.570 1.00 37.88 400 LYS A N 1
ATOM 3291 C CA . LYS A 1 400 ? 44.158 -25.943 -6.740 1.00 37.88 400 LYS A CA 1
ATOM 3292 C C . LYS A 1 400 ? 44.704 -24.545 -6.978 1.00 37.88 400 LYS A C 1
ATOM 3294 O O . LYS A 1 400 ? 43.950 -23.633 -7.304 1.00 37.88 400 LYS A O 1
ATOM 3299 N N . PHE A 1 401 ? 46.019 -24.414 -6.933 1.00 39.62 401 PHE A N 1
ATOM 3300 C CA . PHE A 1 401 ? 46.759 -23.251 -7.380 1.00 39.62 401 PHE A CA 1
ATOM 3301 C C . PHE A 1 401 ? 47.059 -23.380 -8.882 1.00 39.62 401 PHE A C 1
ATOM 3303 O O . PHE A 1 401 ? 47.422 -24.443 -9.411 1.00 39.62 401 PHE A O 1
ATOM 3310 N N . ILE A 1 402 ? 46.880 -22.278 -9.609 1.00 40.16 402 ILE A N 1
ATOM 3311 C CA . ILE A 1 402 ? 47.337 -22.144 -10.993 1.00 40.16 402 ILE A CA 1
ATOM 3312 C C . ILE A 1 402 ? 48.484 -21.144 -10.969 1.00 40.16 402 ILE A C 1
ATOM 3314 O O . ILE A 1 402 ? 48.276 -19.937 -10.936 1.00 40.16 402 ILE A O 1
ATOM 3318 N N . THR A 1 403 ? 49.702 -21.671 -10.932 1.00 43.00 403 THR A N 1
ATOM 3319 C CA . THR A 1 403 ? 50.932 -20.884 -11.017 1.00 43.00 403 THR A CA 1
ATOM 3320 C C . THR A 1 403 ? 51.469 -20.909 -12.446 1.00 43.00 403 THR A C 1
ATOM 3322 O O . THR A 1 403 ? 51.170 -21.821 -13.223 1.00 43.00 403 THR A O 1
ATOM 3325 N N . HIS A 1 404 ? 52.309 -19.931 -12.790 1.00 35.88 404 HIS A N 1
ATOM 3326 C CA . HIS A 1 404 ? 53.004 -19.844 -14.082 1.00 35.88 404 HIS A CA 1
ATOM 3327 C C . HIS A 1 404 ? 53.755 -21.150 -14.438 1.00 35.88 404 HIS A C 1
ATOM 3329 O O . HIS A 1 404 ? 53.767 -21.586 -15.589 1.00 35.88 404 HIS A O 1
ATOM 3335 N N . LYS A 1 405 ? 54.245 -21.878 -13.421 1.00 37.22 405 LYS A N 1
ATOM 3336 C CA . LYS A 1 405 ? 54.869 -23.205 -13.546 1.00 37.22 405 LYS A CA 1
ATOM 3337 C C . LYS A 1 405 ? 53.965 -24.258 -14.210 1.00 37.22 405 LYS A C 1
ATOM 3339 O O . LYS A 1 405 ? 54.482 -25.110 -14.917 1.00 37.22 405 LYS A O 1
ATOM 3344 N N . LYS A 1 406 ? 52.634 -24.191 -14.076 1.00 38.72 406 LYS A N 1
ATOM 3345 C CA . LYS A 1 406 ? 51.683 -25.128 -14.723 1.00 38.72 406 LYS A CA 1
ATOM 3346 C C . LYS A 1 406 ? 51.562 -24.894 -16.234 1.00 38.72 406 LYS A C 1
ATOM 3348 O O . LYS A 1 406 ? 51.273 -25.821 -16.982 1.00 38.72 406 LYS A O 1
ATOM 3353 N N . ILE A 1 407 ? 51.807 -23.659 -16.670 1.00 39.69 407 ILE A N 1
ATOM 3354 C CA . ILE A 1 407 ? 51.822 -23.254 -18.080 1.00 39.69 407 ILE A CA 1
ATOM 3355 C C . ILE A 1 407 ? 53.158 -23.659 -18.722 1.00 39.69 407 ILE A C 1
ATOM 3357 O O . ILE A 1 407 ? 53.177 -24.141 -19.851 1.00 39.69 407 ILE A O 1
ATOM 3361 N N . VAL A 1 408 ? 54.261 -23.572 -17.972 1.00 36.94 408 VAL A N 1
ATOM 3362 C CA . VAL A 1 408 ? 55.607 -23.945 -18.444 1.00 36.94 408 VAL A CA 1
ATOM 3363 C C . VAL A 1 408 ? 55.895 -25.456 -18.324 1.00 36.94 408 VAL A C 1
ATOM 3365 O O . VAL A 1 408 ? 56.607 -26.009 -19.156 1.00 36.94 408 VAL A O 1
ATOM 3368 N N . GLN A 1 409 ? 55.282 -26.180 -17.380 1.00 38.50 409 GLN A N 1
ATOM 3369 C CA . GLN A 1 409 ? 55.365 -27.652 -17.282 1.00 38.50 409 GLN A CA 1
ATOM 3370 C C . GLN A 1 409 ? 54.691 -28.382 -18.453 1.00 38.50 409 GLN A C 1
ATOM 3372 O O . GLN A 1 409 ? 55.087 -29.496 -18.781 1.00 38.50 409 GLN A O 1
ATOM 3377 N N . ILE A 1 410 ? 53.712 -27.754 -19.111 1.00 38.97 410 ILE A N 1
ATOM 3378 C CA . ILE A 1 410 ? 53.151 -28.241 -20.382 1.00 38.97 410 ILE A CA 1
ATOM 3379 C C . ILE A 1 410 ? 54.162 -28.053 -21.528 1.00 38.97 410 ILE A C 1
ATOM 3381 O O . ILE A 1 410 ? 54.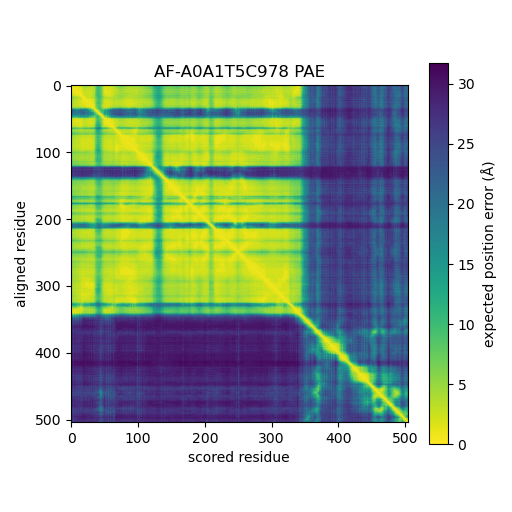112 -28.785 -22.513 1.00 38.97 410 ILE A O 1
ATOM 3385 N N . ALA A 1 411 ? 55.099 -27.111 -21.388 1.00 35.84 411 ALA A N 1
ATOM 3386 C CA . ALA A 1 411 ? 56.068 -26.773 -22.421 1.00 35.84 411 ALA A CA 1
ATOM 3387 C C . ALA A 1 411 ? 57.408 -27.522 -22.296 1.00 35.84 411 ALA A C 1
ATOM 3389 O O . ALA A 1 411 ? 57.967 -27.875 -23.326 1.00 35.84 411 ALA A O 1
ATOM 3390 N N . ASN A 1 412 ? 57.927 -27.811 -21.095 1.00 33.69 412 ASN A N 1
ATOM 3391 C CA . ASN A 1 412 ? 59.332 -28.233 -20.952 1.00 33.69 412 ASN A CA 1
ATOM 3392 C C . ASN A 1 412 ? 59.554 -29.445 -20.030 1.00 33.69 412 ASN A C 1
ATOM 3394 O O . ASN A 1 412 ? 60.153 -29.354 -18.961 1.00 33.69 412 ASN A O 1
ATOM 3398 N N . LEU A 1 413 ? 59.153 -30.616 -20.526 1.00 34.84 413 LEU A N 1
ATOM 3399 C CA . LEU A 1 413 ? 59.531 -31.972 -20.089 1.00 34.84 413 LEU A CA 1
ATOM 3400 C C . LEU A 1 413 ? 61.060 -32.274 -20.111 1.00 34.84 413 LEU A C 1
ATOM 3402 O O . LEU A 1 413 ? 61.449 -33.424 -20.306 1.00 34.84 413 LEU A O 1
ATOM 3406 N N . SER A 1 414 ? 61.967 -31.309 -19.915 1.00 39.16 414 SER A N 1
ATOM 3407 C CA . SER A 1 414 ? 63.414 -31.562 -20.030 1.00 39.16 414 SER A CA 1
ATOM 3408 C C . SER A 1 414 ? 64.275 -30.952 -18.909 1.00 39.16 414 SER A C 1
ATOM 3410 O O . SER A 1 414 ? 64.615 -29.778 -18.980 1.00 39.16 414 SER A O 1
ATOM 3412 N N . LYS A 1 415 ? 64.717 -31.838 -17.988 1.00 30.83 415 LYS A N 1
ATOM 3413 C CA . LYS A 1 415 ? 65.971 -31.835 -17.174 1.00 30.83 415 LYS A CA 1
ATOM 3414 C C . LYS A 1 415 ? 66.074 -30.780 -16.037 1.00 30.83 415 LYS A C 1
ATOM 3416 O O . LYS A 1 415 ? 66.059 -29.595 -16.317 1.00 30.83 415 LYS A O 1
ATOM 3421 N N . ALA A 1 416 ? 65.946 -31.167 -14.750 1.00 35.09 416 ALA A N 1
ATOM 3422 C CA . ALA A 1 416 ? 66.985 -31.551 -13.740 1.00 35.09 416 ALA A CA 1
ATOM 3423 C C . ALA A 1 416 ? 67.885 -30.363 -13.290 1.00 35.09 416 ALA A C 1
ATOM 3425 O O . ALA A 1 416 ? 68.349 -29.654 -14.166 1.00 35.09 416 ALA A O 1
ATOM 3426 N N . GLU A 1 417 ? 68.242 -30.046 -12.029 1.00 36.84 417 GLU A N 1
ATOM 3427 C CA . GLU A 1 417 ? 68.087 -30.572 -10.651 1.00 36.84 417 GLU A CA 1
ATOM 3428 C C . GLU A 1 417 ? 68.605 -29.492 -9.632 1.00 36.84 417 GLU A C 1
ATOM 3430 O O . GLU A 1 417 ? 69.517 -28.752 -9.978 1.00 36.84 417 GLU A O 1
ATOM 3435 N N . HIS A 1 418 ? 68.095 -29.486 -8.378 1.00 39.91 418 HIS A N 1
ATOM 3436 C CA . HIS A 1 418 ? 68.725 -29.077 -7.078 1.00 39.91 418 HIS A CA 1
ATOM 3437 C C . HIS A 1 418 ? 69.030 -27.594 -6.683 1.00 39.91 418 HIS A C 1
ATOM 3439 O O . HIS A 1 418 ? 70.007 -27.021 -7.142 1.00 39.91 418 HIS A O 1
ATOM 3445 N N . GLN A 1 419 ? 68.318 -27.053 -5.664 1.00 38.09 419 GLN A N 1
ATOM 3446 C CA . GLN A 1 419 ? 68.754 -26.690 -4.274 1.00 38.09 419 GLN A CA 1
ATOM 3447 C C . GLN A 1 419 ? 67.678 -25.817 -3.553 1.00 38.09 419 GLN A C 1
ATOM 3449 O O . GLN A 1 419 ? 66.915 -25.115 -4.206 1.00 38.09 419 GLN A O 1
ATOM 3454 N N . ARG A 1 420 ? 67.538 -25.932 -2.216 1.00 38.59 420 ARG A N 1
ATOM 3455 C CA . ARG A 1 420 ? 66.441 -25.373 -1.372 1.00 38.59 420 ARG A CA 1
ATOM 3456 C C . ARG A 1 420 ? 66.841 -24.072 -0.652 1.00 38.59 420 ARG A C 1
ATOM 3458 O O . ARG A 1 420 ? 67.979 -23.982 -0.205 1.00 38.59 420 ARG A O 1
ATOM 3465 N N . ASP A 1 421 ? 65.885 -23.151 -0.442 1.00 47.25 421 ASP A N 1
ATOM 3466 C CA . ASP A 1 421 ? 66.135 -21.792 0.080 1.00 47.25 421 ASP A CA 1
ATOM 3467 C C . ASP A 1 421 ? 65.339 -21.418 1.363 1.00 47.25 421 ASP A C 1
ATOM 3469 O O . ASP A 1 421 ? 64.152 -21.725 1.505 1.00 47.25 421 ASP A O 1
ATOM 3473 N N . ALA A 1 422 ? 65.992 -20.705 2.292 1.00 42.16 422 ALA A N 1
ATOM 3474 C CA . ALA A 1 422 ? 65.644 -20.524 3.719 1.00 42.16 422 ALA A CA 1
ATOM 3475 C C . ALA A 1 422 ? 64.556 -19.462 4.039 1.00 42.16 422 ALA A C 1
ATOM 3477 O O . ALA A 1 422 ? 64.470 -18.952 5.166 1.00 42.16 422 ALA A O 1
ATOM 3478 N N . PHE A 1 423 ? 63.766 -19.049 3.047 1.00 40.59 423 PHE A N 1
ATOM 3479 C CA . PHE A 1 423 ? 62.701 -18.042 3.190 1.00 40.59 423 PHE A CA 1
ATOM 3480 C C . PHE A 1 423 ? 61.336 -18.669 3.511 1.00 40.59 423 PHE A C 1
ATOM 3482 O O . PHE A 1 423 ? 60.581 -18.141 4.331 1.00 40.59 423 PHE A O 1
ATOM 3489 N N . ILE A 1 424 ? 61.036 -19.822 2.912 1.00 39.28 424 ILE A N 1
ATOM 3490 C CA . ILE A 1 424 ? 59.741 -20.487 3.098 1.00 39.28 424 ILE A CA 1
ATOM 3491 C C . ILE A 1 424 ? 59.633 -21.110 4.489 1.00 39.28 424 ILE A C 1
ATOM 3493 O O . ILE A 1 424 ? 58.609 -20.931 5.142 1.00 39.28 424 ILE A O 1
ATOM 3497 N N . ASP A 1 425 ? 60.728 -21.658 5.018 1.00 42.75 425 ASP A N 1
ATOM 3498 C CA . ASP A 1 425 ? 60.766 -22.163 6.397 1.00 42.75 425 ASP A CA 1
ATOM 3499 C C . ASP A 1 425 ? 60.542 -21.062 7.452 1.00 42.75 425 ASP A C 1
ATOM 3501 O O . ASP A 1 425 ? 60.142 -21.343 8.579 1.00 42.75 425 ASP A O 1
ATOM 3505 N N . ARG A 1 426 ? 60.787 -19.789 7.105 1.00 43.00 426 ARG A N 1
ATOM 3506 C CA . ARG A 1 426 ? 60.597 -18.657 8.026 1.00 43.00 426 ARG A CA 1
ATOM 3507 C C . ARG A 1 426 ? 59.174 -18.116 8.035 1.00 43.00 426 ARG A C 1
ATOM 3509 O O . ARG A 1 426 ? 58.704 -17.689 9.083 1.00 43.00 426 ARG A O 1
ATOM 3516 N N . THR A 1 427 ? 58.496 -18.110 6.892 1.00 39.00 427 THR A N 1
ATOM 3517 C CA . THR A 1 427 ? 57.165 -17.494 6.752 1.00 39.00 427 THR A CA 1
ATOM 3518 C C . THR A 1 427 ? 56.032 -18.421 7.186 1.00 39.00 427 THR A C 1
ATOM 3520 O O . THR A 1 427 ? 54.980 -17.943 7.602 1.00 39.00 427 THR A O 1
ATOM 3523 N N . SER A 1 428 ? 56.261 -19.735 7.187 1.00 38.16 428 SER A N 1
ATOM 3524 C CA . SER A 1 428 ? 55.277 -20.754 7.577 1.00 38.16 428 SER A CA 1
ATOM 3525 C C . SER A 1 428 ? 54.959 -20.807 9.077 1.00 38.16 428 SER A C 1
ATOM 3527 O O . SER A 1 428 ? 54.037 -21.513 9.478 1.00 38.16 428 SER A O 1
ATOM 3529 N N . ILE A 1 429 ? 55.715 -20.087 9.907 1.00 40.06 429 ILE A N 1
ATOM 3530 C CA . ILE A 1 429 ? 55.560 -20.052 11.371 1.00 40.06 429 ILE A CA 1
ATOM 3531 C C . ILE A 1 429 ? 55.300 -18.636 11.914 1.00 40.06 429 ILE A C 1
ATOM 3533 O O . ILE A 1 429 ? 55.342 -18.425 13.124 1.00 40.06 429 ILE A O 1
ATOM 3537 N N . MET A 1 430 ? 55.045 -17.654 11.040 1.00 42.12 430 MET A N 1
ATOM 3538 C CA . MET A 1 430 ? 54.770 -16.271 11.450 1.00 42.12 430 MET A CA 1
ATOM 3539 C C . MET A 1 430 ? 53.312 -16.067 11.874 1.00 42.12 430 MET A C 1
ATOM 3541 O O . MET A 1 430 ? 52.384 -16.628 11.297 1.00 42.12 430 MET A O 1
ATOM 3545 N N . GLU A 1 431 ? 53.115 -15.201 12.867 1.00 43.62 431 GLU A N 1
ATOM 3546 C CA . GLU A 1 431 ? 51.794 -14.771 13.327 1.00 43.62 431 GLU A CA 1
ATOM 3547 C C . GLU A 1 431 ? 51.095 -13.890 12.268 1.00 43.62 431 GLU A C 1
ATOM 3549 O O . GLU A 1 431 ? 51.738 -13.081 11.595 1.00 43.62 431 GLU A O 1
ATOM 3554 N N . GLU A 1 432 ? 49.772 -14.025 12.118 1.00 41.75 432 GLU A N 1
ATOM 3555 C CA . GLU A 1 432 ? 48.997 -13.514 10.968 1.00 41.75 432 GLU A CA 1
ATOM 3556 C C . GLU A 1 432 ? 49.177 -12.006 10.719 1.00 41.75 432 GLU A C 1
ATOM 3558 O O . GLU A 1 432 ? 49.336 -11.567 9.580 1.00 41.75 432 GLU A O 1
ATOM 3563 N N . ARG A 1 433 ? 49.222 -11.195 11.779 1.00 44.94 433 ARG A N 1
ATOM 3564 C CA . ARG A 1 433 ? 49.452 -9.749 11.663 1.00 44.94 433 ARG A CA 1
ATOM 3565 C C . ARG A 1 433 ? 50.855 -9.419 11.138 1.00 44.94 433 ARG A C 1
ATOM 3567 O O . ARG A 1 433 ? 50.988 -8.556 10.275 1.00 44.94 433 ARG A O 1
ATOM 3574 N N . LEU A 1 434 ? 51.879 -10.125 11.620 1.00 45.88 434 LEU A N 1
ATOM 3575 C CA . LEU A 1 434 ? 53.272 -9.938 11.202 1.00 45.88 434 LEU A CA 1
ATOM 3576 C C . LEU A 1 434 ? 53.496 -10.413 9.763 1.00 45.88 434 LEU A C 1
ATOM 3578 O O . LEU A 1 434 ? 54.297 -9.824 9.044 1.00 45.88 434 LEU A O 1
ATOM 3582 N N . TYR A 1 435 ? 52.749 -11.429 9.321 1.00 49.12 435 TYR A N 1
ATOM 3583 C CA . TYR A 1 435 ? 52.725 -11.851 7.922 1.00 49.12 435 TYR A CA 1
ATOM 3584 C C . TYR A 1 435 ? 52.221 -10.728 7.004 1.00 49.12 435 TYR A C 1
ATOM 3586 O O . TYR A 1 435 ? 52.878 -10.412 6.015 1.00 49.12 435 TYR A O 1
ATOM 3594 N N . TYR A 1 436 ? 51.108 -10.066 7.343 1.00 47.25 436 TYR A N 1
ATOM 3595 C CA . TYR A 1 436 ? 50.595 -8.943 6.546 1.00 47.25 436 TYR A CA 1
ATOM 3596 C C . TYR A 1 436 ? 51.480 -7.692 6.621 1.00 47.25 436 TYR A C 1
ATOM 3598 O O . TYR A 1 436 ? 51.637 -7.006 5.611 1.00 47.25 436 TYR A O 1
ATOM 3606 N N . GLU A 1 437 ? 52.083 -7.401 7.777 1.00 50.31 437 GLU A N 1
ATOM 3607 C CA . GLU A 1 437 ? 53.049 -6.304 7.923 1.00 50.31 437 GLU A CA 1
ATOM 3608 C C . GLU A 1 437 ? 54.316 -6.560 7.084 1.00 50.31 437 GLU A C 1
ATOM 3610 O O . GLU A 1 437 ? 54.795 -5.645 6.416 1.00 50.31 437 GLU A O 1
ATOM 3615 N N . GLU A 1 438 ? 54.810 -7.801 7.021 1.00 51.34 438 GLU A N 1
ATOM 3616 C CA . GLU A 1 438 ? 55.951 -8.187 6.179 1.00 51.34 438 GLU A CA 1
ATOM 3617 C C . GLU A 1 438 ? 55.596 -8.179 4.682 1.00 51.34 438 GLU A C 1
ATOM 3619 O O . GLU A 1 438 ? 56.377 -7.690 3.866 1.00 51.34 438 GLU A O 1
ATOM 3624 N N . LEU A 1 439 ? 54.396 -8.635 4.309 1.00 50.72 439 LEU A N 1
ATOM 3625 C CA . LEU A 1 439 ? 53.910 -8.626 2.924 1.00 50.72 439 LEU A CA 1
ATOM 3626 C C . LEU A 1 439 ? 53.702 -7.190 2.417 1.00 50.72 439 LEU A C 1
ATOM 3628 O O . LEU A 1 439 ? 54.091 -6.867 1.294 1.00 50.72 439 LEU A O 1
ATOM 3632 N N . ALA A 1 440 ? 53.190 -6.298 3.270 1.00 49.97 440 ALA A N 1
ATOM 3633 C CA . ALA A 1 440 ? 53.137 -4.863 3.005 1.00 49.97 440 ALA A CA 1
ATOM 3634 C C . ALA A 1 440 ? 54.552 -4.266 2.910 1.00 49.97 440 ALA A C 1
ATOM 3636 O O . ALA A 1 440 ? 54.875 -3.596 1.930 1.00 49.97 440 ALA A O 1
ATOM 3637 N N . ARG A 1 441 ? 55.444 -4.555 3.866 1.00 51.69 441 ARG A N 1
ATOM 3638 C CA . ARG A 1 441 ? 56.830 -4.063 3.851 1.00 51.69 441 ARG A CA 1
ATOM 3639 C C . ARG A 1 441 ? 57.558 -4.458 2.565 1.00 51.69 441 ARG A C 1
ATOM 3641 O O . ARG A 1 441 ? 58.228 -3.616 1.973 1.00 51.69 441 ARG A O 1
ATOM 3648 N N . GLN A 1 442 ? 57.415 -5.695 2.094 1.00 51.69 442 GLN A N 1
ATOM 3649 C CA . GLN A 1 442 ? 58.048 -6.139 0.851 1.00 51.69 442 GLN A CA 1
ATOM 3650 C C . GLN A 1 442 ? 57.388 -5.543 -0.398 1.00 51.69 442 GLN A C 1
ATOM 3652 O O . GLN A 1 442 ? 58.108 -5.123 -1.300 1.00 51.69 442 GLN A O 1
ATOM 3657 N N . SER A 1 443 ? 56.061 -5.380 -0.409 1.00 45.28 443 SER A N 1
ATOM 3658 C CA . SER A 1 443 ? 55.335 -4.728 -1.514 1.00 45.28 443 SER A CA 1
ATOM 3659 C C . SER A 1 443 ? 55.659 -3.228 -1.648 1.00 45.28 443 SER A C 1
ATOM 3661 O O . SER A 1 443 ? 55.551 -2.671 -2.736 1.00 45.28 443 SER A O 1
ATOM 3663 N N . PHE A 1 444 ? 56.081 -2.564 -0.560 1.00 45.25 444 PHE A N 1
ATOM 3664 C CA . PHE A 1 444 ? 56.307 -1.109 -0.518 1.00 45.25 444 PHE A CA 1
ATOM 3665 C C . PHE A 1 444 ? 57.767 -0.675 -0.279 1.00 45.25 444 PHE A C 1
ATOM 3667 O O . PHE A 1 444 ? 58.059 0.518 -0.327 1.00 45.25 444 PHE A O 1
ATOM 3674 N N . SER A 1 445 ? 58.712 -1.600 -0.060 1.00 46.75 445 SER A N 1
ATOM 3675 C CA . SER A 1 445 ? 60.140 -1.273 0.156 1.00 46.75 445 SER A CA 1
ATOM 3676 C C . SER A 1 445 ? 60.942 -0.991 -1.124 1.00 46.75 445 SER A C 1
ATOM 3678 O O . SER A 1 445 ? 62.160 -0.823 -1.058 1.00 46.75 445 SER A O 1
ATOM 3680 N N . GLY A 1 446 ? 60.291 -0.958 -2.294 1.00 45.50 446 GLY A N 1
ATOM 3681 C CA . GLY A 1 446 ? 60.944 -0.722 -3.589 1.00 45.50 446 GLY A CA 1
ATOM 3682 C C . GLY A 1 446 ? 61.880 -1.850 -4.039 1.00 45.50 446 GLY A C 1
ATOM 3683 O O . GLY A 1 446 ? 62.619 -1.696 -5.006 1.00 45.50 446 GLY A O 1
ATOM 3684 N N . LYS A 1 447 ? 61.877 -2.987 -3.335 1.00 44.97 447 LYS A N 1
ATOM 3685 C CA . LYS A 1 447 ? 62.485 -4.236 -3.792 1.00 44.97 447 LYS A CA 1
ATOM 3686 C C . LYS A 1 447 ? 61.342 -5.138 -4.238 1.00 44.97 447 LYS A C 1
ATOM 3688 O O . LYS A 1 447 ? 60.780 -5.856 -3.426 1.00 44.97 447 LYS A O 1
ATOM 3693 N N . ASP A 1 448 ? 60.990 -5.021 -5.514 1.00 45.28 448 ASP A N 1
ATOM 3694 C CA . ASP A 1 448 ? 59.856 -5.678 -6.171 1.00 45.28 448 ASP A CA 1
ATOM 3695 C C . ASP A 1 448 ? 59.812 -7.180 -5.878 1.00 45.28 448 ASP A C 1
ATOM 3697 O O . ASP A 1 448 ? 60.709 -7.904 -6.314 1.00 45.28 448 ASP A O 1
ATOM 3701 N N . ILE A 1 449 ? 58.793 -7.639 -5.141 1.00 44.22 449 ILE A N 1
ATOM 3702 C CA . ILE A 1 449 ? 58.513 -9.073 -4.937 1.00 44.22 449 ILE A CA 1
ATOM 3703 C C . ILE A 1 449 ? 57.055 -9.415 -5.302 1.00 44.22 449 ILE A C 1
ATOM 3705 O O . ILE A 1 449 ? 56.814 -10.465 -5.893 1.00 44.22 449 ILE A O 1
ATOM 3709 N N . ILE A 1 450 ? 56.070 -8.551 -5.014 1.00 40.41 450 ILE A N 1
ATOM 3710 C CA . ILE A 1 450 ? 54.641 -8.820 -5.279 1.00 40.41 450 ILE A CA 1
ATOM 3711 C C . ILE A 1 450 ? 53.920 -7.517 -5.658 1.00 40.41 450 ILE A C 1
ATOM 3713 O O . ILE A 1 450 ? 53.987 -6.553 -4.901 1.00 40.41 450 ILE A O 1
ATOM 3717 N N . ASP A 1 451 ? 53.203 -7.498 -6.789 1.00 41.09 451 ASP A N 1
ATOM 3718 C CA . ASP A 1 451 ? 52.329 -6.384 -7.198 1.00 41.09 451 ASP A CA 1
ATOM 3719 C C . ASP A 1 451 ? 50.869 -6.893 -7.244 1.00 41.09 451 ASP A C 1
ATOM 3721 O O . ASP A 1 451 ? 50.451 -7.535 -8.219 1.00 41.09 451 ASP A O 1
ATOM 3725 N N . PRO A 1 452 ? 50.088 -6.752 -6.154 1.00 42.72 452 PRO A N 1
ATOM 3726 C CA . PRO A 1 452 ? 48.730 -7.280 -6.105 1.00 42.72 452 PRO A CA 1
ATOM 3727 C C . PRO A 1 452 ? 47.809 -6.449 -7.002 1.00 42.72 452 PRO A C 1
ATOM 3729 O O . PRO A 1 452 ? 47.674 -5.244 -6.815 1.00 42.72 452 PRO A O 1
ATOM 3732 N N . VAL A 1 453 ? 47.136 -7.094 -7.962 1.00 45.12 453 VAL A N 1
ATOM 3733 C CA . VAL A 1 453 ? 46.219 -6.397 -8.882 1.00 45.12 453 VAL A CA 1
ATOM 3734 C C . VAL A 1 453 ? 44.832 -6.230 -8.248 1.00 45.12 453 VAL A C 1
ATOM 3736 O O . VAL A 1 453 ? 44.242 -5.155 -8.347 1.00 45.12 453 VAL A O 1
ATOM 3739 N N . TYR A 1 454 ? 44.333 -7.259 -7.548 1.00 46.62 454 TYR A N 1
ATOM 3740 C CA . TYR A 1 454 ? 43.047 -7.229 -6.843 1.00 46.62 454 TYR A CA 1
ATOM 3741 C C . TYR A 1 454 ? 43.044 -8.160 -5.629 1.00 46.62 454 TYR A C 1
ATOM 3743 O O . TYR A 1 454 ? 43.636 -9.241 -5.664 1.00 46.62 454 TYR A O 1
ATOM 3751 N N . ILE A 1 455 ? 42.306 -7.784 -4.584 1.00 48.66 455 ILE A N 1
ATOM 3752 C CA . ILE A 1 455 ? 42.005 -8.666 -3.450 1.00 48.66 455 ILE A CA 1
ATOM 3753 C C . ILE A 1 455 ? 40.485 -8.860 -3.385 1.00 48.66 455 ILE A C 1
ATOM 3755 O O . ILE A 1 455 ? 39.729 -7.887 -3.400 1.00 48.66 455 ILE A O 1
ATOM 3759 N N . LEU A 1 456 ? 40.047 -10.121 -3.329 1.00 46.31 456 LEU A N 1
ATOM 3760 C CA . LEU A 1 456 ? 38.643 -10.524 -3.261 1.00 46.31 456 LEU A CA 1
ATOM 3761 C C . LEU A 1 456 ? 38.383 -11.310 -1.972 1.00 46.31 456 LEU A C 1
ATOM 3763 O O . LEU A 1 456 ? 39.036 -12.320 -1.703 1.00 46.31 456 LEU A O 1
ATOM 3767 N N . ARG A 1 457 ? 37.399 -10.878 -1.183 1.00 47.19 457 ARG A N 1
ATOM 3768 C CA . ARG A 1 457 ? 37.004 -11.558 0.059 1.00 47.19 457 ARG A CA 1
ATOM 3769 C C . ARG A 1 457 ? 35.512 -11.842 0.048 1.00 47.19 457 ARG A C 1
ATOM 3771 O O . ARG A 1 457 ? 34.729 -10.940 -0.202 1.00 47.19 457 ARG A O 1
ATOM 3778 N N . GLN A 1 458 ? 35.095 -13.062 0.364 1.00 42.66 458 GLN A N 1
ATOM 3779 C CA . GLN A 1 458 ? 33.673 -13.322 0.589 1.00 42.66 458 GLN A CA 1
ATOM 3780 C C . GLN A 1 458 ? 33.237 -12.641 1.892 1.00 42.66 458 GLN A C 1
ATOM 3782 O O . GLN A 1 458 ? 33.877 -12.827 2.928 1.00 42.66 458 GLN A O 1
ATOM 3787 N N . TYR A 1 459 ? 32.196 -11.813 1.819 1.00 42.28 459 TYR A N 1
ATOM 3788 C CA . TYR A 1 459 ? 31.638 -11.136 2.990 1.00 42.28 459 TYR A CA 1
ATOM 3789 C C . TYR A 1 459 ? 30.585 -12.014 3.662 1.00 42.28 459 TYR A C 1
ATOM 3791 O O . TYR A 1 459 ? 30.626 -12.219 4.872 1.00 42.28 459 TYR A O 1
ATOM 3799 N N . ASP A 1 460 ? 29.685 -12.577 2.853 1.00 47.50 460 ASP A N 1
ATOM 3800 C CA . ASP A 1 460 ? 28.674 -13.544 3.269 1.00 47.50 460 ASP A CA 1
ATOM 3801 C C . ASP A 1 460 ? 28.256 -14.452 2.098 1.00 47.50 460 ASP A C 1
ATOM 3803 O O . ASP A 1 460 ? 28.890 -14.476 1.039 1.00 47.50 460 ASP A O 1
ATOM 3807 N N . ASP A 1 461 ? 27.182 -15.218 2.286 1.00 43.38 461 ASP A N 1
ATOM 3808 C CA . ASP A 1 461 ? 26.660 -16.172 1.301 1.00 43.38 461 ASP A CA 1
ATOM 3809 C C . ASP A 1 461 ? 26.203 -15.523 -0.021 1.00 43.38 461 ASP A C 1
ATOM 3811 O O . ASP A 1 461 ? 26.015 -16.223 -1.017 1.00 43.38 461 ASP A O 1
ATOM 3815 N N . PHE A 1 462 ? 26.045 -14.197 -0.063 1.00 40.56 462 PHE A N 1
ATOM 3816 C CA . PHE A 1 462 ? 25.503 -13.467 -1.208 1.00 40.56 462 PHE A CA 1
ATOM 3817 C C . PHE A 1 462 ? 26.417 -12.350 -1.718 1.00 40.56 462 PHE A C 1
ATOM 3819 O O . PHE A 1 462 ? 26.085 -11.741 -2.736 1.00 40.56 462 PHE A O 1
ATOM 3826 N N . ARG A 1 463 ? 27.547 -12.057 -1.058 1.00 44.12 463 ARG A N 1
ATOM 3827 C CA . ARG A 1 463 ? 28.352 -10.855 -1.333 1.00 44.12 463 ARG A CA 1
ATOM 3828 C C . ARG A 1 463 ? 29.863 -11.087 -1.240 1.00 44.12 463 ARG A C 1
ATOM 3830 O O . ARG A 1 463 ? 30.345 -11.865 -0.416 1.00 44.12 463 ARG A O 1
ATOM 3837 N N . ILE A 1 464 ? 30.624 -10.342 -2.046 1.00 46.44 464 ILE A N 1
ATOM 3838 C CA . ILE A 1 464 ? 32.094 -10.273 -1.991 1.00 46.44 464 ILE A CA 1
ATOM 3839 C C . ILE A 1 464 ? 32.573 -8.820 -1.832 1.00 46.44 464 ILE A C 1
ATOM 3841 O O . ILE A 1 464 ? 31.962 -7.905 -2.376 1.00 46.44 464 ILE A O 1
ATOM 3845 N N . ILE A 1 465 ? 33.668 -8.613 -1.102 1.00 45.47 465 ILE A N 1
ATOM 3846 C CA . ILE A 1 465 ? 34.427 -7.362 -1.019 1.00 45.47 465 ILE A CA 1
ATOM 3847 C C . ILE A 1 465 ? 35.513 -7.381 -2.091 1.00 45.47 465 ILE A C 1
ATOM 3849 O O . ILE A 1 465 ? 36.235 -8.373 -2.238 1.00 45.47 465 ILE A O 1
ATOM 3853 N N . PHE A 1 466 ? 35.635 -6.265 -2.803 1.00 48.69 466 PHE A N 1
ATOM 3854 C CA . PHE A 1 466 ? 36.626 -6.034 -3.845 1.00 48.69 466 PHE A CA 1
ATOM 3855 C C . PHE A 1 466 ? 37.541 -4.859 -3.480 1.00 48.69 466 PHE A C 1
ATOM 3857 O O . PHE A 1 466 ? 37.050 -3.779 -3.154 1.00 48.69 466 PHE A O 1
ATOM 3864 N N . TRP A 1 467 ? 38.858 -5.049 -3.598 1.00 50.16 467 TRP A N 1
ATOM 3865 C CA . TRP A 1 467 ? 39.849 -3.974 -3.483 1.00 50.16 467 TRP A CA 1
ATOM 3866 C C . TRP A 1 467 ? 40.717 -3.894 -4.745 1.00 50.16 467 TRP A C 1
ATOM 3868 O O . TRP A 1 467 ? 41.306 -4.897 -5.156 1.00 50.16 467 TRP A O 1
ATOM 3878 N N . GLY A 1 468 ? 40.808 -2.705 -5.350 1.00 45.34 468 GLY A N 1
ATOM 3879 C CA . GLY A 1 468 ? 41.682 -2.421 -6.495 1.00 45.34 468 GLY A CA 1
ATOM 3880 C C . GLY A 1 468 ? 43.083 -1.970 -6.075 1.00 45.34 468 GLY A C 1
ATOM 3881 O O . GLY A 1 468 ? 43.236 -1.291 -5.065 1.00 45.34 468 GLY A O 1
ATOM 3882 N N . ALA A 1 469 ? 44.110 -2.310 -6.860 1.00 43.56 469 ALA A N 1
ATOM 3883 C CA . ALA A 1 469 ? 45.510 -1.960 -6.577 1.00 43.56 469 ALA A CA 1
ATOM 3884 C C . ALA A 1 469 ? 45.769 -0.450 -6.379 1.00 43.56 469 ALA A C 1
ATOM 3886 O O . ALA A 1 469 ? 46.592 -0.059 -5.550 1.00 43.56 469 ALA A O 1
ATOM 3887 N N . GLU A 1 470 ? 45.049 0.414 -7.104 1.00 43.56 470 GLU A N 1
ATOM 3888 C CA . GLU A 1 470 ? 45.206 1.874 -6.999 1.00 43.56 470 GLU A CA 1
ATOM 38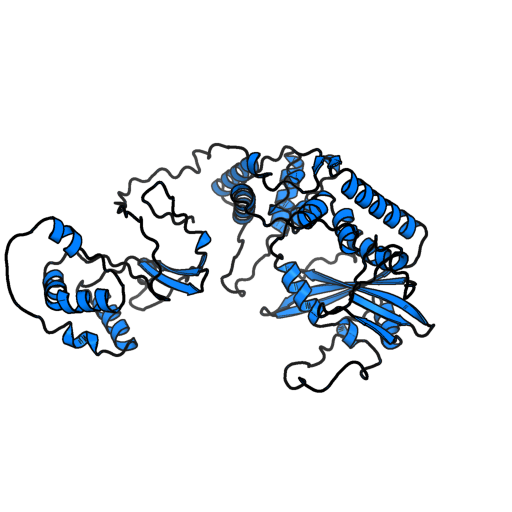89 C C . GLU A 1 470 ? 44.758 2.435 -5.640 1.00 43.56 470 GLU A C 1
ATOM 3891 O O . GLU A 1 470 ? 45.252 3.478 -5.211 1.00 43.56 470 GLU A O 1
ATOM 3896 N N . SER A 1 471 ? 43.902 1.709 -4.914 1.00 43.47 471 SER A N 1
ATOM 3897 C CA . SER A 1 471 ? 43.407 2.091 -3.588 1.00 43.47 471 SER A CA 1
ATOM 3898 C C . SER A 1 471 ? 44.508 2.157 -2.522 1.00 43.47 471 SER A C 1
ATOM 3900 O O . SER A 1 471 ? 44.321 2.796 -1.492 1.00 43.47 471 SER A O 1
ATOM 3902 N N . PHE A 1 472 ? 45.670 1.541 -2.755 1.00 44.34 472 PHE A N 1
ATOM 3903 C CA . PHE A 1 472 ? 46.733 1.404 -1.753 1.00 44.34 472 PHE A CA 1
ATOM 3904 C C . PHE A 1 472 ? 47.867 2.434 -1.884 1.00 44.34 472 PHE A C 1
ATOM 3906 O O . PHE A 1 472 ? 48.785 2.447 -1.064 1.00 44.34 472 PHE A O 1
ATOM 3913 N N . ARG A 1 473 ? 47.828 3.320 -2.888 1.00 45.19 473 ARG A N 1
ATOM 3914 C CA . ARG A 1 473 ? 48.876 4.327 -3.126 1.00 45.19 473 ARG A CA 1
ATOM 3915 C C . ARG A 1 473 ? 48.410 5.731 -2.736 1.00 45.19 473 ARG A C 1
ATOM 3917 O O . ARG A 1 473 ? 48.090 6.543 -3.598 1.00 45.19 473 ARG A O 1
ATOM 3924 N N . LYS A 1 474 ? 48.437 6.067 -1.441 1.00 43.12 474 LYS A N 1
ATOM 3925 C CA . LYS A 1 474 ? 48.402 7.477 -1.007 1.00 43.12 474 LYS A CA 1
ATOM 3926 C C . LYS A 1 474 ? 49.395 7.738 0.132 1.00 43.12 474 LYS A C 1
ATOM 3928 O O . LYS A 1 474 ? 49.241 7.229 1.233 1.00 43.12 474 LYS A O 1
ATOM 3933 N N . GLU A 1 475 ? 50.432 8.526 -0.163 1.00 43.97 475 GLU A N 1
ATOM 3934 C CA . GLU A 1 475 ? 51.380 9.110 0.811 1.00 43.97 475 GLU A CA 1
ATOM 3935 C C . GLU A 1 475 ? 52.106 8.123 1.755 1.00 43.97 475 GLU A C 1
ATOM 3937 O O . GLU A 1 475 ? 52.416 8.457 2.897 1.00 43.97 475 GLU A O 1
ATOM 3942 N N . GLY A 1 476 ? 52.408 6.901 1.302 1.00 44.59 476 GLY A N 1
ATOM 3943 C CA . GLY A 1 476 ? 53.228 5.954 2.078 1.00 44.59 476 GLY A CA 1
ATOM 3944 C C . GLY A 1 476 ? 52.568 5.429 3.361 1.00 44.59 476 GLY A C 1
ATOM 3945 O O . GLY A 1 476 ? 53.251 4.865 4.214 1.00 44.59 476 GLY A O 1
ATOM 3946 N N . LYS A 1 477 ? 51.248 5.598 3.505 1.00 37.53 477 LYS A N 1
ATOM 3947 C CA . LYS A 1 477 ? 50.434 5.002 4.569 1.00 37.53 477 LYS A CA 1
ATOM 3948 C C . LYS A 1 477 ? 49.348 4.125 3.956 1.00 37.53 477 LYS A C 1
ATOM 3950 O O . LYS A 1 477 ? 48.800 4.451 2.906 1.00 37.53 477 LYS A O 1
ATOM 3955 N N . ILE A 1 478 ? 49.003 3.037 4.645 1.00 38.03 478 ILE A N 1
ATOM 3956 C CA . ILE A 1 478 ? 47.818 2.242 4.315 1.00 38.03 478 ILE A CA 1
ATOM 3957 C C . ILE A 1 478 ? 46.597 3.086 4.681 1.00 38.03 478 ILE A C 1
ATOM 3959 O O . ILE A 1 478 ? 46.277 3.265 5.854 1.00 38.03 478 ILE A O 1
ATOM 3963 N N . VAL A 1 479 ? 45.925 3.617 3.669 1.00 36.81 479 VAL A N 1
ATOM 3964 C CA . VAL A 1 479 ? 44.541 4.072 3.778 1.00 36.81 479 VAL A CA 1
ATOM 3965 C C . VAL A 1 479 ? 43.724 3.015 3.048 1.00 36.81 479 VAL A C 1
ATOM 3967 O O . VAL A 1 479 ? 44.114 2.611 1.958 1.00 36.81 479 VAL A O 1
ATOM 3970 N N . PHE A 1 480 ? 42.635 2.532 3.641 1.00 37.62 480 PHE A N 1
ATOM 3971 C CA . PHE A 1 480 ? 41.666 1.680 2.949 1.00 37.62 480 PHE A CA 1
ATOM 3972 C C . PHE A 1 480 ? 40.578 2.577 2.336 1.00 37.62 480 PHE A C 1
ATOM 3974 O O . PHE A 1 480 ? 39.623 2.904 3.041 1.00 37.62 480 PHE A O 1
ATOM 3981 N N . PRO A 1 481 ? 40.681 3.051 1.080 1.00 39.69 481 PRO A N 1
ATOM 3982 C CA . PRO A 1 481 ? 39.568 3.732 0.448 1.00 39.69 481 PRO A CA 1
ATOM 3983 C C . PRO A 1 481 ? 38.642 2.712 -0.230 1.00 39.69 481 PRO A C 1
ATOM 3985 O O . PRO A 1 481 ? 39.095 1.782 -0.896 1.00 39.69 481 PRO A O 1
ATOM 3988 N N . PHE A 1 482 ? 37.343 2.956 -0.055 1.00 37.22 482 PHE A N 1
ATOM 3989 C CA . PHE A 1 482 ? 36.192 2.316 -0.700 1.00 37.22 482 PHE A CA 1
ATOM 3990 C C . PHE A 1 482 ? 36.181 0.781 -0.702 1.00 37.22 482 PHE A C 1
ATOM 3992 O O . PHE A 1 482 ? 36.649 0.116 -1.623 1.00 37.22 482 PHE A O 1
ATOM 3999 N N . GLU A 1 483 ? 35.529 0.224 0.318 1.00 40.47 483 GLU A N 1
ATOM 4000 C CA . GLU A 1 483 ? 34.970 -1.123 0.263 1.00 40.47 483 GLU A CA 1
ATOM 4001 C C . GLU A 1 483 ? 33.762 -1.113 -0.680 1.00 40.47 483 GLU A C 1
ATOM 4003 O O . GLU A 1 483 ? 32.792 -0.393 -0.450 1.00 40.47 483 GLU A O 1
ATOM 4008 N N . CYS A 1 484 ? 33.813 -1.904 -1.751 1.00 39.16 484 CYS A N 1
ATOM 4009 C CA . CYS A 1 484 ? 32.649 -2.132 -2.599 1.00 39.16 484 CYS A CA 1
ATOM 4010 C C . CYS A 1 484 ? 32.136 -3.552 -2.340 1.00 39.16 484 CYS A C 1
ATOM 4012 O O . CYS A 1 484 ? 32.832 -4.527 -2.642 1.00 39.16 484 CYS A O 1
ATOM 4014 N N . LEU A 1 485 ? 30.946 -3.668 -1.738 1.00 38.84 485 LEU A N 1
ATOM 4015 C CA . LEU A 1 485 ? 30.239 -4.942 -1.621 1.00 38.84 485 LEU A CA 1
ATOM 4016 C C . LEU A 1 485 ? 29.516 -5.232 -2.935 1.00 38.84 485 LEU A C 1
ATOM 4018 O O . LEU A 1 485 ? 28.574 -4.537 -3.310 1.00 38.84 485 LEU A O 1
ATOM 4022 N N . LEU A 1 486 ? 29.933 -6.295 -3.613 1.00 42.56 486 LEU A N 1
ATOM 4023 C CA . LEU A 1 486 ? 29.300 -6.757 -4.840 1.00 42.56 486 LEU A CA 1
ATOM 4024 C C . LEU A 1 486 ? 28.391 -7.955 -4.537 1.00 42.56 486 LEU A C 1
ATOM 4026 O O . LEU A 1 486 ? 28.874 -8.960 -4.005 1.00 42.56 486 LEU A O 1
ATOM 4030 N N . PRO A 1 487 ? 27.094 -7.899 -4.893 1.00 41.19 487 PRO A N 1
ATOM 4031 C CA . PRO A 1 487 ? 26.225 -9.068 -4.867 1.00 41.19 487 PRO A CA 1
ATOM 4032 C C . PRO A 1 487 ? 26.737 -10.133 -5.851 1.00 41.19 487 PRO A C 1
ATOM 4034 O O . PRO A 1 487 ? 27.000 -9.829 -7.016 1.00 41.19 487 PRO A O 1
ATOM 4037 N N . LEU A 1 488 ? 26.840 -11.391 -5.416 1.00 41.19 488 LEU A N 1
ATOM 4038 C CA . LEU A 1 488 ? 27.283 -12.542 -6.226 1.00 41.19 488 LEU A CA 1
ATOM 4039 C C . LEU A 1 488 ? 26.468 -12.695 -7.523 1.00 41.19 488 LEU A C 1
ATOM 4041 O O . LEU A 1 488 ? 26.979 -13.112 -8.557 1.00 41.19 488 LEU A O 1
ATOM 4045 N N . ASN A 1 489 ? 25.198 -12.305 -7.479 1.00 38.03 489 ASN A N 1
ATOM 4046 C CA . ASN A 1 489 ? 24.243 -12.301 -8.583 1.00 38.03 489 ASN A CA 1
ATOM 4047 C C . ASN A 1 489 ? 24.458 -11.184 -9.625 1.00 38.03 489 ASN A C 1
ATOM 4049 O O . ASN A 1 489 ? 23.863 -11.262 -10.699 1.00 38.03 489 ASN A O 1
ATOM 4053 N N . ASN A 1 490 ? 25.317 -10.195 -9.356 1.00 35.81 490 ASN A N 1
ATOM 4054 C CA . ASN A 1 490 ? 25.734 -9.183 -10.336 1.00 35.81 490 ASN A CA 1
ATOM 4055 C C . ASN A 1 490 ? 26.994 -9.599 -11.120 1.00 35.81 490 ASN A C 1
ATOM 4057 O O . ASN A 1 490 ? 27.426 -8.889 -12.027 1.00 35.81 490 ASN A O 1
ATOM 4061 N N . ILE A 1 491 ? 27.559 -10.770 -10.812 1.00 40.03 491 ILE A N 1
ATOM 4062 C CA . ILE A 1 491 ? 28.650 -11.381 -11.570 1.00 40.03 491 ILE A CA 1
ATOM 4063 C C . ILE A 1 491 ? 28.028 -12.239 -12.673 1.00 40.03 491 ILE A C 1
ATOM 4065 O O . ILE A 1 491 ? 27.537 -13.345 -12.435 1.00 40.03 491 ILE A O 1
ATOM 4069 N N . ILE A 1 492 ? 28.019 -11.727 -13.904 1.00 33.28 492 ILE A N 1
ATOM 4070 C CA . ILE A 1 492 ? 27.483 -12.466 -15.050 1.00 33.28 492 ILE A CA 1
ATOM 4071 C C . ILE A 1 492 ? 28.574 -13.399 -15.578 1.00 33.28 492 ILE A C 1
ATOM 4073 O O . ILE A 1 492 ? 29.481 -12.981 -16.298 1.00 33.28 492 ILE A O 1
ATOM 4077 N N . MET A 1 493 ? 28.460 -14.685 -15.251 1.00 33.41 493 MET A N 1
ATOM 4078 C CA . MET A 1 493 ? 29.216 -15.739 -15.926 1.00 33.41 493 MET A CA 1
ATOM 4079 C C . MET A 1 493 ? 28.422 -16.226 -17.138 1.00 33.41 493 MET A C 1
ATOM 4081 O O . MET A 1 493 ? 27.370 -16.854 -17.000 1.00 33.41 493 MET A O 1
ATOM 4085 N N . ASN A 1 494 ? 28.909 -15.935 -18.340 1.00 28.67 494 ASN A N 1
ATOM 4086 C CA . ASN A 1 494 ? 28.300 -16.449 -19.560 1.00 28.67 494 ASN A CA 1
ATOM 4087 C C . ASN A 1 494 ? 28.709 -17.921 -19.761 1.00 28.67 494 ASN A C 1
ATOM 4089 O O . ASN A 1 494 ? 29.897 -18.236 -19.774 1.00 28.67 494 ASN A O 1
ATOM 4093 N N . LYS A 1 495 ? 27.735 -18.824 -19.940 1.00 30.45 495 LYS A N 1
ATOM 4094 C CA . LYS A 1 495 ? 27.997 -20.256 -20.173 1.00 30.45 495 LYS A CA 1
ATOM 4095 C C . LYS A 1 495 ? 28.679 -20.543 -21.514 1.00 30.45 495 LYS A C 1
ATOM 4097 O O . LYS A 1 495 ? 29.335 -21.574 -21.624 1.00 30.45 495 LYS A O 1
ATOM 4102 N N . ASP A 1 496 ? 28.584 -19.621 -22.472 1.00 32.00 496 ASP A N 1
ATOM 4103 C CA . ASP A 1 496 ? 29.081 -19.814 -23.839 1.00 32.00 496 ASP A CA 1
ATOM 4104 C C . ASP A 1 496 ? 30.206 -18.839 -24.234 1.00 32.00 496 ASP A C 1
ATOM 4106 O O . ASP A 1 496 ? 30.709 -18.890 -25.356 1.00 32.00 496 ASP A O 1
ATOM 4110 N N . SER A 1 497 ? 30.671 -17.978 -23.319 1.00 30.02 497 SER A N 1
ATOM 4111 C CA . SER A 1 497 ? 31.840 -17.123 -23.564 1.00 30.02 497 SER A CA 1
ATOM 4112 C C . SER A 1 497 ? 32.793 -17.114 -22.375 1.00 30.02 497 SER A C 1
ATOM 4114 O O . SER A 1 497 ? 32.399 -16.816 -21.253 1.00 30.02 497 SER A O 1
ATOM 4116 N N . LYS A 1 498 ? 34.067 -17.392 -22.652 1.00 26.95 498 LYS A N 1
ATOM 4117 C CA . LYS A 1 498 ? 35.167 -17.604 -21.701 1.00 26.95 498 LYS A CA 1
ATOM 4118 C C . LYS A 1 498 ? 35.686 -16.311 -21.028 1.00 26.95 498 LYS A C 1
ATOM 4120 O O . LYS A 1 498 ? 36.895 -16.098 -20.985 1.00 26.95 498 LYS A O 1
ATOM 4125 N N . PHE A 1 499 ? 34.796 -15.448 -20.528 1.00 26.77 499 PHE A N 1
ATOM 4126 C CA . PHE A 1 499 ? 35.139 -14.167 -19.890 1.00 26.77 499 PHE A CA 1
ATOM 4127 C C . PHE A 1 499 ? 34.292 -13.887 -18.640 1.00 26.77 499 PHE A C 1
ATOM 4129 O O . PHE A 1 499 ? 33.129 -14.284 -18.567 1.00 26.77 499 PHE A O 1
ATOM 4136 N N . CYS A 1 500 ? 34.887 -13.168 -17.681 1.00 29.83 500 CYS A N 1
ATOM 4137 C CA . CYS A 1 500 ? 34.220 -12.618 -16.502 1.00 29.83 500 CYS A CA 1
ATOM 4138 C C . CYS A 1 500 ? 33.892 -11.141 -16.756 1.00 29.83 500 CYS A C 1
ATOM 4140 O O . CYS A 1 500 ? 34.774 -10.384 -17.164 1.00 29.83 500 CYS A O 1
ATOM 4142 N N . PHE A 1 501 ? 32.644 -10.732 -16.521 1.00 31.80 501 PHE A N 1
ATOM 4143 C CA . PHE A 1 501 ? 32.220 -9.339 -16.648 1.00 31.80 501 PHE A CA 1
ATOM 4144 C C . PHE A 1 501 ? 31.875 -8.774 -15.274 1.00 31.80 501 PHE A C 1
ATOM 4146 O O . PHE A 1 501 ? 31.056 -9.345 -14.552 1.00 31.80 501 PHE A O 1
ATOM 4153 N N . ILE A 1 502 ? 32.465 -7.625 -14.949 1.00 31.14 502 ILE A N 1
ATOM 4154 C CA . ILE A 1 502 ? 32.001 -6.760 -13.865 1.00 31.14 502 ILE A CA 1
ATOM 4155 C C . ILE A 1 502 ? 31.089 -5.730 -14.528 1.00 31.14 502 ILE A C 1
ATOM 4157 O O . ILE A 1 502 ? 31.556 -4.894 -15.300 1.00 31.14 502 ILE A O 1
ATOM 4161 N N . SER A 1 503 ? 29.783 -5.838 -14.294 1.00 27.41 503 SER A N 1
ATOM 4162 C CA . SER A 1 503 ? 28.851 -4.780 -14.682 1.00 27.41 503 SER A CA 1
ATOM 4163 C C . SER A 1 503 ? 28.982 -3.661 -13.657 1.00 27.41 503 SER A C 1
ATOM 4165 O O . SER A 1 503 ? 28.541 -3.836 -12.524 1.00 27.41 503 SER A O 1
ATOM 4167 N N . THR A 1 504 ? 29.607 -2.549 -14.042 1.00 30.00 504 THR A N 1
ATOM 4168 C CA . THR A 1 504 ? 29.401 -1.256 -13.371 1.00 30.00 504 THR A CA 1
ATOM 4169 C C . THR A 1 504 ? 28.039 -0.702 -13.731 1.00 30.00 504 THR A C 1
ATOM 4171 O O . THR A 1 504 ? 27.715 -0.762 -14.944 1.00 30.00 504 THR A O 1
#

Mean predicted aligned error: 16.09 Å

Foldseek 3Di:
DDPVVVLLLVQLLVLLQFPDPVLVVLLLVLLQVVQPPDDPLDDDPDRPPDPSSVSVLLLCCQQVPDFDFADQDQAQELLLLLQVLLPVQSSLQVRTTDDDDPPQRVVFLVVLLVVLLLLLALDPDDDDDDDPPPDDPPPPPCVVQDDPQCVVSSVQRPQKAWDFACSVPPTDWAAFVVRRYTYDARTWIAGNVGAIETEHEDEDEDDDDDPDDDDDDVSQLLSRLCCCPGHVPPNHFKYKYWYFYWYADSNDIDGDHIHIDIGGDDPVSVVVNVVSSVVVVVCVVVQKDFDDLVPADSNSLSPRPCNSQDSCSSVPDGMRGRNGDSNPSVRRDPDDRDPVPPPPPPPDPDPFDFDDDPDDDDFDPKFDFDWDWDPDPVLVQACVQCVVVVVVVCVVRVDDDDDPVVVCVVPDPDDDDDDHDDPVVVLVPDDPVVNVVVVVCQVPVPVGGTQGQKTWIAPDPFWIWIDGSVQQDDDPDGDRPDTDIDTPVQFDDDPPDRHTDRDD

Secondary structure (DSSP, 8-state):
--HHHHHHHHHHHHHHT-S-HHHHHHHHHHHHHHS----TTS-SS----SHHHHHHHHHHHHHT---PBPP--SSEEHHHHHHHHH-HHHHHHHHHB--PPPHHHHHHHHHHTT-GGGGG-S--SSS--SSSTTS-------GGG--TTTHHHHHHHHT-EEEEE-SSS-PPPEE-GGGSEEE--SEEEE-TTS-EEEEEEEEEE--TT--------HHHHHHHHHHHHH-TTTTEEEEEEEEEEEEEETTEEEEEEEEEEEEE--HHHHHHHHHHHHHHHHHHHHSEEE--GGG--HHHHHH-TTGGG-SGGGS---EEESSPPS--GGGS---PPPTTTS---------PPP----S-----TTEEEEEEPPS-THHHHHHHHTHHHHHHHHHHH------HHHHHHTT----------TTHHHHTT--HHHHHHHHHHHHHSSS-S-EEEEEEEEEETTEEEEEEGGGG-BTTB------EEEEGGGEEE-TTSS-EEE--

InterPro domains:
  IPR011604 PD-(D/E)XK endonuclease-like domain superfamily [G3DSA:3.90.320.10] (74-314)

Organism: NCBI:txid623280

pLDDT: mean 71.97, std 25.85, range [23.91, 98.75]

Solvent-accessible surface area (backbone atoms only — not comparable to full-atom values): 30541 Å² total; per-residue (Å²): 134,55,75,67,54,54,53,48,45,54,49,52,47,53,22,65,39,57,75,46,70,69,56,48,52,48,24,50,61,34,36,58,72,64,46,65,88,75,65,89,82,64,76,91,82,75,81,59,86,48,68,59,53,53,50,49,51,31,51,49,48,33,68,69,59,81,72,52,73,38,85,75,70,92,53,46,36,30,64,50,52,18,36,38,63,68,33,59,63,55,30,25,44,61,45,24,36,60,71,84,77,53,67,70,56,51,51,33,51,57,56,42,51,65,39,68,74,65,77,47,37,60,65,90,69,89,85,82,76,98,78,69,91,85,73,81,83,72,75,76,85,58,69,87,48,61,42,89,81,34,37,70,57,51,58,46,36,38,54,26,46,85,75,45,62,31,47,84,68,78,45,81,67,42,57,18,84,94,52,48,31,37,36,72,63,41,28,30,34,29,39,82,88,66,48,29,30,36,36,41,79,43,66,41,85,49,75,98,77,72,96,66,77,92,78,80,54,68,26,61,52,46,26,50,52,39,40,41,74,43,32,73,78,72,60,29,56,31,31,38,43,37,39,39,30,27,42,71,57,96,86,40,83,40,80,74,42,56,48,55,44,81,46,72,80,45,73,67,60,54,50,53,51,51,53,52,50,51,53,49,53,49,37,70,68,63,28,50,42,80,41,66,62,82,75,64,47,37,60,58,48,50,71,36,95,51,40,57,79,51,59,56,82,25,48,77,45,52,59,45,44,51,65,39,72,82,71,60,34,84,59,51,40,91,64,81,80,56,74,90,73,50,75,72,79,70,85,69,86,75,84,78,81,75,60,90,80,90,67,89,88,84,75,77,97,47,76,53,86,51,77,46,77,62,100,54,74,78,61,54,55,60,60,62,52,47,44,67,64,53,51,51,47,26,69,75,68,72,51,84,87,89,54,74,64,65,65,47,58,76,70,58,93,68,83,91,83,92,79,76,66,84,60,61,80,57,61,78,76,54,56,71,69,60,47,51,52,48,52,49,48,40,52,67,66,81,56,88,67,52,53,59,57,41,48,42,34,53,74,54,101,54,30,30,36,47,44,59,47,77,48,56,74,53,93,94,42,91,52,91,62,71,85,45,78,43,50,58,85,58,54,54,74,51,94,89,44,61,56,85,46,82,74,126

Radius of gyration: 31.03 Å; Cα contacts (8 Å, |Δi|>4): 643; chains: 1; bounding box: 94×54×64 Å

Nearest PDB structures (foldseek):
  3e43-assembly1_B  TM=5.059E-01  e=2.801E-02  Haemophilus influenzae
  1tx3-assembly1_B  TM=5.268E-01  e=4.969E-02  Haemophilus influenzae
  1tx3-assembly2_D  TM=4.976E-01  e=7.862E-02  Haemophilus influenzae
  3e45-assembly1_B  TM=4.625E-01  e=9.337E-02  Haemophilus influenzae
  3e44-assembly1_B  TM=2.816E-01  e=2.497E-02  Haemophilus influenzae